Protein AF-0000000084404401 (afdb_homodimer)

Solvent-accessible surface area (backbone atoms only — not comparable to full-atom values): 28409 Å² total; per-residue (Å²): 113,58,63,57,89,57,73,67,36,52,27,37,34,64,33,38,36,43,37,80,96,49,76,61,42,76,46,75,39,58,27,35,30,45,26,40,38,32,37,25,50,70,70,32,36,67,49,74,40,75,32,30,65,38,64,59,67,22,29,55,51,13,43,37,37,56,69,62,34,42,91,49,74,80,39,52,71,46,73,50,78,42,84,42,91,48,31,35,38,36,44,33,34,55,33,70,72,35,46,50,42,48,52,53,48,50,36,50,57,52,55,30,44,59,73,62,76,84,45,62,50,54,49,69,71,74,49,87,54,73,60,54,75,93,63,88,72,65,48,40,66,65,61,51,52,50,51,48,49,51,39,63,74,67,34,62,64,25,73,64,37,66,52,44,28,38,15,27,36,39,38,88,89,44,76,42,70,25,65,13,61,32,61,66,52,3,43,18,22,30,49,14,46,38,48,75,71,65,51,52,77,52,45,33,59,34,37,34,33,62,40,64,37,38,45,67,56,51,48,42,34,46,61,42,41,29,48,31,39,38,12,41,28,38,52,27,43,41,22,45,52,50,22,58,76,28,57,24,22,36,32,24,43,44,48,94,66,29,31,30,36,56,22,60,44,81,37,30,63,77,59,61,69,75,66,72,70,78,125,113,59,62,57,90,58,74,69,36,52,26,38,35,66,33,37,36,43,38,80,98,49,77,64,43,76,47,75,39,59,26,34,30,46,26,41,38,34,37,24,50,71,70,34,38,67,50,74,41,76,32,31,64,39,63,59,67,22,28,54,51,12,44,36,36,56,69,61,35,43,90,51,74,78,39,52,71,46,72,51,78,42,84,32,84,44,28,36,38,35,43,35,34,54,34,71,72,37,48,50,43,48,53,53,50,52,37,49,56,51,56,31,45,62,63,60,86,85,44,62,61,54,49,73,66,72,52,85,54,70,61,55,75,92,63,89,72,65,49,38,66,66,59,52,52,52,53,48,49,52,38,62,72,65,35,62,64,26,73,64,37,66,52,45,28,39,15,27,35,39,39,86,90,43,77,42,72,26,66,16,60,32,60,67,52,2,42,18,21,31,51,13,47,36,46,74,71,65,52,50,78,54,45,32,58,33,38,36,34,61,41,65,37,38,45,67,56,49,48,42,34,45,60,43,40,27,47,31,40,39,11,41,27,38,53,27,43,41,20,47,53,49,20,59,75,28,57,24,22,37,33,23,42,45,48,94,66,29,31,31,36,58,21,59,43,80,36,31,62,76,59,60,69,76,68,73,70,79,122

Sequence (558 aa):
MRTDAGLSGISWSPATVLESQRMPLVHEEAILQEAAISLVINGDPYAVMMATPDHLEDFFCGFLWSEGVLRSLEEIIAWESVHVAEGWALYIQLSPAAAERVERKRRCVIGGSACGLCGTPCFTGLVPFPSLKRDLATTDAEAIHALLATMQQQQDLNQTTGTAHAAVLATSLGVLVREDIGRHNAVDKSIGAALQQGIAYGQAALLGVSSRLSFEIALKALGFGIPVVAAISGISSLAIQLAESHGLTLIGYARDGRMTVYAHGERIRGCSGSIPMDCMRTDAGLSGISWSPATVLESQRMPLVHEEAILQEAAISLVINGDPYAVMMATPDHLEDFFCGFLWSEGVLRSLEEIIAWESVHVAEGWALYIQLSPAAAERVERKRRCVIGGSACGLCGTPCFTGLVPFPSLKRDLATTDAEAIHALLATMQQQQDLNQTTGTAHAAVLATSLGVLVREDIGRHNAVDKSIGAALQQGIAYGQAALLGVSSRLSFEIALKALGFGIPVVAAISGISSLAIQLAESHGLTLIGYARDGRMTVYAHGERIRGCSGSIPMDC

Organism: Acidithiobacillus ferrooxidans (NCBI:txid920)

Secondary structure (DSSP, 8-state):
-EE-SSS-SEEEEEEEEEETTS--EEEEEEEE--EEEEEEETTEEEEEEEE-SSSHHHHHHHHHHHTT--S-GGGEEEEEEEEETTEEEEEEEE-HHHHHHHHHHHHHHH------SS----TTTT--SPPPP-----B-HHHHHHHHHHHHHT-HHHHHHS--EEEEEEETTEEEEEEESSHHHHHHHHHHHHHHTTPPTT-EEEEEESS-B-HHHHHHHHHTT--EEEESS-BBHHHHHHHHHHT-EEEEEEETTEEEEEE-GGGBTTTS-------/-EE-SSS-SEEEEEEEEEETTS--EEEEEEEE--EEEEEEETTEEEEEEEE-SSSHHHHHHHHHHHTT--S-GGGEEEEEEEEETTEEEEEEEE-HHHHHHHHHHHHHHH------SS----GGGT--SPPPP-----B-HHHHHHHHHHHHHT-HHHHHHS--EEEEEEETTEEEEEEESSHHHHHHHHHHHHHHTTPPTT-EEEEEESS-B-HHHHHHHHHTT--EEEESS-BBHHHHHHHHHHT-EEEEEEETTEEEEEE-GGGBTTTS-------

Structure (mmCIF, N/CA/C/O backbone):
data_AF-0000000084404401-model_v1
#
loop_
_entity.id
_entity.type
_entity.pdbx_description
1 polymer 'Sulfur carrier protein FdhD'
#
loop_
_atom_site.group_PDB
_atom_site.id
_atom_site.type_symbol
_atom_site.label_atom_id
_atom_site.label_alt_id
_atom_site.label_comp_id
_atom_site.label_asym_id
_atom_site.label_entity_id
_atom_site.label_seq_id
_atom_site.pdbx_PDB_ins_code
_atom_site.Cartn_x
_atom_site.Cartn_y
_atom_site.Cartn_z
_atom_site.occupancy
_atom_site.B_iso_or_equiv
_atom_site.auth_seq_id
_atom_site.auth_comp_id
_atom_site.auth_asym_id
_atom_site.auth_atom_id
_atom_site.pdbx_PDB_model_num
ATOM 1 N N . MET A 1 1 ? -20.844 -14.086 -0.398 1 38.62 1 MET A N 1
ATOM 2 C CA . MET A 1 1 ? -20.516 -12.961 0.474 1 38.62 1 MET A CA 1
ATOM 3 C C . MET A 1 1 ? -21.688 -11.984 0.562 1 38.62 1 MET A C 1
ATOM 5 O O . MET A 1 1 ? -22.297 -11.641 -0.455 1 38.62 1 MET A O 1
ATOM 9 N N . ARG A 1 2 ? -22.406 -11.82 1.646 1 40.75 2 ARG A N 1
ATOM 10 C CA . ARG A 1 2 ? -23.516 -10.883 1.814 1 40.75 2 ARG A CA 1
ATOM 11 C C . ARG A 1 2 ? -23.016 -9.477 2.117 1 40.75 2 ARG A C 1
ATOM 13 O O . ARG A 1 2 ? -22.094 -9.305 2.91 1 40.75 2 ARG A O 1
ATOM 20 N N . THR A 1 3 ? -23.219 -8.453 1.237 1 46.34 3 THR A N 1
ATOM 21 C CA . THR A 1 3 ? -22.844 -7.062 1.457 1 46.34 3 THR A CA 1
ATOM 22 C C . THR A 1 3 ? -23.984 -6.285 2.111 1 46.34 3 THR A C 1
ATOM 24 O O . THR A 1 3 ? -25.125 -6.371 1.673 1 46.34 3 THR A O 1
ATOM 27 N N . ASP A 1 4 ? -23.922 -6.023 3.27 1 43.66 4 ASP A N 1
ATOM 28 C CA . ASP A 1 4 ? -24.906 -5.078 3.787 1 43.66 4 ASP A CA 1
ATOM 29 C C . ASP A 1 4 ? -24.938 -3.799 2.957 1 43.66 4 ASP A C 1
ATOM 31 O O . ASP A 1 4 ? -23.875 -3.238 2.641 1 43.66 4 ASP A O 1
ATOM 35 N N . ALA A 1 5 ? -25.859 -3.713 2.059 1 46.12 5 ALA A N 1
ATOM 36 C CA . ALA A 1 5 ? -26.078 -2.631 1.103 1 46.12 5 ALA A CA 1
ATOM 37 C C . ALA A 1 5 ? -25.594 -1.296 1.663 1 46.12 5 ALA A C 1
ATOM 39 O O . ALA A 1 5 ? -25.516 -0.303 0.936 1 46.12 5 ALA A O 1
ATOM 40 N N . GLY A 1 6 ? -25.297 -1.175 2.881 1 48.91 6 GLY A N 1
ATOM 41 C CA . GLY A 1 6 ? -24.938 0.15 3.363 1 48.91 6 GLY A CA 1
ATOM 42 C C . GLY A 1 6 ? -23.453 0.395 3.373 1 48.91 6 GLY A C 1
ATOM 43 O O . GLY A 1 6 ? -22.656 -0.546 3.258 1 48.91 6 GLY A O 1
ATOM 44 N N . LEU A 1 7 ? -22.969 1.552 2.957 1 56.47 7 LEU A N 1
ATOM 45 C CA . LEU A 1 7 ? -21.641 2.137 3.057 1 56.47 7 LEU A CA 1
ATOM 46 C C . LEU A 1 7 ? -21.047 1.913 4.445 1 56.47 7 LEU A C 1
ATOM 48 O O . LEU A 1 7 ? -20.875 2.863 5.207 1 56.47 7 LEU A O 1
ATOM 52 N N . SER A 1 8 ? -20.938 0.56 4.824 1 72.12 8 SER A N 1
ATOM 53 C CA . SER A 1 8 ? -20.469 0.322 6.184 1 72.12 8 SER A CA 1
ATOM 54 C C . SER A 1 8 ? -19 -0.13 6.188 1 72.12 8 SER A C 1
ATOM 56 O O . SER A 1 8 ? -18.344 -0.093 7.223 1 72.12 8 SER A O 1
ATOM 58 N N . GLY A 1 9 ? -18.453 -0.494 5.129 1 90.62 9 GLY A N 1
ATOM 59 C CA . GLY A 1 9 ? -17.062 -0.933 5.066 1 90.62 9 GLY A CA 1
ATOM 60 C C . GLY A 1 9 ? -16.875 -2.371 5.508 1 90.62 9 GLY A C 1
ATOM 61 O O . GLY A 1 9 ? -15.742 -2.863 5.566 1 90.62 9 GLY A O 1
ATOM 62 N N . ILE A 1 10 ? -18.047 -3.131 5.812 1 94.12 10 ILE A N 1
ATOM 63 C CA . ILE A 1 10 ? -17.953 -4.492 6.324 1 94.12 10 ILE A CA 1
ATOM 64 C C . ILE A 1 10 ? -18.828 -5.422 5.477 1 94.12 10 ILE A C 1
ATOM 66 O O . ILE A 1 10 ? -19.953 -5.07 5.113 1 94.12 10 ILE A O 1
ATOM 70 N N . SER A 1 11 ? -18.328 -6.527 5.141 1 92.62 11 SER A N 1
ATOM 71 C CA . SER A 1 11 ? -19.047 -7.641 4.535 1 92.62 11 SER A CA 1
ATOM 72 C C . SER A 1 11 ? -18.875 -8.922 5.344 1 92.62 11 SER A C 1
ATOM 74 O O . SER A 1 11 ? -18.109 -8.945 6.312 1 92.62 11 SER A O 1
ATOM 76 N N . TRP A 1 12 ? -19.656 -9.883 5.031 1 94.25 12 TRP A N 1
ATOM 77 C CA . TRP A 1 12 ? -19.547 -11.164 5.719 1 94.25 12 TRP A CA 1
ATOM 78 C C . TRP A 1 12 ? -19.25 -12.289 4.738 1 94.25 12 TRP A C 1
ATOM 80 O O . TRP A 1 12 ? -19.766 -12.305 3.621 1 94.25 12 TRP A O 1
ATOM 90 N N . SER A 1 13 ? -18.453 -13.227 5.129 1 95.19 13 SER A N 1
ATOM 91 C CA . SER A 1 13 ? -18.062 -14.344 4.266 1 95.19 13 SER A CA 1
ATOM 92 C C . SER A 1 13 ? -17.984 -15.648 5.051 1 95.19 13 SER A C 1
ATOM 94 O O . SER A 1 13 ? -17.562 -15.656 6.211 1 95.19 13 SER A O 1
ATOM 96 N N . PRO A 1 14 ? -18.438 -16.75 4.359 1 95.38 14 PRO A N 1
ATOM 97 C CA . PRO A 1 14 ? -18.109 -18.047 4.961 1 95.38 14 PRO A CA 1
ATOM 98 C C . PRO A 1 14 ? -16.609 -18.266 5.129 1 95.38 14 PRO A C 1
ATOM 100 O O . PRO A 1 14 ? -15.828 -17.859 4.273 1 95.38 14 PRO A O 1
ATOM 103 N N . ALA A 1 15 ? -16.25 -18.906 6.234 1 96.25 15 ALA A N 1
ATOM 104 C CA . ALA A 1 15 ? -14.859 -19.172 6.57 1 96.25 15 ALA A CA 1
ATOM 105 C C . ALA A 1 15 ? -14.711 -20.531 7.25 1 96.25 15 ALA A C 1
ATOM 107 O O . ALA A 1 15 ? -15.555 -20.922 8.055 1 96.25 15 ALA A O 1
ATOM 108 N N . THR A 1 16 ? -13.719 -21.266 6.809 1 97 16 THR A N 1
ATOM 109 C CA . THR A 1 16 ? -13.375 -22.531 7.453 1 97 16 THR A CA 1
ATOM 110 C C . THR A 1 16 ? -12.055 -22.406 8.211 1 97 16 THR A C 1
ATOM 112 O O . THR A 1 16 ? -11 -22.266 7.598 1 97 16 THR A O 1
ATOM 115 N N . VAL A 1 17 ? -12.133 -22.547 9.516 1 96.94 17 VAL A N 1
ATOM 116 C CA . VAL A 1 17 ? -10.953 -22.438 10.359 1 96.94 17 VAL A CA 1
ATOM 117 C C . VAL A 1 17 ? -10.312 -23.812 10.555 1 96.94 17 VAL A C 1
ATOM 119 O O . VAL A 1 17 ? -10.992 -24.766 10.922 1 96.94 17 VAL A O 1
ATOM 122 N N . LEU A 1 18 ? -9.086 -23.906 10.219 1 96.56 18 LEU A N 1
ATOM 123 C CA . LEU A 1 18 ? -8.305 -25.109 10.422 1 96.56 18 LEU A CA 1
ATOM 124 C C . LEU A 1 18 ? -7.266 -24.906 11.523 1 96.56 18 LEU A C 1
ATOM 126 O O . LEU A 1 18 ? -6.492 -23.953 11.484 1 96.56 18 LEU A O 1
ATOM 130 N N . GLU A 1 19 ? -7.344 -25.719 12.523 1 93.5 19 GLU A N 1
ATOM 131 C CA . GLU A 1 19 ? -6.383 -25.75 13.617 1 93.5 19 GLU A CA 1
ATOM 132 C C . GLU A 1 19 ? -5.867 -27.172 13.852 1 93.5 19 GLU A C 1
ATOM 134 O O . GLU A 1 19 ? -6.613 -28.141 13.711 1 93.5 19 GLU A O 1
ATOM 139 N N . SER A 1 20 ? -4.57 -27.203 14.148 1 85.69 20 SER A N 1
ATOM 140 C CA . SER A 1 20 ? -3.953 -28.516 14.328 1 85.69 20 SER A CA 1
ATOM 141 C C . SER A 1 20 ? -4.738 -29.359 15.328 1 85.69 20 SER A C 1
ATOM 143 O O . SER A 1 20 ? -5.082 -28.891 16.422 1 85.69 20 SER A O 1
ATOM 145 N N . GLN A 1 21 ? -5.043 -30.578 14.891 1 83.06 21 GLN A N 1
ATOM 146 C CA . GLN A 1 21 ? -5.641 -31.609 15.719 1 83.06 21 GLN A CA 1
ATOM 147 C C . GLN A 1 21 ? -7.066 -31.25 16.109 1 83.06 21 GLN A C 1
ATOM 149 O O . GLN A 1 21 ? -7.559 -31.688 17.156 1 83.06 21 GLN A O 1
ATOM 154 N N . ARG A 1 22 ? -7.68 -30.312 15.5 1 88.31 22 ARG A N 1
ATOM 155 C CA . ARG A 1 22 ? -9.078 -29.969 15.719 1 88.31 22 ARG A CA 1
ATOM 156 C C . ARG A 1 22 ? -9.891 -30.141 14.438 1 88.31 22 ARG A C 1
ATOM 158 O O . ARG A 1 22 ? -9.336 -30.094 13.336 1 88.31 22 ARG A O 1
ATOM 165 N N . MET A 1 23 ? -11.117 -30.391 14.617 1 90.44 23 MET A N 1
ATOM 166 C CA . MET A 1 23 ? -12.016 -30.438 13.469 1 90.44 23 MET A CA 1
ATOM 167 C C . MET A 1 23 ? -12.195 -29.047 12.867 1 90.44 23 MET A C 1
ATOM 169 O O . MET A 1 23 ? -12.227 -28.047 13.594 1 90.44 23 MET A O 1
ATOM 173 N N . PRO A 1 24 ? -12.336 -29.047 11.594 1 93.44 24 PRO A N 1
ATOM 174 C CA . PRO A 1 24 ? -12.578 -27.75 10.961 1 93.44 24 PRO A CA 1
ATOM 175 C C . PRO A 1 24 ? -13.836 -27.078 11.477 1 93.44 24 PRO A C 1
ATOM 177 O O . PRO A 1 24 ? -14.844 -27.734 11.734 1 93.44 24 PRO A O 1
ATOM 180 N N . LEU A 1 25 ? -13.75 -25.781 11.68 1 94.38 25 LEU A N 1
ATOM 181 C CA . LEU A 1 25 ? -14.898 -24.984 12.109 1 94.38 25 LEU A CA 1
ATOM 182 C C . LEU A 1 25 ? -15.383 -24.078 10.984 1 94.38 25 LEU A C 1
ATOM 184 O O . LEU A 1 25 ? -14.625 -23.25 10.477 1 94.38 25 LEU A O 1
ATOM 188 N N . VAL A 1 26 ? -16.625 -24.281 10.633 1 93.88 26 VAL A N 1
ATOM 189 C CA . VAL A 1 26 ? -17.219 -23.438 9.594 1 93.88 26 VAL A CA 1
ATOM 190 C C . VAL A 1 26 ? -18.094 -22.359 10.234 1 93.88 26 VAL A C 1
ATOM 192 O O . VAL A 1 26 ? -18.938 -22.672 11.086 1 93.88 26 VAL A O 1
ATOM 195 N N . HIS A 1 27 ? -17.812 -21.109 9.852 1 94.69 27 HIS A N 1
ATOM 196 C CA . HIS A 1 27 ? -18.641 -20.016 10.336 1 94.69 27 HIS A CA 1
ATOM 197 C C . HIS A 1 27 ? -18.578 -18.812 9.398 1 94.69 27 HIS A C 1
ATOM 199 O O . HIS A 1 27 ? -17.906 -18.859 8.359 1 94.69 27 HIS A O 1
ATOM 205 N N . GLU A 1 28 ? -19.312 -17.766 9.805 1 96.12 28 GLU A N 1
ATOM 206 C CA . GLU A 1 28 ? -19.266 -16.5 9.078 1 96.12 28 GLU A CA 1
ATOM 207 C C . GLU A 1 28 ? -18.344 -15.5 9.773 1 96.12 28 GLU A C 1
ATOM 209 O O . GLU A 1 28 ? -18.344 -15.406 11.008 1 96.12 28 GLU A O 1
ATOM 214 N N . GLU A 1 29 ? -17.578 -14.82 8.961 1 95.44 29 GLU A N 1
ATOM 215 C CA . GLU A 1 29 ? -16.672 -13.828 9.508 1 95.44 29 GLU A CA 1
ATOM 216 C C . GLU A 1 29 ? -16.891 -12.461 8.875 1 95.44 29 GLU A C 1
ATOM 218 O O . GLU A 1 29 ? -17.25 -12.367 7.695 1 95.44 29 GLU A O 1
ATOM 223 N N . ALA A 1 30 ? -16.703 -11.438 9.734 1 96.19 30 ALA A N 1
ATOM 224 C CA . ALA A 1 30 ? -16.703 -10.07 9.219 1 96.19 30 ALA A CA 1
ATOM 225 C C . ALA A 1 30 ? -15.438 -9.781 8.43 1 96.19 30 ALA A C 1
ATOM 227 O O . ALA A 1 30 ? -14.328 -10.016 8.914 1 96.19 30 ALA A O 1
ATOM 228 N N . ILE A 1 31 ? -15.664 -9.305 7.223 1 96.75 31 ILE A N 1
ATOM 229 C CA . ILE A 1 31 ? -14.562 -9.023 6.305 1 96.75 31 ILE A CA 1
ATOM 230 C C . ILE A 1 31 ? -14.562 -7.543 5.938 1 96.75 31 ILE A C 1
ATOM 232 O O . ILE A 1 31 ? -15.617 -6.961 5.68 1 96.75 31 ILE A O 1
ATOM 236 N N . LEU A 1 32 ? -13.359 -6.973 5.945 1 96.62 32 LEU A N 1
ATOM 237 C CA . LEU A 1 32 ? -13.266 -5.594 5.48 1 96.62 32 LEU A CA 1
ATOM 238 C C . LEU A 1 32 ? -13.578 -5.496 3.99 1 96.62 32 LEU A C 1
ATOM 240 O O . LEU A 1 32 ? -13.008 -6.234 3.184 1 96.62 32 LEU A O 1
ATOM 244 N N . GLN A 1 33 ? -14.43 -4.551 3.664 1 95.5 33 GLN A N 1
ATOM 245 C CA . GLN A 1 33 ? -14.805 -4.363 2.264 1 95.5 33 GLN A CA 1
ATOM 246 C C . GLN A 1 33 ? -13.703 -3.639 1.494 1 95.5 33 GLN A C 1
ATOM 248 O O . GLN A 1 33 ? -13.156 -2.646 1.974 1 95.5 33 GLN A O 1
ATOM 253 N N . GLU A 1 34 ? -13.367 -4.164 0.422 1 94.06 34 GLU A N 1
ATOM 254 C CA . GLU A 1 34 ? -12.508 -3.553 -0.587 1 94.06 34 GLU A CA 1
ATOM 255 C C . GLU A 1 34 ? -13.25 -3.375 -1.909 1 94.06 34 GLU A C 1
ATOM 257 O O . GLU A 1 34 ? -13.969 -4.273 -2.348 1 94.06 34 GLU A O 1
ATOM 262 N N . ALA A 1 35 ? -13.102 -2.178 -2.49 1 91.94 35 ALA A N 1
ATOM 263 C CA . ALA A 1 35 ? -13.75 -1.892 -3.766 1 91.94 35 ALA A CA 1
ATOM 264 C C . ALA A 1 35 ? -12.867 -1.017 -4.652 1 91.94 35 ALA A C 1
ATOM 266 O O . ALA A 1 35 ? -12.023 -0.272 -4.152 1 91.94 35 ALA A O 1
ATOM 267 N N . ALA A 1 36 ? -13.078 -1.229 -5.922 1 90.06 36 ALA A N 1
ATOM 268 C CA . ALA A 1 36 ? -12.461 -0.311 -6.875 1 90.06 36 ALA A CA 1
ATOM 269 C C . ALA A 1 36 ? -13.211 1.018 -6.922 1 90.06 36 ALA A C 1
ATOM 271 O O . ALA A 1 36 ? -14.43 1.044 -7.129 1 90.06 36 ALA A O 1
ATOM 272 N N . ILE A 1 37 ? -12.508 2.092 -6.691 1 90.81 37 ILE A N 1
ATOM 273 C CA . ILE A 1 37 ? -13.078 3.434 -6.781 1 90.81 37 ILE A CA 1
ATOM 274 C C . ILE A 1 37 ? -12.508 4.152 -8 1 90.81 37 ILE A C 1
ATOM 276 O O . ILE A 1 37 ? -11.336 4.531 -8.016 1 90.81 37 ILE A O 1
ATOM 280 N N . SER A 1 38 ? -13.344 4.352 -8.984 1 89.19 38 SER A N 1
ATOM 281 C CA . SER A 1 38 ? -12.938 5.059 -10.195 1 89.19 38 SER A CA 1
ATOM 282 C C . SER A 1 38 ? -13.211 6.551 -10.086 1 89.19 38 SER A C 1
ATOM 284 O O . SER A 1 38 ? -14.336 6.961 -9.789 1 89.19 38 SER A O 1
ATOM 286 N N . LEU A 1 39 ? -12.172 7.336 -10.289 1 90.88 39 LEU A N 1
ATOM 287 C CA . LEU A 1 39 ? -12.328 8.781 -10.32 1 90.88 39 LEU A CA 1
ATOM 288 C C . LEU A 1 39 ? -12.359 9.297 -11.758 1 90.88 39 LEU A C 1
ATOM 290 O O . LEU A 1 39 ? -11.414 9.078 -12.516 1 90.88 39 LEU A O 1
ATOM 294 N N . VAL A 1 40 ? -13.484 9.914 -12.078 1 91.06 40 VAL A N 1
ATOM 295 C CA . VAL A 1 40 ? -13.664 10.555 -13.375 1 91.06 40 VAL A CA 1
ATOM 296 C C . VAL A 1 40 ? -13.742 12.07 -13.195 1 91.06 40 VAL A C 1
ATOM 298 O O . VAL A 1 40 ? -14.648 12.578 -12.531 1 91.06 40 VAL A O 1
ATOM 301 N N . ILE A 1 41 ? -12.789 12.758 -13.797 1 94.06 41 ILE A N 1
ATOM 302 C CA . ILE A 1 41 ? -12.703 14.203 -13.602 1 94.06 41 ILE A CA 1
ATOM 303 C C . ILE A 1 41 ? -13.055 14.914 -14.906 1 94.06 41 ILE A C 1
ATOM 305 O O . ILE A 1 41 ? -12.367 14.758 -15.914 1 94.06 41 ILE A O 1
ATOM 309 N N . ASN A 1 42 ? -14.109 15.672 -14.859 1 95.81 42 ASN A N 1
ATOM 310 C CA . ASN A 1 42 ? -14.594 16.406 -16.016 1 95.81 42 ASN A CA 1
ATOM 311 C C . ASN A 1 42 ? -14.773 15.484 -17.234 1 95.81 42 ASN A C 1
ATOM 313 O O . ASN A 1 42 ? -14.352 15.82 -18.328 1 95.81 42 ASN A O 1
ATOM 317 N N . GLY A 1 43 ? -15.195 14.289 -16.906 1 89.81 43 GLY A N 1
ATOM 318 C CA . GLY A 1 43 ? -15.555 13.352 -17.969 1 89.81 43 GLY A CA 1
ATOM 319 C C . GLY A 1 43 ? -14.414 12.43 -18.359 1 89.81 43 GLY A C 1
ATOM 320 O O . GLY A 1 43 ? -14.633 11.438 -19.047 1 89.81 43 GLY A O 1
ATOM 321 N N . ASP A 1 44 ? -13.227 12.664 -17.828 1 88.44 44 ASP A N 1
ATOM 322 C CA . ASP A 1 44 ? -12.078 11.852 -18.203 1 88.44 44 ASP A CA 1
ATOM 323 C C . ASP A 1 44 ? -11.633 10.969 -17.047 1 88.44 44 ASP A C 1
ATOM 325 O O . ASP A 1 44 ? -11.547 11.422 -15.898 1 88.44 44 ASP A O 1
ATOM 329 N N . PRO A 1 45 ? -11.328 9.719 -17.391 1 84.62 45 PRO A N 1
ATOM 330 C CA . PRO A 1 45 ? -10.773 8.875 -16.328 1 84.62 45 PRO A CA 1
ATOM 331 C C . PRO A 1 45 ? -9.477 9.438 -15.742 1 84.62 45 PRO A C 1
ATOM 333 O O . PRO A 1 45 ? -8.625 9.93 -16.484 1 84.62 45 PRO A O 1
ATOM 336 N N . TYR A 1 46 ? -9.406 9.406 -14.469 1 86.19 46 TYR A N 1
ATOM 337 C CA . TYR A 1 46 ? -8.242 9.977 -13.805 1 86.19 46 TYR A CA 1
ATOM 338 C C . TYR A 1 46 ? -7.445 8.898 -13.078 1 86.19 46 TYR A C 1
ATOM 340 O O . TYR A 1 46 ? -6.238 8.758 -13.289 1 86.19 46 TYR A O 1
ATOM 348 N N . ALA A 1 47 ? -8.156 8.078 -12.258 1 84.25 47 ALA A N 1
ATOM 349 C CA . ALA A 1 47 ? -7.484 7.047 -11.477 1 84.25 47 ALA A CA 1
ATOM 350 C C . ALA A 1 47 ? -8.484 6.008 -10.969 1 84.25 47 ALA A C 1
ATOM 352 O O . ALA A 1 47 ? -9.68 6.281 -10.875 1 84.25 47 ALA A O 1
ATOM 353 N N . VAL A 1 48 ? -7.992 4.84 -10.758 1 86.06 48 VAL A N 1
ATOM 354 C CA . VAL A 1 48 ? -8.727 3.805 -10.039 1 86.06 48 VAL A CA 1
ATOM 355 C C . VAL A 1 48 ? -7.965 3.414 -8.773 1 86.06 48 VAL A C 1
ATOM 357 O O . VAL A 1 48 ? -6.789 3.045 -8.844 1 86.06 48 VAL A O 1
ATOM 360 N N . MET A 1 49 ? -8.672 3.52 -7.699 1 89.12 49 MET A N 1
ATOM 361 C CA . MET A 1 49 ? -8.062 3.207 -6.414 1 89.12 49 MET A CA 1
ATOM 362 C C . MET A 1 49 ? -8.805 2.072 -5.719 1 89.12 49 MET A C 1
ATOM 364 O O . MET A 1 49 ? -10.039 2.01 -5.766 1 89.12 49 MET A O 1
ATOM 368 N N . MET A 1 50 ? -8.039 1.145 -5.168 1 90.94 50 MET A N 1
ATOM 369 C CA . MET A 1 50 ? -8.664 0.166 -4.277 1 90.94 50 MET A CA 1
ATOM 370 C C . MET A 1 50 ? -8.805 0.726 -2.867 1 90.94 50 MET A C 1
ATOM 372 O O . MET A 1 50 ? -7.82 1.164 -2.268 1 90.94 50 MET A O 1
ATOM 376 N N . ALA A 1 51 ? -10.055 0.754 -2.375 1 94.25 51 ALA A N 1
ATOM 377 C CA . ALA A 1 51 ? -10.305 1.378 -1.079 1 94.25 51 ALA A CA 1
ATOM 378 C C . ALA A 1 51 ? -11.508 0.738 -0.387 1 94.25 51 ALA A C 1
ATOM 380 O O . ALA A 1 51 ? -12.242 -0.042 -0.998 1 94.25 51 ALA A O 1
ATOM 381 N N . THR A 1 52 ? -11.57 0.974 0.923 1 96.25 52 THR A N 1
ATOM 382 C CA . THR A 1 52 ? -12.836 0.7 1.604 1 96.25 52 THR A CA 1
ATOM 383 C C . THR A 1 52 ? -13.898 1.707 1.189 1 96.25 52 THR A C 1
ATOM 385 O O . THR A 1 52 ? -13.672 2.918 1.249 1 96.25 52 THR A O 1
ATOM 388 N N . PRO A 1 53 ? -15.078 1.203 0.725 1 94.69 53 PRO A N 1
ATOM 389 C CA . PRO A 1 53 ? -16.047 2.111 0.121 1 94.69 53 PRO A CA 1
ATOM 390 C C . PRO A 1 53 ? -16.906 2.828 1.159 1 94.69 53 PRO A C 1
ATOM 392 O O . PRO A 1 53 ? -18.141 2.734 1.12 1 94.69 53 PRO A O 1
ATOM 395 N N . ASP A 1 54 ? -16.312 3.506 2 1 94.62 54 ASP A N 1
ATOM 396 C CA . ASP A 1 54 ? -16.953 4.398 2.957 1 94.62 54 ASP A CA 1
ATOM 397 C C . ASP A 1 54 ? -16.312 5.781 2.941 1 94.62 54 ASP A C 1
ATOM 399 O O . ASP A 1 54 ? -15.172 5.93 2.488 1 94.62 54 ASP A O 1
ATOM 403 N N . HIS A 1 55 ? -17.047 6.816 3.316 1 96.12 55 HIS A N 1
ATOM 404 C CA . HIS A 1 55 ? -16.578 8.195 3.355 1 96.12 55 HIS A CA 1
ATOM 405 C C . HIS A 1 55 ? -15.898 8.586 2.045 1 96.12 55 HIS A C 1
ATOM 407 O O . HIS A 1 55 ? -14.781 9.094 2.045 1 96.12 55 HIS A O 1
ATOM 413 N N . LEU A 1 56 ? -16.594 8.32 0.95 1 96.12 56 LEU A N 1
ATOM 414 C CA . LEU A 1 56 ? -16.016 8.484 -0.379 1 96.12 56 LEU A CA 1
ATOM 415 C C . LEU A 1 56 ? -15.734 9.961 -0.67 1 96.12 56 LEU A C 1
ATOM 417 O O . LEU A 1 56 ? -14.766 10.289 -1.355 1 96.12 56 LEU A O 1
ATOM 421 N N . GLU A 1 57 ? -16.578 10.812 -0.127 1 97.38 57 GLU A N 1
ATOM 422 C CA . GLU A 1 57 ? -16.328 12.242 -0.312 1 97.38 57 GLU A CA 1
ATOM 423 C C . GLU A 1 57 ? -15.055 12.672 0.4 1 97.38 57 GLU A C 1
ATOM 425 O O . GLU A 1 57 ? -14.234 13.398 -0.171 1 97.38 57 GLU A O 1
ATOM 430 N N . ASP A 1 58 ? -14.883 12.211 1.616 1 98 58 ASP A N 1
ATOM 431 C CA . ASP A 1 58 ? -13.625 12.461 2.322 1 98 58 ASP A CA 1
ATOM 432 C C . ASP A 1 58 ? -12.43 11.977 1.503 1 98 58 ASP A C 1
ATOM 434 O O . ASP A 1 58 ? -11.43 12.688 1.379 1 98 58 ASP A O 1
ATOM 438 N N . PHE A 1 59 ? -12.641 10.844 0.919 1 97.56 59 PHE A N 1
ATOM 439 C CA . PHE A 1 59 ? -11.547 10.195 0.206 1 97.56 59 PHE A CA 1
ATOM 440 C C . PHE A 1 59 ? -11.094 11.047 -0.977 1 97.56 59 PHE A C 1
ATOM 442 O O . PHE A 1 59 ? -9.93 11.445 -1.05 1 97.56 59 PHE A O 1
ATOM 449 N N . PHE A 1 60 ? -12.016 11.359 -1.877 1 97.06 60 PHE A N 1
ATOM 450 C CA . PHE A 1 60 ? -11.539 11.992 -3.102 1 97.06 60 PHE A CA 1
ATOM 451 C C . PHE A 1 60 ? -11.125 13.438 -2.84 1 97.06 60 PHE A C 1
ATOM 453 O O . PHE A 1 60 ? -10.227 13.961 -3.504 1 97.06 60 PHE A O 1
ATOM 460 N N . CYS A 1 61 ? -11.711 14.133 -1.821 1 98 61 CYS A N 1
ATOM 461 C CA . CYS A 1 61 ? -11.25 15.469 -1.453 1 98 61 CYS A CA 1
ATOM 462 C C . CYS A 1 61 ? -9.812 15.438 -0.959 1 98 61 CYS A C 1
ATOM 464 O O . CYS A 1 61 ? -8.977 16.219 -1.418 1 98 61 CYS A O 1
ATOM 466 N N . GLY A 1 62 ? -9.586 14.477 -0.082 1 97.88 62 GLY A N 1
ATOM 467 C CA . GLY A 1 62 ? -8.234 14.336 0.44 1 97.88 62 GLY A CA 1
ATOM 468 C C . GLY A 1 62 ? -7.23 13.891 -0.609 1 97.88 62 GLY A C 1
ATOM 469 O O . GLY A 1 62 ? -6.113 14.414 -0.667 1 97.88 62 GLY A O 1
ATOM 470 N N . PHE A 1 63 ? -7.629 12.953 -1.444 1 95.38 63 PHE A N 1
ATOM 471 C CA . PHE A 1 63 ? -6.77 12.422 -2.496 1 95.38 63 PHE A CA 1
ATOM 472 C C . PHE A 1 63 ? -6.359 13.523 -3.469 1 95.38 63 PHE A C 1
ATOM 474 O O . PHE A 1 63 ? -5.176 13.703 -3.748 1 95.38 63 PHE A O 1
ATOM 481 N N . LEU A 1 64 ? -7.309 14.281 -3.916 1 95.81 64 LEU A N 1
ATOM 482 C CA . LEU A 1 64 ? -7.035 15.328 -4.895 1 95.81 64 LEU A CA 1
ATOM 483 C C . LEU A 1 64 ? -6.227 16.453 -4.266 1 95.81 64 LEU A C 1
ATOM 485 O O . LEU A 1 64 ? -5.406 17.078 -4.941 1 95.81 64 LEU A O 1
ATOM 489 N N . TRP A 1 65 ? -6.434 16.703 -2.992 1 95.25 65 TRP A N 1
ATOM 490 C CA . TRP A 1 65 ? -5.594 17.656 -2.279 1 95.25 65 TRP A CA 1
ATOM 491 C C . TRP A 1 65 ? -4.152 17.172 -2.215 1 95.25 65 TRP A C 1
ATOM 493 O O . TRP A 1 65 ? -3.227 17.906 -2.574 1 95.25 65 TRP A O 1
ATOM 503 N N . SER A 1 66 ? -3.98 15.938 -1.832 1 92.38 66 SER A N 1
ATOM 504 C CA . SER A 1 66 ? -2.658 15.352 -1.647 1 92.38 66 SER A CA 1
ATOM 505 C C . SER A 1 66 ? -1.901 15.266 -2.969 1 92.38 66 SER A C 1
ATOM 507 O O . SER A 1 66 ? -0.671 15.352 -2.992 1 92.38 66 SER A O 1
ATOM 509 N N . GLU A 1 67 ? -2.645 15.172 -3.996 1 88.94 67 GLU A N 1
ATOM 510 C CA . GLU A 1 67 ? -2.049 15.117 -5.328 1 88.94 67 GLU A CA 1
ATOM 511 C C . GLU A 1 67 ? -1.695 16.516 -5.828 1 88.94 67 GLU A C 1
ATOM 513 O O . GLU A 1 67 ? -1.113 16.672 -6.902 1 88.94 67 GLU A O 1
ATOM 518 N N . GLY A 1 68 ? -2.061 17.5 -5.09 1 90.19 68 GLY A N 1
ATOM 519 C CA . GLY A 1 68 ? -1.791 18.875 -5.484 1 90.19 68 GLY A CA 1
ATOM 520 C C . GLY A 1 68 ? -2.768 19.391 -6.523 1 90.19 68 GLY A C 1
ATOM 521 O O . GLY A 1 68 ? -2.514 20.422 -7.156 1 90.19 68 GLY A O 1
ATOM 522 N N . VAL A 1 69 ? -3.859 18.688 -6.727 1 93.19 69 VAL A N 1
ATOM 523 C CA . VAL A 1 69 ? -4.867 19.078 -7.703 1 93.19 69 VAL A CA 1
ATOM 524 C C . VAL A 1 69 ? -5.773 20.156 -7.113 1 93.19 69 VAL A C 1
ATOM 526 O O . VAL A 1 69 ? -6.035 21.188 -7.754 1 93.19 69 VAL A O 1
ATOM 529 N N . LEU A 1 70 ? -6.188 19.938 -5.875 1 95.94 70 LEU A N 1
ATOM 530 C CA . LEU A 1 70 ? -7.062 20.891 -5.207 1 95.94 70 LEU A CA 1
ATOM 531 C C . LEU A 1 70 ? -6.258 21.859 -4.348 1 95.94 70 LEU A C 1
ATOM 533 O O . LEU A 1 70 ? -5.289 21.469 -3.695 1 95.94 70 LEU A O 1
ATOM 537 N N . ARG A 1 71 ? -6.734 23.062 -4.352 1 93.5 71 ARG A N 1
ATOM 538 C CA . ARG A 1 71 ? -6.215 24.047 -3.418 1 93.5 71 ARG A CA 1
ATOM 539 C C . ARG A 1 71 ? -7.301 24.531 -2.457 1 93.5 71 ARG A C 1
ATOM 541 O O . ARG A 1 71 ? -7.004 25.094 -1.409 1 93.5 71 ARG A O 1
ATOM 548 N N . SER A 1 72 ? -8.477 24.297 -2.92 1 95.62 72 SER A N 1
ATOM 549 C CA . SER A 1 72 ? -9.664 24.594 -2.129 1 95.62 72 SER A CA 1
ATOM 550 C C . SER A 1 72 ? -10.828 23.688 -2.525 1 95.62 72 SER A C 1
ATOM 552 O O . SER A 1 72 ? -10.898 23.219 -3.662 1 95.62 72 SER A O 1
ATOM 554 N N . LEU A 1 73 ? -11.766 23.5 -1.595 1 96.75 73 LEU A N 1
ATOM 555 C CA . LEU A 1 73 ? -12.93 22.672 -1.904 1 96.75 73 LEU A CA 1
ATOM 556 C C . LEU A 1 73 ? -13.852 23.375 -2.895 1 96.75 73 LEU A C 1
ATOM 558 O O . LEU A 1 73 ? -14.656 22.719 -3.568 1 96.75 73 LEU A O 1
ATOM 562 N N . GLU A 1 74 ? -13.703 24.656 -2.979 1 96.94 74 GLU A N 1
ATOM 563 C CA . GLU A 1 74 ? -14.531 25.438 -3.898 1 96.94 74 GLU A CA 1
ATOM 564 C C . GLU A 1 74 ? -14.227 25.078 -5.352 1 96.94 74 GLU A C 1
ATOM 566 O O . GLU A 1 74 ? -15.008 25.391 -6.25 1 96.94 74 GLU A O 1
ATOM 571 N N . GLU A 1 75 ? -13.172 24.422 -5.504 1 98 75 GLU A N 1
ATOM 572 C CA . GLU A 1 75 ? -12.773 24.047 -6.859 1 98 75 GLU A CA 1
ATOM 573 C C . GLU A 1 75 ? -13.547 22.828 -7.336 1 98 75 GLU A C 1
ATOM 575 O O . GLU A 1 75 ? -13.492 22.469 -8.516 1 98 75 GLU A O 1
ATOM 580 N N . ILE A 1 76 ? -14.242 22.219 -6.445 1 98.25 76 ILE A N 1
ATOM 581 C CA . ILE A 1 76 ? -15.164 21.156 -6.816 1 98.25 76 ILE A CA 1
ATOM 582 C C . ILE A 1 76 ? -16.547 21.75 -7.113 1 98.25 76 ILE A C 1
ATOM 584 O O . ILE A 1 76 ? -17.25 22.172 -6.199 1 98.25 76 ILE A O 1
ATOM 588 N N . ILE A 1 77 ? -16.891 21.719 -8.305 1 98.44 77 ILE A N 1
ATOM 589 C CA . ILE A 1 77 ? -18.156 22.328 -8.742 1 98.44 77 ILE A CA 1
ATOM 590 C C . ILE A 1 77 ? -19.312 21.391 -8.414 1 98.44 77 ILE A C 1
ATOM 592 O O . ILE A 1 77 ? -20.359 21.828 -7.93 1 98.44 77 ILE A O 1
ATOM 596 N N . ALA A 1 78 ? -19.156 20.156 -8.773 1 98.12 78 ALA A N 1
ATOM 597 C CA . ALA A 1 78 ? -20.156 19.125 -8.508 1 98.12 78 ALA A CA 1
ATOM 598 C C . ALA A 1 78 ? -19.531 17.734 -8.523 1 98.12 78 ALA A C 1
ATOM 600 O O . ALA A 1 78 ? -18.453 17.531 -9.07 1 98.12 78 ALA A O 1
ATOM 601 N N . TRP A 1 79 ? -20.234 16.828 -7.797 1 97.31 79 TRP A N 1
ATOM 602 C CA . TRP A 1 79 ? -19.812 15.43 -7.887 1 97.31 79 TRP A CA 1
ATOM 603 C C . TRP A 1 79 ? -20.984 14.484 -7.613 1 97.31 79 TRP A C 1
ATOM 605 O O . TRP A 1 79 ? -22 14.891 -7.047 1 97.31 79 TRP A O 1
ATOM 615 N N . GLU A 1 80 ? -20.859 13.242 -8.117 1 96.31 80 GLU A N 1
ATOM 616 C CA . GLU A 1 80 ? -21.812 12.18 -7.836 1 96.31 80 GLU A CA 1
ATOM 617 C C . GLU A 1 80 ? -21.109 10.82 -7.754 1 96.31 80 GLU A C 1
ATOM 619 O O . GLU A 1 80 ? -20.031 10.641 -8.328 1 96.31 80 GLU A O 1
ATOM 624 N N . SER A 1 81 ? -21.672 9.961 -6.906 1 93.56 81 SER A N 1
ATOM 625 C CA . SER A 1 81 ? -21.172 8.594 -6.797 1 93.56 81 SER A CA 1
ATOM 626 C C . SER A 1 81 ? -22.188 7.594 -7.348 1 93.56 81 SER A C 1
ATOM 628 O O . SER A 1 81 ? -23.391 7.719 -7.105 1 93.56 81 SER A O 1
ATOM 630 N N . VAL A 1 82 ? -21.656 6.668 -8.148 1 90.38 82 VAL A N 1
ATOM 631 C CA . VAL A 1 82 ? -22.5 5.633 -8.734 1 90.38 82 VAL A CA 1
ATOM 632 C C . VAL A 1 82 ? -21.922 4.258 -8.422 1 90.38 82 VAL A C 1
ATOM 634 O O . VAL A 1 82 ? -20.719 4.023 -8.609 1 90.38 82 VAL A O 1
ATOM 637 N N . HIS A 1 83 ? -22.781 3.432 -7.891 1 88.56 83 HIS A N 1
ATOM 638 C CA . HIS A 1 83 ? -22.359 2.051 -7.688 1 88.56 83 HIS A CA 1
ATOM 639 C C . HIS A 1 83 ? -22.281 1.297 -9.008 1 88.56 83 HIS A C 1
ATOM 641 O O . HIS A 1 83 ? -23.188 1.405 -9.844 1 88.56 83 HIS A O 1
ATOM 647 N N . VAL A 1 84 ? -21.188 0.555 -9.188 1 79.62 84 VAL A N 1
ATOM 648 C CA . VAL A 1 84 ? -21 -0.287 -10.367 1 79.62 84 VAL A CA 1
ATOM 649 C C . VAL A 1 84 ? -20.578 -1.689 -9.945 1 79.62 84 VAL A C 1
ATOM 651 O O . VAL A 1 84 ? -20.344 -1.939 -8.758 1 79.62 84 VAL A O 1
ATOM 654 N N . ALA A 1 85 ? -20.516 -2.703 -10.742 1 72.81 85 ALA A N 1
ATOM 655 C CA . ALA A 1 85 ? -20.25 -4.109 -10.438 1 72.81 85 ALA A CA 1
ATOM 656 C C . ALA A 1 85 ? -18.953 -4.277 -9.672 1 72.81 85 ALA A C 1
ATOM 658 O O . ALA A 1 85 ? -18.875 -5.07 -8.727 1 72.81 85 ALA A O 1
ATOM 659 N N . GLU A 1 86 ? -18.016 -3.498 -10.016 1 71.5 86 GLU A N 1
ATOM 660 C CA . GLU A 1 86 ? -16.703 -3.707 -9.438 1 71.5 86 GLU A CA 1
ATOM 661 C C . GLU A 1 86 ? -16.438 -2.752 -8.273 1 71.5 86 GLU A C 1
ATOM 663 O O . GLU A 1 86 ? -15.422 -2.852 -7.594 1 71.5 86 GLU A O 1
ATOM 668 N N . GLY A 1 87 ? -17.375 -1.815 -8.109 1 86.5 87 GLY A N 1
ATOM 669 C CA . GLY A 1 87 ? -17.172 -0.852 -7.035 1 86.5 87 GLY A CA 1
ATOM 670 C C . GLY A 1 87 ? -17.969 0.425 -7.223 1 86.5 87 GLY A C 1
ATOM 671 O O . GLY A 1 87 ? -19.203 0.382 -7.375 1 86.5 87 GLY A O 1
ATOM 672 N N . TRP A 1 88 ? -17.203 1.541 -7.25 1 90.19 88 TRP A N 1
ATOM 673 C CA . TRP A 1 88 ? -17.859 2.844 -7.328 1 90.19 88 TRP A CA 1
ATOM 674 C C . TRP A 1 88 ? -17.156 3.742 -8.344 1 90.19 88 TRP A C 1
ATOM 676 O O . TRP A 1 88 ? -15.938 3.699 -8.484 1 90.19 88 TRP A O 1
ATOM 686 N N . ALA A 1 89 ? -17.969 4.477 -9.023 1 90.62 89 ALA A N 1
ATOM 687 C CA . ALA A 1 89 ? -17.453 5.559 -9.859 1 90.62 89 ALA A CA 1
ATOM 688 C C . ALA A 1 89 ? -17.797 6.922 -9.266 1 90.62 89 ALA A C 1
ATOM 690 O O . ALA A 1 89 ? -18.953 7.172 -8.891 1 90.62 89 ALA A O 1
ATOM 691 N N . LEU A 1 90 ? -16.797 7.703 -9.125 1 94.25 90 LEU A N 1
ATOM 692 C CA . LEU A 1 90 ? -16.969 9.086 -8.688 1 94.25 90 LEU A CA 1
ATOM 693 C C . LEU A 1 90 ? -16.797 10.047 -9.859 1 94.25 90 LEU A C 1
ATOM 695 O O . LEU A 1 90 ? -15.719 10.148 -10.438 1 94.25 90 LEU A O 1
ATOM 699 N N . TYR A 1 91 ? -17.891 10.672 -10.188 1 94.69 91 TYR A N 1
ATOM 700 C CA . TYR A 1 91 ? -17.859 11.711 -11.211 1 94.69 91 TYR A CA 1
ATOM 701 C C . TYR A 1 91 ? -17.688 13.086 -10.578 1 94.69 91 TYR A C 1
ATOM 703 O O . TYR A 1 91 ? -18.562 13.539 -9.836 1 94.69 91 TYR A O 1
ATOM 711 N N . ILE A 1 92 ? -16.578 13.742 -10.938 1 97.38 92 ILE A N 1
ATOM 712 C CA . ILE A 1 92 ? -16.234 15 -10.273 1 97.38 92 ILE A CA 1
ATOM 713 C C . ILE A 1 92 ? -16.062 16.094 -11.32 1 97.38 92 ILE A C 1
ATOM 715 O O . ILE A 1 92 ? -15.32 15.922 -12.297 1 97.38 92 ILE A O 1
ATOM 719 N N . GLN A 1 93 ? -16.734 17.156 -11.117 1 98.5 93 GLN A N 1
ATOM 720 C CA . GLN A 1 93 ? -16.547 18.359 -11.922 1 98.5 93 GLN A CA 1
ATOM 721 C C . GLN A 1 93 ? -15.703 19.391 -11.188 1 98.5 93 GLN A C 1
ATOM 723 O O . GLN A 1 93 ? -16.062 19.828 -10.094 1 98.5 93 GLN A O 1
ATOM 728 N N . LEU A 1 94 ? -14.594 19.703 -11.82 1 98.5 94 LEU A N 1
ATOM 729 C CA . LEU A 1 94 ? -13.664 20.641 -11.203 1 98.5 94 LEU A CA 1
ATOM 730 C C . LEU A 1 94 ? -13.672 21.984 -11.938 1 98.5 94 LEU A C 1
ATOM 732 O O . LEU A 1 94 ? -14.062 22.047 -13.102 1 98.5 94 LEU A O 1
ATOM 736 N N . SER A 1 95 ? -13.281 23.016 -11.242 1 98.44 95 SER A N 1
ATOM 737 C CA . SER A 1 95 ? -13.055 24.312 -11.859 1 98.44 95 SER A CA 1
ATOM 738 C C . SER A 1 95 ? -11.961 24.25 -12.922 1 98.44 95 SER A C 1
ATOM 740 O O . SER A 1 95 ? -11.164 23.312 -12.938 1 98.44 95 SER A O 1
ATOM 742 N N . PRO A 1 96 ? -11.859 25.219 -13.781 1 97.56 96 PRO A N 1
ATOM 743 C CA . PRO A 1 96 ? -10.844 25.234 -14.828 1 97.56 96 PRO A CA 1
ATOM 744 C C . PRO A 1 96 ? -9.422 25.203 -14.273 1 97.56 96 PRO A C 1
ATOM 746 O O . PRO A 1 96 ? -8.562 24.5 -14.805 1 97.56 96 PRO A O 1
ATOM 749 N N . ALA A 1 97 ? -9.234 25.891 -13.25 1 97.38 97 ALA A N 1
ATOM 750 C CA . ALA A 1 97 ? -7.895 25.938 -12.664 1 97.38 97 ALA A CA 1
ATOM 751 C C . ALA A 1 97 ? -7.457 24.578 -12.148 1 97.38 97 ALA A C 1
ATOM 753 O O . ALA A 1 97 ? -6.328 24.141 -12.391 1 97.38 97 ALA A O 1
ATOM 754 N N . ALA A 1 98 ? -8.336 23.906 -11.438 1 97.38 98 ALA A N 1
ATOM 755 C CA . ALA A 1 98 ? -8.047 22.562 -10.938 1 97.38 98 ALA A CA 1
ATOM 756 C C . ALA A 1 98 ? -7.891 21.562 -12.086 1 97.38 98 ALA A C 1
ATOM 758 O O . ALA A 1 98 ? -7.027 20.688 -12.039 1 97.38 98 ALA A O 1
ATOM 759 N N . ALA A 1 99 ? -8.656 21.766 -13.07 1 96.25 99 ALA A N 1
ATOM 760 C CA . ALA A 1 99 ? -8.594 20.875 -14.242 1 96.25 99 ALA A CA 1
ATOM 761 C C . ALA A 1 99 ? -7.254 21.016 -14.953 1 96.25 99 ALA A C 1
ATOM 763 O O . ALA A 1 99 ? -6.719 20.031 -15.469 1 96.25 99 ALA A O 1
ATOM 764 N N . GLU A 1 100 ? -6.785 22.125 -14.977 1 95.31 100 GLU A N 1
ATOM 765 C CA . GLU A 1 100 ? -5.48 22.359 -15.594 1 95.31 100 GLU A CA 1
ATOM 766 C C . GLU A 1 100 ? -4.375 21.625 -14.844 1 95.31 100 GLU A C 1
ATOM 768 O O . GLU A 1 100 ? -3.453 21.094 -15.453 1 95.31 100 GLU A O 1
ATOM 773 N N . ARG A 1 101 ? -4.457 21.609 -13.555 1 92.62 101 ARG A N 1
ATOM 774 C CA . ARG A 1 101 ? -3.463 20.906 -12.75 1 92.62 101 ARG A CA 1
ATOM 775 C C . ARG A 1 101 ? -3.545 19.391 -12.969 1 92.62 101 ARG A C 1
ATOM 777 O O . ARG A 1 101 ? -2.523 18.703 -12.945 1 92.62 101 ARG A O 1
ATOM 784 N N . VAL A 1 102 ? -4.742 18.906 -13.188 1 91 102 VAL A N 1
ATOM 785 C CA . VAL A 1 102 ? -4.938 17.5 -13.531 1 91 102 VAL A CA 1
ATOM 786 C C . VAL A 1 102 ? -4.195 17.172 -14.828 1 91 102 VAL A C 1
ATOM 788 O O . VAL A 1 102 ? -3.469 16.188 -14.906 1 91 102 VAL A O 1
ATOM 791 N N . GLU A 1 103 ? -4.348 18.016 -15.797 1 87.12 103 GLU A N 1
ATOM 792 C CA . GLU A 1 103 ? -3.729 17.812 -17.109 1 87.12 103 GLU A CA 1
ATOM 793 C C . GLU A 1 103 ? -2.207 17.875 -17.016 1 87.12 103 GLU A C 1
ATOM 795 O O . GLU A 1 103 ? -1.506 17.109 -17.672 1 87.12 103 GLU A O 1
ATOM 800 N N . ARG A 1 104 ? -1.771 18.75 -16.266 1 83.62 104 ARG A N 1
ATOM 801 C CA . ARG A 1 104 ? -0.33 18.891 -16.078 1 83.62 104 ARG A CA 1
ATOM 802 C C . ARG A 1 104 ? 0.26 17.641 -15.438 1 83.62 104 ARG A C 1
ATOM 804 O O . ARG A 1 104 ? 1.333 17.172 -15.836 1 83.62 104 ARG A O 1
ATOM 811 N N . LYS A 1 105 ? -0.415 17.141 -14.508 1 79.69 105 LYS A N 1
ATOM 812 C CA . LYS A 1 105 ? 0.043 15.93 -13.828 1 79.69 105 LYS A CA 1
ATOM 813 C C . LYS A 1 105 ? 0.028 14.727 -14.766 1 79.69 105 LYS A C 1
ATOM 815 O O . LYS A 1 105 ? 0.931 13.891 -14.727 1 79.69 105 LYS A O 1
ATOM 820 N N . ARG A 1 106 ? -1.022 14.609 -15.508 1 71.94 106 ARG A N 1
ATOM 821 C CA . ARG A 1 106 ? -1.136 13.523 -16.484 1 71.94 106 ARG A CA 1
ATOM 822 C C . ARG A 1 106 ? 0.047 13.523 -17.438 1 71.94 106 ARG A C 1
ATOM 824 O O . ARG A 1 106 ? 0.572 12.469 -17.797 1 71.94 106 ARG A O 1
ATOM 831 N N . ARG A 1 107 ? 0.401 14.703 -17.797 1 61.41 107 ARG A N 1
ATOM 832 C CA . ARG A 1 107 ? 1.496 14.852 -18.75 1 61.41 107 ARG A CA 1
ATOM 833 C C . ARG A 1 107 ? 2.828 14.461 -18.125 1 61.41 107 ARG A C 1
ATOM 835 O O . ARG A 1 107 ? 3.701 13.906 -18.797 1 61.41 107 ARG A O 1
ATOM 842 N N . CYS A 1 108 ? 2.873 14.789 -16.906 1 56.75 108 CYS A N 1
ATOM 843 C CA . CYS A 1 108 ? 4.113 14.477 -16.203 1 56.75 108 CYS A CA 1
ATOM 844 C C . CYS A 1 108 ? 4.258 12.977 -15.992 1 56.75 108 CYS A C 1
ATOM 846 O O . CYS A 1 108 ? 5.371 12.445 -16.016 1 56.75 108 CYS A O 1
ATOM 848 N N . VAL A 1 109 ? 3.047 12.375 -15.719 1 51.09 109 VAL A N 1
ATOM 849 C CA . VAL A 1 109 ? 3.123 10.922 -15.586 1 51.09 109 VAL A CA 1
ATOM 850 C C . VAL A 1 109 ? 3.531 10.305 -16.922 1 51.09 109 VAL A C 1
ATOM 852 O O . VAL A 1 109 ? 4.332 9.367 -16.953 1 51.09 109 VAL A O 1
ATOM 855 N N . ILE A 1 110 ? 2.719 10.922 -18.141 1 40.81 110 ILE A N 1
ATOM 856 C CA . ILE A 1 110 ? 3.023 10.43 -19.469 1 40.81 110 ILE A CA 1
ATOM 857 C C . ILE A 1 110 ? 4.316 11.07 -19.969 1 40.81 110 ILE A C 1
ATOM 859 O O . ILE A 1 110 ? 5.145 10.398 -20.594 1 40.81 110 ILE A O 1
ATOM 863 N N . GLY A 1 111 ? 4.09 12.367 -20.125 1 35.88 111 GLY A N 1
ATOM 864 C CA . GLY A 1 111 ? 5.164 13.172 -20.688 1 35.88 111 GLY A CA 1
ATOM 865 C C . GLY A 1 111 ? 6.449 13.094 -19.891 1 35.88 111 GLY A C 1
ATOM 866 O O . GLY A 1 111 ? 7.344 13.93 -20.047 1 35.88 111 GLY A O 1
ATOM 867 N N . GLY A 1 112 ? 6.211 12.359 -18.859 1 33.5 112 GLY A N 1
ATOM 868 C CA . GLY A 1 112 ? 7.582 12.289 -18.375 1 33.5 112 GLY A CA 1
ATOM 869 C C . GLY A 1 112 ? 8.578 11.922 -19.469 1 33.5 112 GLY A C 1
ATOM 870 O O . GLY A 1 112 ? 8.898 10.742 -19.641 1 33.5 112 GLY A O 1
ATOM 871 N N . SER A 1 113 ? 8.188 12.391 -20.812 1 30.77 113 SER A N 1
ATOM 872 C CA . SER A 1 113 ? 9.289 12.219 -21.75 1 30.77 113 SER A CA 1
ATOM 873 C C . SER A 1 113 ? 10.625 12.094 -21.031 1 30.77 113 SER A C 1
ATOM 875 O O . SER A 1 113 ? 10.727 12.422 -19.859 1 30.77 113 SER A O 1
ATOM 877 N N . ALA A 1 114 ? 11.609 12.195 -22.25 1 27.28 114 ALA A N 1
ATOM 878 C CA . ALA A 1 114 ? 13.07 12.141 -22.156 1 27.28 114 ALA A CA 1
ATOM 879 C C . ALA A 1 114 ? 13.594 13.172 -21.172 1 27.28 114 ALA A C 1
ATOM 881 O O . ALA A 1 114 ? 13.984 14.281 -21.562 1 27.28 114 ALA A O 1
ATOM 882 N N . CYS A 1 115 ? 12.938 13.953 -20.469 1 27.97 115 CYS A N 1
ATOM 883 C CA . CYS A 1 115 ? 14.148 14.414 -19.797 1 27.97 115 CYS A CA 1
ATOM 884 C C . CYS A 1 115 ? 15.148 13.273 -19.641 1 27.97 115 CYS A C 1
ATOM 886 O O . CYS A 1 115 ? 14.93 12.367 -18.828 1 27.97 115 CYS A O 1
ATOM 888 N N . GLY A 1 116 ? 15.484 12.656 -20.844 1 25.61 116 GLY A N 1
ATOM 889 C CA . GLY A 1 116 ? 16.609 11.766 -21.031 1 25.61 116 GLY A CA 1
ATOM 890 C C . GLY A 1 116 ? 17.547 11.734 -19.828 1 25.61 116 GLY A C 1
ATOM 891 O O . GLY A 1 116 ? 17.234 11.102 -18.812 1 25.61 116 GLY A O 1
ATOM 892 N N . LEU A 1 117 ? 19.047 12.055 -20.219 1 25.94 117 LEU A N 1
ATOM 893 C CA . LEU A 1 117 ? 20.422 12.25 -19.828 1 25.94 117 LEU A CA 1
ATOM 894 C C . LEU A 1 117 ? 20.531 13.266 -18.688 1 25.94 117 LEU A C 1
ATOM 896 O O . LEU A 1 117 ? 21.594 13.422 -18.078 1 25.94 117 LEU A O 1
ATOM 900 N N . CYS A 1 118 ? 20.156 14.516 -19.094 1 27.55 118 CYS A N 1
ATOM 901 C CA . CYS A 1 118 ? 20.453 15.328 -17.922 1 27.55 118 CYS A CA 1
ATOM 902 C C . CYS A 1 118 ? 19.656 14.875 -16.719 1 27.55 118 CYS A C 1
ATOM 904 O O . CYS A 1 118 ? 18.422 14.844 -16.766 1 27.55 118 CYS A O 1
ATOM 906 N N . GLY A 1 119 ? 19.719 13.727 -16.297 1 27.64 119 GLY A N 1
ATOM 907 C CA . GLY A 1 119 ? 19.656 12.578 -15.398 1 27.64 119 GLY A CA 1
ATOM 908 C C . GLY A 1 119 ? 19.047 12.906 -14.055 1 27.64 119 GLY A C 1
ATOM 909 O O . GLY A 1 119 ? 19.188 12.141 -13.102 1 27.64 119 GLY A O 1
ATOM 910 N N . THR A 1 120 ? 18.938 14.141 -13.742 1 29.47 120 THR A N 1
ATOM 911 C CA . THR A 1 120 ? 18.75 14.273 -12.297 1 29.47 120 THR A CA 1
ATOM 912 C C . THR A 1 120 ? 17.328 13.898 -11.898 1 29.47 120 THR A C 1
ATOM 914 O O . THR A 1 120 ? 16.359 14.531 -12.328 1 29.47 120 THR A O 1
ATOM 917 N N . PRO A 1 121 ? 16.953 12.609 -11.867 1 33.56 121 PRO A N 1
ATOM 918 C CA . PRO A 1 121 ? 15.695 12.344 -11.172 1 33.56 121 PRO A CA 1
ATOM 919 C C . PRO A 1 121 ? 15.312 13.453 -10.195 1 33.56 121 PRO A C 1
ATOM 921 O O . PRO A 1 121 ? 16.062 13.727 -9.25 1 33.56 121 PRO A O 1
ATOM 924 N N . CYS A 1 122 ? 15.039 14.664 -10.586 1 35.66 122 CYS A N 1
ATOM 925 C CA . CYS A 1 122 ? 14.812 15.75 -9.633 1 35.66 122 CYS A CA 1
ATOM 926 C C . CYS A 1 122 ? 13.617 15.445 -8.734 1 35.66 122 CYS A C 1
ATOM 928 O O . CYS A 1 122 ? 12.508 15.227 -9.227 1 35.66 122 CYS A O 1
ATOM 930 N N . PHE A 1 123 ? 13.781 14.781 -7.645 1 44.88 123 PHE A N 1
ATOM 931 C CA . PHE A 1 123 ? 12.859 14.82 -6.516 1 44.88 123 PHE A CA 1
ATOM 932 C C . PHE A 1 123 ? 12.133 16.156 -6.457 1 44.88 123 PHE A C 1
ATOM 934 O O . PHE A 1 123 ? 11.18 16.328 -5.699 1 44.88 123 PHE A O 1
ATOM 941 N N . THR A 1 124 ? 12.602 17.203 -7.223 1 48.12 124 THR A N 1
ATOM 942 C CA . THR A 1 124 ? 11.891 18.469 -7.242 1 48.12 124 THR A CA 1
ATOM 943 C C . THR A 1 124 ? 10.477 18.281 -7.797 1 48.12 124 THR A C 1
ATOM 945 O O . THR A 1 124 ? 9.555 19 -7.402 1 48.12 124 THR A O 1
ATOM 948 N N . GLY A 1 125 ? 10.398 17.125 -8.461 1 59.94 125 GLY A N 1
ATOM 949 C CA . GLY A 1 125 ? 9.062 16.906 -8.992 1 59.94 125 GLY A CA 1
ATOM 950 C C . GLY A 1 125 ? 8.219 15.977 -8.141 1 59.94 125 GLY A C 1
ATOM 951 O O . GLY A 1 125 ? 6.996 15.945 -8.266 1 59.94 125 GLY A O 1
ATOM 952 N N . LEU A 1 126 ? 9.008 15.344 -7.203 1 64 126 LEU A N 1
ATOM 953 C CA . LEU A 1 126 ? 8.281 14.391 -6.371 1 64 126 LEU A CA 1
ATOM 954 C C . LEU A 1 126 ? 7.578 15.102 -5.223 1 64 126 LEU A C 1
ATOM 956 O O . LEU A 1 126 ? 6.555 14.625 -4.723 1 64 126 LEU A O 1
ATOM 960 N N . VAL A 1 127 ? 8.172 16.281 -4.867 1 68.94 127 VAL A N 1
ATOM 961 C CA . VAL A 1 127 ? 7.605 17 -3.725 1 68.94 127 VAL A CA 1
ATOM 962 C C . VAL A 1 127 ? 7.074 18.359 -4.176 1 68.94 127 VAL A C 1
ATOM 964 O O . VAL A 1 127 ? 7.809 19.344 -4.168 1 68.94 127 VAL A O 1
ATOM 967 N N . PRO A 1 128 ? 5.859 18.375 -4.465 1 72.19 128 PRO A N 1
ATOM 968 C CA . PRO A 1 128 ? 5.32 19.641 -4.984 1 72.19 128 PRO A CA 1
ATOM 969 C C . PRO A 1 128 ? 4.965 20.625 -3.879 1 72.19 128 PRO A C 1
ATOM 971 O O . PRO A 1 128 ? 4.336 21.656 -4.145 1 72.19 128 PRO A O 1
ATOM 974 N N . PHE A 1 129 ? 5.414 20.375 -2.654 1 79.62 129 PHE A N 1
ATOM 975 C CA . PHE A 1 129 ? 5.012 21.219 -1.532 1 79.62 129 PHE A CA 1
ATOM 976 C C . PHE A 1 129 ? 6.215 21.922 -0.92 1 79.62 129 PHE A C 1
ATOM 978 O O . PHE A 1 129 ? 7.324 21.375 -0.919 1 79.62 129 PHE A O 1
ATOM 985 N N . PRO A 1 130 ? 5.977 23.094 -0.43 1 82 130 PRO A N 1
ATOM 986 C CA . PRO A 1 130 ? 7.066 23.812 0.231 1 82 130 PRO A CA 1
ATOM 987 C C . PRO A 1 130 ? 7.398 23.25 1.61 1 82 130 PRO A C 1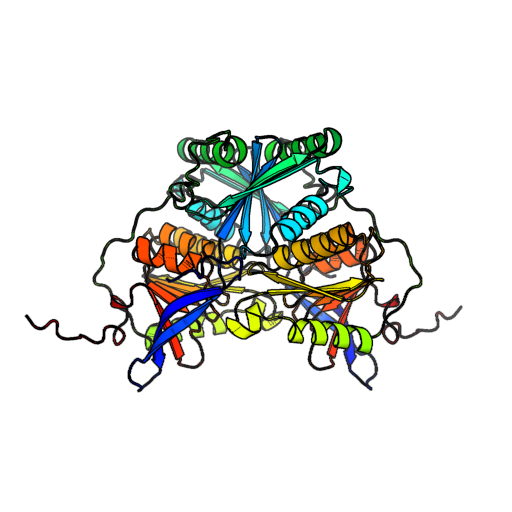
ATOM 989 O O . PRO A 1 130 ? 6.613 22.469 2.17 1 82 130 PRO A O 1
ATOM 992 N N . SER A 1 131 ? 8.562 23.688 2.076 1 88.38 131 SER A N 1
ATOM 993 C CA . SER A 1 131 ? 8.938 23.344 3.443 1 88.38 131 SER A CA 1
ATOM 994 C C . SER A 1 131 ? 8 24 4.453 1 88.38 131 SER A C 1
ATOM 996 O O . SER A 1 131 ? 7.418 25.047 4.172 1 88.38 131 SER A O 1
ATOM 998 N N . LEU A 1 132 ? 7.871 23.297 5.609 1 91.19 132 LEU A N 1
ATOM 999 C CA . LEU A 1 132 ? 7.043 23.844 6.676 1 91.19 132 LEU A CA 1
ATOM 1000 C C . LEU A 1 132 ? 7.711 25.062 7.309 1 91.19 132 LEU A C 1
ATOM 1002 O O . LEU A 1 132 ? 8.938 25.109 7.438 1 91.19 132 LEU A O 1
ATOM 1006 N N . LYS A 1 133 ? 6.832 25.984 7.57 1 80.12 133 LYS A N 1
ATOM 1007 C CA . LYS A 1 133 ? 7.355 27.156 8.281 1 80.12 133 LYS A CA 1
ATOM 1008 C C . LYS A 1 133 ? 7.746 26.797 9.711 1 80.12 133 LYS A C 1
ATOM 1010 O O . LYS A 1 133 ? 7.121 25.938 10.336 1 80.12 133 LYS A O 1
ATOM 1015 N N . ARG A 1 134 ? 8.797 27.453 10.133 1 73.56 134 ARG A N 1
ATOM 1016 C CA . ARG A 1 134 ? 9.234 27.25 11.508 1 73.56 134 ARG A CA 1
ATOM 1017 C C . ARG A 1 134 ? 8.234 27.844 12.5 1 73.56 134 ARG A C 1
ATOM 1019 O O . ARG A 1 134 ? 7.812 28.984 12.352 1 73.56 134 ARG A O 1
ATOM 1026 N N . ASP A 1 135 ? 7.402 26.922 12.945 1 68.56 135 ASP A N 1
ATOM 1027 C CA . ASP A 1 135 ? 6.516 27.438 13.984 1 68.56 135 ASP A CA 1
ATOM 1028 C C . ASP A 1 135 ? 6.949 26.953 15.359 1 68.56 135 ASP A C 1
ATOM 1030 O O . ASP A 1 135 ? 7.68 25.953 15.477 1 68.56 135 ASP A O 1
ATOM 1034 N N . LEU A 1 136 ? 6.602 27.828 16.312 1 66.44 136 LEU A N 1
ATOM 1035 C CA . LEU A 1 136 ? 7.062 27.641 17.688 1 66.44 136 LEU A CA 1
ATOM 1036 C C . LEU A 1 136 ? 6.141 26.688 18.438 1 66.44 136 LEU A C 1
ATOM 1038 O O . LEU A 1 136 ? 6.414 26.328 19.578 1 66.44 136 LEU A O 1
ATOM 1042 N N . ALA A 1 137 ? 5.086 26.078 17.734 1 81.06 137 ALA A N 1
ATOM 1043 C CA . ALA A 1 137 ? 4.195 25.203 18.5 1 81.06 137 ALA A CA 1
ATOM 1044 C C . ALA A 1 137 ? 4.879 23.875 18.812 1 81.06 137 ALA A C 1
ATOM 1046 O O . ALA A 1 137 ? 5.582 23.312 17.984 1 81.06 137 ALA A O 1
ATOM 1047 N N . THR A 1 138 ? 4.711 23.531 20.141 1 89.5 138 THR A N 1
ATOM 1048 C CA . THR A 1 138 ? 5.34 22.312 20.609 1 89.5 138 THR A CA 1
ATOM 1049 C C . THR A 1 138 ? 4.289 21.312 21.109 1 89.5 138 THR A C 1
ATOM 1051 O O . THR A 1 138 ? 3.158 21.703 21.406 1 89.5 138 THR A O 1
ATOM 1054 N N . THR A 1 139 ? 4.648 20.109 21.031 1 94.06 139 THR A N 1
ATOM 1055 C CA . THR A 1 139 ? 3.885 19.016 21.609 1 94.06 139 THR A CA 1
ATOM 1056 C C . THR A 1 139 ? 4.789 18.109 22.438 1 94.06 139 THR A C 1
ATOM 1058 O O . THR A 1 139 ? 5.957 18.438 22.688 1 94.06 139 THR A O 1
ATOM 1061 N N . ASP A 1 140 ? 4.191 17.094 23.109 1 93.5 140 ASP A N 1
ATOM 1062 C CA . ASP A 1 140 ? 5.008 16.172 23.891 1 93.5 140 ASP A CA 1
ATOM 1063 C C . ASP A 1 140 ? 4.562 14.727 23.672 1 93.5 140 ASP A C 1
ATOM 1065 O O . ASP A 1 140 ? 3.59 14.477 22.953 1 93.5 140 ASP A O 1
ATOM 1069 N N . ALA A 1 141 ? 5.309 13.883 24.281 1 96 141 ALA A N 1
ATOM 1070 C CA . ALA A 1 141 ? 5.09 12.445 24.094 1 96 141 ALA A CA 1
ATOM 1071 C C . ALA A 1 141 ? 3.713 12.031 24.609 1 96 141 ALA A C 1
ATOM 1073 O O . ALA A 1 141 ? 3.039 11.203 24 1 96 141 ALA A O 1
ATOM 1074 N N . GLU A 1 142 ? 3.332 12.641 25.656 1 95.06 142 GLU A N 1
ATOM 1075 C CA . GLU A 1 142 ? 2.043 12.297 26.25 1 95.06 142 GLU A CA 1
ATOM 1076 C C . GLU A 1 142 ? 0.892 12.625 25.297 1 95.06 142 GLU A C 1
ATOM 1078 O O . GLU A 1 142 ? -0.024 11.82 25.125 1 95.06 142 GLU A O 1
ATOM 1083 N N . ALA A 1 143 ? 0.962 13.805 24.766 1 95.31 143 ALA A N 1
ATOM 1084 C CA . ALA A 1 143 ? -0.071 14.242 23.844 1 95.31 143 ALA A CA 1
ATOM 1085 C C . ALA A 1 143 ? -0.118 13.336 22.609 1 95.31 143 ALA A C 1
ATOM 1087 O O . ALA A 1 143 ? -1.199 13.008 22.109 1 95.31 143 ALA A O 1
ATOM 1088 N N . ILE A 1 144 ? 0.985 12.891 22.156 1 97.69 144 ILE A N 1
ATOM 1089 C CA . ILE A 1 144 ? 1.088 12.031 20.984 1 97.69 144 ILE A CA 1
ATOM 1090 C C . ILE A 1 144 ? 0.496 10.656 21.297 1 97.69 144 ILE A C 1
ATOM 1092 O O . ILE A 1 144 ? -0.326 10.141 20.531 1 97.69 144 ILE A O 1
ATOM 1096 N N . HIS A 1 145 ? 0.833 10.141 22.422 1 97.75 145 HIS A N 1
ATOM 1097 C CA . HIS A 1 145 ? 0.299 8.844 22.812 1 97.75 145 HIS A CA 1
ATOM 1098 C C . HIS A 1 145 ? -1.209 8.906 23.031 1 97.75 145 HIS A C 1
ATOM 1100 O O . HIS A 1 145 ? -1.929 7.957 22.719 1 97.75 145 HIS A O 1
ATOM 1106 N N . ALA A 1 146 ? -1.622 10.031 23.562 1 97.19 146 ALA A N 1
ATOM 1107 C CA . ALA A 1 146 ? -3.057 10.211 23.766 1 97.19 146 ALA A CA 1
ATOM 1108 C C . ALA A 1 146 ? -3.809 10.219 22.438 1 97.19 146 ALA A C 1
ATOM 1110 O O . ALA A 1 146 ? -4.891 9.633 22.328 1 97.19 146 ALA A O 1
ATOM 1111 N N . LEU A 1 147 ? -3.275 10.867 21.484 1 98.12 147 LEU A N 1
ATOM 1112 C CA . LEU A 1 147 ? -3.895 10.922 20.156 1 98.12 147 LEU A CA 1
ATOM 1113 C C . LEU A 1 147 ? -3.965 9.531 19.547 1 98.12 147 LEU A C 1
ATOM 1115 O O . LEU A 1 147 ? -4.996 9.141 18.984 1 98.12 147 LEU A O 1
ATOM 1119 N N . LEU A 1 148 ? -2.91 8.789 19.641 1 98.31 148 LEU A N 1
ATOM 1120 C CA . LEU A 1 148 ? -2.861 7.445 19.078 1 98.31 148 LEU A CA 1
ATOM 1121 C C . LEU A 1 148 ? -3.816 6.508 19.797 1 98.31 148 LEU A C 1
ATOM 1123 O O . LEU A 1 148 ? -4.41 5.621 19.188 1 98.31 148 LEU A O 1
ATOM 1127 N N . ALA A 1 149 ? -3.938 6.734 21.047 1 97.88 149 ALA A N 1
ATOM 1128 C CA . ALA A 1 149 ? -4.906 5.957 21.812 1 97.88 149 ALA A CA 1
ATOM 1129 C C . ALA A 1 149 ? -6.332 6.254 21.344 1 97.88 149 ALA A C 1
ATOM 1131 O O . ALA A 1 149 ? -7.156 5.344 21.234 1 97.88 149 ALA A O 1
ATOM 1132 N N . THR A 1 150 ? -6.602 7.5 21.156 1 97.75 150 THR A N 1
ATOM 1133 C CA . THR A 1 150 ? -7.902 7.898 20.625 1 97.75 150 THR A CA 1
ATOM 1134 C C . THR A 1 150 ? -8.164 7.238 19.281 1 97.75 150 THR A C 1
ATOM 1136 O O . THR A 1 150 ? -9.273 6.77 19.016 1 97.75 150 THR A O 1
ATOM 1139 N N . MET A 1 151 ? -7.188 7.188 18.453 1 98.19 151 MET A N 1
ATOM 1140 C CA . MET A 1 151 ? -7.297 6.52 17.156 1 98.19 151 MET A CA 1
ATOM 1141 C C . MET A 1 151 ? -7.699 5.062 17.328 1 98.19 151 MET A C 1
ATOM 1143 O O . MET A 1 151 ? -8.656 4.598 16.688 1 98.19 151 MET A O 1
ATOM 1147 N N . GLN A 1 152 ? -7.016 4.398 18.188 1 97.12 152 GLN A N 1
ATOM 1148 C CA . GLN A 1 152 ? -7.273 2.98 18.406 1 97.12 152 GLN A CA 1
ATOM 1149 C C . GLN A 1 152 ? -8.703 2.754 18.906 1 97.12 152 GLN A C 1
ATOM 1151 O O . GLN A 1 152 ? -9.367 1.805 18.484 1 97.12 152 GLN A O 1
ATOM 1156 N N . GLN A 1 153 ? -9.133 3.633 19.672 1 97.25 153 GLN A N 1
ATOM 1157 C CA . GLN A 1 153 ? -10.469 3.518 20.266 1 97.25 153 GLN A CA 1
ATOM 1158 C C . GLN A 1 153 ? -11.555 3.727 19.219 1 97.25 153 GLN A C 1
ATOM 1160 O O . GLN A 1 153 ? -12.641 3.164 19.328 1 97.25 153 GLN A O 1
ATOM 1165 N N . GLN A 1 154 ? -11.234 4.457 18.219 1 97.25 154 GLN A N 1
ATOM 1166 C CA . GLN A 1 154 ? -12.258 4.855 17.266 1 97.25 154 GLN A CA 1
ATOM 1167 C C . GLN A 1 154 ? -12.148 4.047 15.969 1 97.25 154 GLN A C 1
ATOM 1169 O O . GLN A 1 154 ? -12.773 4.387 14.961 1 97.25 154 GLN A O 1
ATOM 1174 N N . GLN A 1 155 ? -11.359 3.012 15.977 1 96.62 155 GLN A N 1
ATOM 1175 C CA . GLN A 1 155 ? -11.172 2.178 14.797 1 96.62 155 GLN A CA 1
ATOM 1176 C C . GLN A 1 155 ? -12.234 1.085 14.719 1 96.62 155 GLN A C 1
ATOM 1178 O O . GLN A 1 155 ? -11.914 -0.104 14.789 1 96.62 155 GLN A O 1
ATOM 1183 N N . ASP A 1 156 ? -13.438 1.45 14.406 1 95.75 156 ASP A N 1
ATOM 1184 C CA . ASP A 1 156 ? -14.57 0.529 14.398 1 95.75 156 ASP A CA 1
ATOM 1185 C C . ASP A 1 156 ? -14.367 -0.585 13.375 1 95.75 156 ASP A C 1
ATOM 1187 O O . ASP A 1 156 ? -14.641 -1.753 13.656 1 95.75 156 ASP A O 1
ATOM 1191 N N . LEU A 1 157 ? -13.945 -0.257 12.219 1 96.5 157 LEU A N 1
ATOM 1192 C CA . LEU A 1 157 ? -13.734 -1.258 11.18 1 96.5 157 LEU A CA 1
ATOM 1193 C C . LEU A 1 157 ? -12.656 -2.252 11.586 1 96.5 157 LEU A C 1
ATOM 1195 O O . LEU A 1 157 ? -12.836 -3.463 11.438 1 96.5 157 LEU A 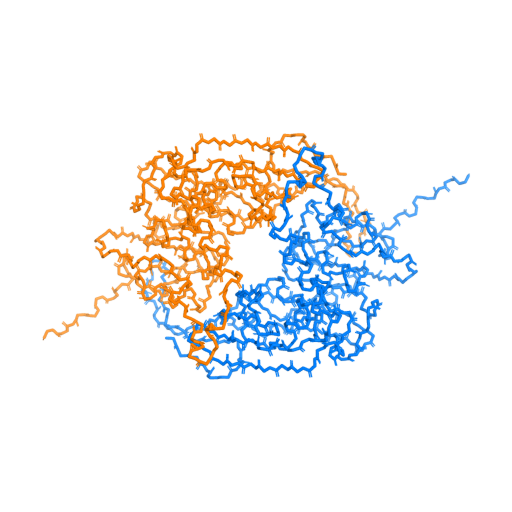O 1
ATOM 1199 N N . ASN A 1 158 ? -11.578 -1.728 12.086 1 96 158 ASN A N 1
ATOM 1200 C CA . ASN A 1 158 ? -10.484 -2.609 12.492 1 96 158 ASN A CA 1
ATOM 1201 C C . ASN A 1 158 ? -10.891 -3.484 13.68 1 96 158 ASN A C 1
ATOM 1203 O O . ASN A 1 158 ? -10.5 -4.648 13.758 1 96 158 ASN A O 1
ATOM 1207 N N . GLN A 1 159 ? -11.586 -2.904 14.578 1 95.5 159 GLN A N 1
ATOM 1208 C CA . GLN A 1 159 ? -12.062 -3.676 15.727 1 95.5 159 GLN A CA 1
ATOM 1209 C C . GLN A 1 159 ? -12.961 -4.824 15.281 1 95.5 159 GLN A C 1
ATOM 1211 O O . GLN A 1 159 ? -12.961 -5.895 15.891 1 95.5 159 GLN A O 1
ATOM 1216 N N . THR A 1 160 ? -13.625 -4.629 14.227 1 94.56 160 THR A N 1
ATOM 1217 C CA . THR A 1 160 ? -14.594 -5.609 13.742 1 94.56 160 THR A CA 1
ATOM 1218 C C . THR A 1 160 ? -13.922 -6.625 12.82 1 94.56 160 THR A C 1
ATOM 1220 O O . THR A 1 160 ? -14.234 -7.812 12.867 1 94.56 160 THR A O 1
ATOM 1223 N N . THR A 1 161 ? -12.977 -6.211 12.023 1 94.5 161 THR A N 1
ATOM 1224 C CA . THR A 1 161 ? -12.484 -7.066 10.953 1 94.5 161 THR A CA 1
ATOM 1225 C C . THR A 1 161 ? -11.016 -7.418 11.18 1 94.5 161 THR A C 1
ATOM 1227 O O . THR A 1 161 ? -10.508 -8.391 10.609 1 94.5 161 THR A O 1
ATOM 1230 N N . GLY A 1 162 ? -10.328 -6.52 11.891 1 93.62 162 GLY A N 1
ATOM 1231 C CA . GLY A 1 162 ? -8.914 -6.711 12.133 1 93.62 162 GLY A CA 1
ATOM 1232 C C . GLY A 1 162 ? -8.047 -6.367 10.938 1 93.62 162 GLY A C 1
ATOM 1233 O O . GLY A 1 162 ? -6.855 -6.676 10.914 1 93.62 162 GLY A O 1
ATOM 1234 N N . THR A 1 163 ? -8.609 -5.645 9.938 1 95.19 163 THR A N 1
ATOM 1235 C CA . THR A 1 163 ? -7.891 -5.559 8.672 1 95.19 163 THR A CA 1
ATOM 1236 C C . THR A 1 163 ? -7.758 -4.105 8.227 1 95.19 163 THR A C 1
ATOM 1238 O O . THR A 1 163 ? -7.102 -3.814 7.227 1 95.19 163 THR A O 1
ATOM 1241 N N . ALA A 1 164 ? -8.234 -3.154 8.945 1 97.12 164 ALA A N 1
ATOM 1242 C CA . ALA A 1 164 ? -8.258 -1.769 8.484 1 97.12 164 ALA A CA 1
ATOM 1243 C C . ALA A 1 164 ? -7.074 -0.986 9.055 1 97.12 164 ALA A C 1
ATOM 1245 O O . ALA A 1 164 ? -6.703 -1.171 10.211 1 97.12 164 ALA A O 1
ATOM 1246 N N . HIS A 1 165 ? -6.531 -0.129 8.242 1 97.56 165 HIS A N 1
ATOM 1247 C CA . HIS A 1 165 ? -5.637 0.918 8.719 1 97.56 165 HIS A CA 1
ATOM 1248 C C . HIS A 1 165 ? -6.422 2.143 9.188 1 97.56 165 HIS A C 1
ATOM 1250 O O . HIS A 1 165 ? -7.598 2.291 8.859 1 97.56 165 HIS A O 1
ATOM 1256 N N . ALA A 1 166 ? -5.703 2.941 9.961 1 98.56 166 ALA A N 1
ATOM 1257 C CA . ALA A 1 166 ? -6.336 4.168 10.43 1 98.56 166 ALA A CA 1
ATOM 1258 C C . ALA A 1 166 ? -5.363 5.344 10.375 1 98.56 166 ALA A C 1
ATOM 1260 O O . ALA A 1 166 ? -4.145 5.152 10.406 1 98.56 166 ALA A O 1
ATOM 1261 N N . ALA A 1 167 ? -5.941 6.473 10.242 1 98.75 167 ALA A N 1
ATOM 1262 C CA . ALA A 1 167 ? -5.262 7.754 10.43 1 98.75 167 ALA A CA 1
ATOM 1263 C C . ALA A 1 167 ? -6.07 8.672 11.336 1 98.75 167 ALA A C 1
ATOM 1265 O O . ALA A 1 167 ? -7.305 8.656 11.312 1 98.75 167 ALA A O 1
ATOM 1266 N N . VAL A 1 168 ? -5.34 9.469 12.125 1 98.81 168 VAL A N 1
ATOM 1267 C CA . VAL A 1 168 ? -5.977 10.398 13.047 1 98.81 168 VAL A CA 1
ATOM 1268 C C . VAL A 1 168 ? -5.34 11.781 12.906 1 98.81 168 VAL A C 1
ATOM 1270 O O . VAL A 1 168 ? -4.125 11.898 12.734 1 98.81 168 VAL A O 1
ATOM 1273 N N . LEU A 1 169 ? -6.16 12.797 12.906 1 98.12 169 LEU A N 1
ATOM 1274 C CA . LEU A 1 169 ? -5.715 14.188 12.828 1 98.12 169 LEU A CA 1
ATOM 1275 C C . LEU A 1 169 ? -6.141 14.961 14.07 1 98.12 169 LEU A C 1
ATOM 1277 O O . LEU A 1 169 ? -7.312 14.93 14.461 1 98.12 169 LEU A O 1
ATOM 1281 N N . ALA A 1 170 ? -5.176 15.578 14.672 1 97.75 170 ALA A N 1
ATOM 1282 C CA . ALA A 1 170 ? -5.492 16.578 15.688 1 97.75 170 ALA A CA 1
ATOM 1283 C C . ALA A 1 170 ? -5.613 17.969 15.062 1 97.75 170 ALA A C 1
ATOM 1285 O O . ALA A 1 170 ? -4.648 18.484 14.492 1 97.75 170 ALA A O 1
ATOM 1286 N N . THR A 1 171 ? -6.824 18.531 15.211 1 94.69 171 THR A N 1
ATOM 1287 C CA . THR A 1 171 ? -7.078 19.844 14.625 1 94.69 171 THR A CA 1
ATOM 1288 C C . THR A 1 171 ? -7.57 20.812 15.688 1 94.69 171 THR A C 1
ATOM 1290 O O . THR A 1 171 ? -7.789 20.438 16.844 1 94.69 171 THR A O 1
ATOM 1293 N N . SER A 1 172 ? -7.719 22.078 15.219 1 90.12 172 SER A N 1
ATOM 1294 C CA . SER A 1 172 ? -8.242 23.109 16.109 1 90.12 172 SER A CA 1
ATOM 1295 C C . SER A 1 172 ? -9.695 22.844 16.484 1 90.12 172 SER A C 1
ATOM 1297 O O . SER A 1 172 ? -10.188 23.359 17.484 1 90.12 172 SER A O 1
ATOM 1299 N N . LEU A 1 173 ? -10.352 22 15.711 1 93.69 173 LEU A N 1
ATOM 1300 C CA . LEU A 1 173 ? -11.766 21.734 15.938 1 93.69 173 LEU A CA 1
ATOM 1301 C C . LEU A 1 173 ? -11.961 20.375 16.594 1 93.69 173 LEU A C 1
ATOM 1303 O O . LEU A 1 173 ? -13.094 19.969 16.891 1 93.69 173 LEU A O 1
ATOM 1307 N N . GLY A 1 174 ? -10.891 19.688 16.859 1 95.31 174 GLY A N 1
ATOM 1308 C CA . GLY A 1 174 ? -10.984 18.375 17.484 1 95.31 174 GLY A CA 1
ATOM 1309 C C . GLY A 1 174 ? -10.203 17.297 16.75 1 95.31 174 GLY A C 1
ATOM 1310 O O . GLY A 1 174 ? -9.25 17.609 16.031 1 95.31 174 GLY A O 1
ATOM 1311 N N . VAL A 1 175 ? -10.578 16.078 17.078 1 97.44 175 VAL A N 1
ATOM 1312 C CA . VAL A 1 175 ? -9.852 14.93 16.531 1 97.44 175 VAL A CA 1
ATOM 1313 C C . VAL A 1 175 ? -10.695 14.242 15.469 1 97.44 175 VAL A C 1
ATOM 1315 O O . VAL A 1 175 ? -11.906 14.094 15.633 1 97.44 175 VAL A O 1
ATOM 1318 N N . LEU A 1 176 ? -10.047 13.867 14.344 1 97.94 176 LEU A N 1
ATOM 1319 C CA . LEU A 1 176 ? -10.703 13.164 13.242 1 97.94 176 LEU A CA 1
ATOM 1320 C C . LEU A 1 176 ? -10.016 11.828 12.977 1 97.94 176 LEU A C 1
ATOM 1322 O O . LEU A 1 176 ? -8.789 11.766 12.875 1 97.94 176 LEU A O 1
ATOM 1326 N N . VAL A 1 177 ? -10.828 10.742 12.914 1 98.38 177 VAL A N 1
ATOM 1327 C CA . VAL A 1 177 ? -10.289 9.414 12.633 1 98.38 177 VAL A CA 1
ATOM 1328 C C . VAL A 1 177 ? -10.969 8.836 11.398 1 98.38 177 VAL A C 1
ATOM 1330 O O . VAL A 1 177 ? -12.188 8.922 11.25 1 98.38 177 VAL A O 1
ATOM 1333 N N . ARG A 1 178 ? -10.195 8.32 10.516 1 98.5 178 ARG A N 1
ATOM 1334 C CA . ARG A 1 178 ? -10.711 7.582 9.367 1 98.5 178 ARG A CA 1
ATOM 1335 C C . ARG A 1 178 ? -9.953 6.27 9.172 1 98.5 178 ARG A C 1
ATOM 1337 O O . ARG A 1 178 ? -8.766 6.176 9.492 1 98.5 178 ARG A O 1
ATOM 1344 N N . GLU A 1 179 ? -10.656 5.32 8.703 1 98.25 179 GLU A N 1
ATOM 1345 C CA . GLU A 1 179 ? -10.109 3.994 8.43 1 98.25 179 GLU A CA 1
ATOM 1346 C C . GLU A 1 179 ? -10.195 3.65 6.949 1 98.25 179 GLU A C 1
ATOM 1348 O O . GLU A 1 179 ? -11.039 4.199 6.23 1 98.25 179 GLU A O 1
ATOM 1353 N N . ASP A 1 180 ? -9.344 2.822 6.531 1 97.69 180 ASP A N 1
ATOM 1354 C CA . ASP A 1 180 ? -9.359 2.271 5.18 1 97.69 180 ASP A CA 1
ATOM 1355 C C . ASP A 1 180 ? -8.492 1.021 5.086 1 97.69 180 ASP A C 1
ATOM 1357 O O . ASP A 1 180 ? -7.617 0.801 5.93 1 97.69 180 ASP A O 1
ATOM 1361 N N . ILE A 1 181 ? -8.773 0.273 4.094 1 96.44 181 ILE A N 1
ATOM 1362 C CA . ILE A 1 181 ? -7.922 -0.887 3.844 1 96.44 181 ILE A CA 1
ATOM 1363 C C . ILE A 1 181 ? -6.516 -0.425 3.469 1 96.44 181 ILE A C 1
ATOM 1365 O O . ILE A 1 181 ? -5.531 -1.098 3.781 1 96.44 181 ILE A O 1
ATOM 1369 N N . GLY A 1 182 ? -6.441 0.662 2.764 1 96.12 182 GLY A N 1
ATOM 1370 C CA . GLY A 1 182 ? -5.16 1.253 2.414 1 96.12 182 GLY A CA 1
ATOM 1371 C C . GLY A 1 182 ? -4.734 2.357 3.363 1 96.12 182 GLY A C 1
ATOM 1372 O O . GLY A 1 182 ? -5.504 3.279 3.639 1 96.12 182 GLY A O 1
ATOM 1373 N N . ARG A 1 183 ? -3.473 2.303 3.744 1 96.44 183 ARG A N 1
ATOM 1374 C CA . ARG A 1 183 ? -2.961 3.283 4.695 1 96.44 183 ARG A CA 1
ATOM 1375 C C . ARG A 1 183 ? -2.977 4.688 4.094 1 96.44 183 ARG A C 1
ATOM 1377 O O . ARG A 1 183 ? -3.289 5.66 4.785 1 96.44 183 ARG A O 1
ATOM 1384 N N . HIS A 1 184 ? -2.621 4.852 2.789 1 96.56 184 HIS A N 1
ATOM 1385 C CA . HIS A 1 184 ? -2.654 6.152 2.133 1 96.56 184 HIS A CA 1
ATOM 1386 C C . HIS A 1 184 ? -4.078 6.699 2.062 1 96.56 184 HIS A C 1
ATOM 1388 O O . HIS A 1 184 ? -4.301 7.895 2.262 1 96.56 184 HIS A O 1
ATOM 1394 N N . ASN A 1 185 ? -4.977 5.777 1.806 1 97.38 185 ASN A N 1
ATOM 1395 C CA . ASN A 1 185 ? -6.387 6.156 1.725 1 97.38 185 ASN A CA 1
ATOM 1396 C C . ASN A 1 185 ? -6.906 6.664 3.066 1 97.38 185 ASN A C 1
ATOM 1398 O O . ASN A 1 185 ? -7.707 7.602 3.109 1 97.38 185 ASN A O 1
ATOM 1402 N N . ALA A 1 186 ? -6.488 6.004 4.117 1 98.44 186 ALA A N 1
ATOM 1403 C CA . ALA A 1 186 ? -6.902 6.449 5.445 1 98.44 186 ALA A CA 1
ATOM 1404 C C . ALA A 1 186 ? -6.461 7.891 5.699 1 98.44 186 ALA A C 1
ATOM 1406 O O . ALA A 1 186 ? -7.23 8.695 6.238 1 98.44 186 ALA A O 1
ATOM 1407 N N . VAL A 1 187 ? -5.266 8.203 5.289 1 98.44 187 VAL A N 1
ATOM 1408 C CA . VAL A 1 187 ? -4.738 9.547 5.465 1 98.44 187 VAL A CA 1
ATOM 1409 C C . VAL A 1 187 ? -5.516 10.523 4.586 1 98.44 187 VAL A C 1
ATOM 1411 O O . VAL A 1 187 ? -5.941 11.586 5.047 1 98.44 187 VAL A O 1
ATOM 1414 N N . ASP A 1 188 ? -5.766 10.141 3.352 1 98 188 ASP A N 1
ATOM 1415 C CA . ASP A 1 188 ? -6.527 10.992 2.441 1 98 188 ASP A CA 1
ATOM 1416 C C . ASP A 1 188 ? -7.926 11.266 2.99 1 98 188 ASP A C 1
ATOM 1418 O O . ASP A 1 188 ? -8.391 12.406 2.977 1 98 188 ASP A O 1
ATOM 1422 N N . LYS A 1 189 ? -8.602 10.234 3.498 1 98.44 189 LYS A N 1
ATOM 1423 C CA . LYS A 1 189 ? -9.93 10.414 4.07 1 98.44 189 LYS A CA 1
ATOM 1424 C C . LYS A 1 189 ? -9.891 11.367 5.258 1 98.44 189 LYS A C 1
ATOM 1426 O O . LYS A 1 189 ? -10.797 12.188 5.43 1 98.44 189 LYS A O 1
ATOM 1431 N N . SER A 1 190 ? -8.867 11.258 6.07 1 98.5 190 SER A N 1
ATOM 1432 C CA . SER A 1 190 ? -8.758 12.125 7.238 1 98.5 190 SER A CA 1
ATOM 1433 C C . SER A 1 190 ? -8.539 13.578 6.828 1 98.5 190 SER A C 1
ATOM 1435 O O . SER A 1 190 ? -9.148 14.484 7.398 1 98.5 190 SER A O 1
ATOM 1437 N N . ILE A 1 191 ? -7.676 13.789 5.875 1 98 191 ILE A N 1
ATOM 1438 C CA . ILE A 1 191 ? -7.434 15.133 5.363 1 98 191 ILE A CA 1
ATOM 1439 C C . ILE A 1 191 ? -8.703 15.68 4.719 1 98 191 ILE A C 1
ATOM 1441 O O . ILE A 1 191 ? -9.078 16.828 4.941 1 98 191 ILE A O 1
ATOM 1445 N N . GLY A 1 192 ? -9.398 14.82 3.906 1 98.31 192 GLY A N 1
ATOM 1446 C CA . GLY A 1 192 ? -10.656 15.227 3.309 1 98.31 192 GLY A CA 1
ATOM 1447 C C . GLY A 1 192 ? -11.703 15.617 4.332 1 98.31 192 GLY A C 1
ATOM 1448 O O . GLY A 1 192 ? -12.406 16.625 4.156 1 98.31 192 GLY A O 1
ATOM 1449 N N . ALA A 1 193 ? -11.82 14.852 5.391 1 98 193 ALA A N 1
ATOM 1450 C CA . ALA A 1 193 ? -12.734 15.164 6.48 1 98 193 ALA A CA 1
ATOM 1451 C C . ALA A 1 193 ? -12.414 16.516 7.098 1 98 193 ALA A C 1
ATOM 1453 O O . ALA A 1 193 ? -13.312 17.312 7.395 1 98 193 ALA A O 1
ATOM 1454 N N . ALA A 1 194 ? -11.148 16.781 7.293 1 97.94 194 ALA A N 1
ATOM 1455 C CA . ALA A 1 194 ? -10.719 18.062 7.844 1 97.94 194 ALA A CA 1
ATOM 1456 C C . ALA A 1 194 ? -11.117 19.203 6.926 1 97.94 194 ALA A C 1
ATOM 1458 O O . ALA A 1 194 ? -11.641 20.219 7.387 1 97.94 194 ALA A O 1
ATOM 1459 N N . LEU A 1 195 ? -10.891 19.016 5.676 1 97.25 195 LEU A N 1
ATOM 1460 C CA . LEU A 1 195 ? -11.25 20.031 4.691 1 97.25 195 LEU A CA 1
ATOM 1461 C C . LEU A 1 195 ? -12.742 20.328 4.734 1 97.25 195 LEU A C 1
ATOM 1463 O O . LEU A 1 195 ? -13.156 21.484 4.711 1 97.25 195 LEU A O 1
ATOM 1467 N N . GLN A 1 196 ? -13.5 19.312 4.84 1 96.19 196 GLN A N 1
ATOM 1468 C CA . GLN A 1 196 ? -14.953 19.438 4.863 1 96.19 196 GLN A CA 1
ATOM 1469 C C . GLN A 1 196 ? -15.422 20.172 6.113 1 96.19 196 GLN A C 1
ATOM 1471 O O . GLN A 1 196 ? -16.469 20.844 6.094 1 96.19 196 GLN A O 1
ATOM 1476 N N . GLN A 1 197 ? -14.641 20.109 7.086 1 96.06 197 GLN A N 1
ATOM 1477 C CA . GLN A 1 197 ? -14.984 20.781 8.336 1 96.06 197 GLN A CA 1
ATOM 1478 C C . GLN A 1 197 ? -14.445 22.203 8.352 1 96.06 197 GLN A C 1
ATOM 1480 O O . GLN A 1 197 ? -14.594 22.922 9.352 1 96.06 197 GLN A O 1
ATOM 1485 N N . GLY A 1 198 ? -13.75 22.547 7.379 1 95.25 198 GLY A N 1
ATOM 1486 C CA . GLY A 1 198 ? -13.273 23.922 7.258 1 95.25 198 GLY A CA 1
ATOM 1487 C C . GLY A 1 198 ? -11.875 24.109 7.82 1 95.25 198 GLY A C 1
ATOM 1488 O O . GLY A 1 198 ? -11.43 25.234 8.016 1 95.25 198 GLY A O 1
ATOM 1489 N N . ILE A 1 199 ? -11.25 23.031 8.102 1 95.06 199 ILE A N 1
ATOM 1490 C CA . ILE A 1 199 ? -9.875 23.125 8.578 1 95.06 199 ILE A CA 1
ATOM 1491 C C . ILE A 1 199 ? -8.953 23.484 7.422 1 95.06 199 ILE A C 1
ATOM 1493 O O . ILE A 1 199 ? -8.953 22.828 6.379 1 95.06 199 ILE A O 1
ATOM 1497 N N . ALA A 1 200 ? -8.172 24.531 7.605 1 91.19 200 ALA A N 1
ATOM 1498 C CA . ALA A 1 200 ? -7.301 25.031 6.551 1 91.19 200 ALA A CA 1
ATOM 1499 C C . ALA A 1 200 ? -5.898 24.438 6.668 1 91.19 200 ALA A C 1
ATOM 1501 O O . ALA A 1 200 ? -5.562 23.812 7.684 1 91.19 200 ALA A O 1
ATOM 1502 N N . TYR A 1 201 ? -5.168 24.578 5.586 1 91 201 TYR A N 1
ATOM 1503 C CA . TYR A 1 201 ? -3.75 24.234 5.59 1 91 201 TYR A CA 1
ATOM 1504 C C . TYR A 1 201 ? -3.053 24.812 6.812 1 91 201 TYR A C 1
ATOM 1506 O O . TYR A 1 201 ? -3.223 26 7.129 1 91 201 TYR A O 1
ATOM 1514 N N . GLY A 1 202 ? -2.367 23.984 7.5 1 90 202 GLY A N 1
ATOM 1515 C CA . GLY A 1 202 ? -1.587 24.453 8.633 1 90 202 GLY A CA 1
ATOM 1516 C C . GLY A 1 202 ? -2.361 24.453 9.938 1 90 202 GLY A C 1
ATOM 1517 O O . GLY A 1 202 ? -1.802 24.734 11 1 90 202 GLY A O 1
ATOM 1518 N N . GLN A 1 203 ? -3.6 24.016 9.867 1 92.44 203 GLN A N 1
ATOM 1519 C CA . GLN A 1 203 ? -4.422 24.094 11.078 1 92.44 203 GLN A CA 1
ATOM 1520 C C . GLN A 1 203 ? -4.531 22.719 11.742 1 92.44 203 GLN A C 1
ATOM 1522 O O . GLN A 1 203 ? -5.184 22.578 12.781 1 92.44 203 GLN A O 1
ATOM 1527 N N . ALA A 1 204 ? -3.965 21.75 11.172 1 93.81 204 ALA A N 1
ATOM 1528 C CA . ALA A 1 204 ? -3.807 20.453 11.82 1 93.81 204 ALA A CA 1
ATOM 1529 C C . ALA A 1 204 ? -2.424 20.328 12.453 1 93.81 204 ALA A C 1
ATOM 1531 O O . ALA A 1 204 ? -1.411 20.609 11.812 1 93.81 204 ALA A O 1
ATOM 1532 N N . ALA A 1 205 ? -2.393 19.859 13.68 1 94.69 205 ALA A N 1
ATOM 1533 C CA . ALA A 1 205 ? -1.152 19.922 14.445 1 94.69 205 ALA A CA 1
ATOM 1534 C C . ALA A 1 205 ? -0.394 18.594 14.375 1 94.69 205 ALA A C 1
ATOM 1536 O O . ALA A 1 205 ? 0.833 18.578 14.5 1 94.69 205 AL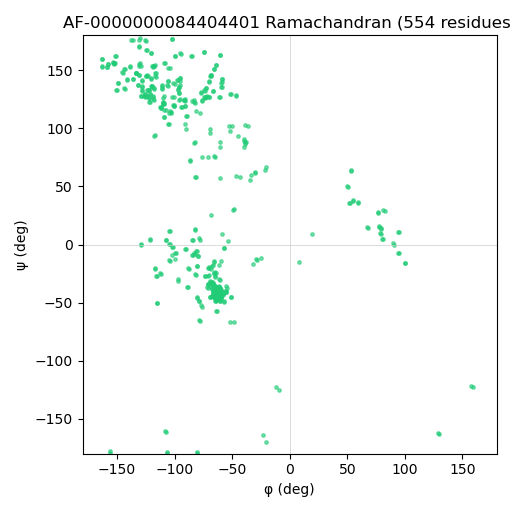A A O 1
ATOM 1537 N N . LEU A 1 206 ? -1.147 17.562 14.266 1 97.44 206 LEU A N 1
ATOM 1538 C CA . LEU A 1 206 ? -0.539 16.25 14.398 1 97.44 206 LEU A CA 1
ATOM 1539 C C . LEU A 1 206 ? -1.295 15.211 13.57 1 97.44 206 LEU A C 1
ATOM 1541 O O . LEU A 1 206 ? -2.527 15.188 13.57 1 97.44 206 LEU A O 1
ATOM 1545 N N . LEU A 1 207 ? -0.548 14.406 12.812 1 98.44 207 LEU A N 1
ATOM 1546 C CA . LEU A 1 207 ? -1.08 13.242 12.117 1 98.44 207 LEU A CA 1
ATOM 1547 C C . LEU A 1 207 ? -0.567 11.945 12.742 1 98.44 207 LEU A C 1
ATOM 1549 O O . LEU A 1 207 ? 0.641 11.773 12.914 1 98.44 207 LEU A O 1
ATOM 1553 N N . GLY A 1 208 ? -1.479 11.125 13.195 1 98.81 208 GLY A N 1
ATOM 1554 C CA . GLY A 1 208 ? -1.155 9.766 13.609 1 98.81 208 GLY A CA 1
ATOM 1555 C C . GLY A 1 208 ? -1.606 8.711 12.617 1 98.81 208 GLY A C 1
ATOM 1556 O O . GLY A 1 208 ? -2.682 8.828 12.023 1 98.81 208 GLY A O 1
ATOM 1557 N N . VAL A 1 209 ? -0.729 7.668 12.445 1 98.69 209 VAL A N 1
ATOM 1558 C CA . VAL A 1 209 ? -1.115 6.59 11.539 1 98.69 209 VAL A CA 1
ATOM 1559 C C . VAL A 1 209 ? -0.85 5.238 12.203 1 98.69 209 VAL A C 1
ATOM 1561 O O . VAL A 1 209 ? 0.096 5.102 12.984 1 98.69 209 VAL A O 1
ATOM 1564 N N . SER A 1 210 ? -1.695 4.262 11.883 1 97.94 210 SER A N 1
ATOM 1565 C CA . SER A 1 210 ? -1.55 2.924 12.445 1 97.94 210 SER A CA 1
ATOM 1566 C C . SER A 1 210 ? -0.517 2.107 11.68 1 97.94 210 SER A C 1
ATOM 1568 O O . SER A 1 210 ? -0.117 1.028 12.117 1 97.94 210 SER A O 1
ATOM 1570 N N . SER A 1 211 ? -0.059 2.604 10.609 1 96.12 211 SER A N 1
ATOM 1571 C CA . SER A 1 211 ? 0.806 1.873 9.688 1 96.12 211 SER A CA 1
ATOM 1572 C C . SER A 1 211 ? 2.246 2.369 9.773 1 96.12 211 SER A C 1
ATOM 1574 O O . SER A 1 211 ? 2.57 3.211 10.609 1 96.12 211 SER A O 1
ATOM 1576 N N . ARG A 1 212 ? 3.043 1.742 8.93 1 94.38 212 ARG A N 1
ATOM 1577 C CA . ARG A 1 212 ? 4.383 2.273 8.703 1 94.38 212 ARG A CA 1
ATOM 1578 C C . ARG A 1 212 ? 4.32 3.652 8.055 1 94.38 212 ARG A C 1
ATOM 1580 O O . ARG A 1 212 ? 3.354 3.975 7.359 1 94.38 212 ARG A O 1
ATOM 1587 N N . LEU A 1 213 ? 5.332 4.367 8.281 1 96.69 213 LEU A N 1
ATOM 1588 C CA . LEU A 1 213 ? 5.422 5.727 7.762 1 96.69 213 LEU A CA 1
ATOM 1589 C C . LEU A 1 213 ? 6.387 5.797 6.582 1 96.69 213 LEU A C 1
ATOM 1591 O O . LEU A 1 213 ? 7.602 5.883 6.773 1 96.69 213 LEU A O 1
ATOM 1595 N N . SER A 1 214 ? 5.766 5.875 5.387 1 94.56 214 SER A N 1
ATOM 1596 C CA . SER A 1 214 ? 6.535 5.918 4.148 1 94.56 214 SER A CA 1
ATOM 1597 C C . SER A 1 214 ? 6.605 7.336 3.592 1 94.56 214 SER A C 1
ATOM 1599 O O . SER A 1 214 ? 6.012 8.258 4.152 1 94.56 214 SER A O 1
ATOM 1601 N N . PHE A 1 215 ? 7.336 7.5 2.504 1 92.31 215 PHE A N 1
ATOM 1602 C CA . PHE A 1 215 ? 7.516 8.766 1.804 1 92.31 215 PHE A CA 1
ATOM 1603 C C . PHE A 1 215 ? 6.168 9.414 1.509 1 92.31 215 PHE A C 1
ATOM 1605 O O . PHE A 1 215 ? 5.977 10.602 1.78 1 92.31 215 PHE A O 1
ATOM 1612 N N . GLU A 1 216 ? 5.254 8.602 1.036 1 92.62 216 GLU A N 1
ATOM 1613 C CA . GLU A 1 216 ? 3.973 9.148 0.593 1 92.62 216 GLU A CA 1
ATOM 1614 C C . GLU A 1 216 ? 3.166 9.688 1.77 1 92.62 216 GLU A C 1
ATOM 1616 O O . GLU A 1 216 ? 2.48 10.703 1.642 1 92.62 216 GLU A O 1
ATOM 1621 N N . ILE A 1 217 ? 3.227 9 2.889 1 96.31 217 ILE A N 1
ATOM 1622 C CA . ILE A 1 217 ? 2.51 9.469 4.07 1 96.31 217 ILE A CA 1
ATOM 1623 C C . ILE A 1 217 ? 3.1 10.797 4.535 1 96.31 217 ILE A C 1
ATOM 1625 O O . ILE A 1 217 ? 2.361 11.742 4.832 1 96.31 217 ILE A O 1
ATOM 1629 N N . ALA A 1 218 ? 4.43 10.875 4.574 1 95.94 218 ALA A N 1
ATOM 1630 C CA . ALA A 1 218 ? 5.094 12.117 4.941 1 95.94 218 ALA A CA 1
ATOM 1631 C C . ALA A 1 218 ? 4.727 13.242 3.973 1 95.94 218 ALA A C 1
ATOM 1633 O O . ALA A 1 218 ? 4.492 14.375 4.391 1 95.94 218 ALA A O 1
ATOM 1634 N N . LEU A 1 219 ? 4.652 12.859 2.734 1 93.81 219 LEU A N 1
ATOM 1635 C CA . LEU A 1 219 ? 4.328 13.828 1.698 1 93.81 219 LEU A CA 1
ATOM 1636 C C . LEU A 1 219 ? 2.92 14.383 1.894 1 93.81 219 LEU A C 1
ATOM 1638 O O . LEU A 1 219 ? 2.695 15.586 1.75 1 93.81 219 LEU A O 1
ATOM 1642 N N . LYS A 1 220 ? 1.985 13.547 2.197 1 95.06 220 LYS A N 1
ATOM 1643 C CA . LYS A 1 220 ? 0.607 13.977 2.418 1 95.06 220 LYS A CA 1
ATOM 1644 C C . LYS A 1 220 ? 0.505 14.898 3.627 1 95.06 220 LYS A C 1
ATOM 1646 O O . LYS A 1 220 ? -0.256 15.867 3.609 1 95.06 220 LYS A O 1
ATOM 1651 N N . ALA A 1 221 ? 1.252 14.594 4.645 1 96.62 221 ALA A N 1
ATOM 1652 C CA . ALA A 1 221 ? 1.282 15.469 5.816 1 96.62 221 ALA A CA 1
ATOM 1653 C C . ALA A 1 221 ? 1.809 16.859 5.453 1 96.62 221 ALA A C 1
ATOM 1655 O O . ALA A 1 221 ? 1.205 17.875 5.812 1 96.62 221 ALA A O 1
ATOM 1656 N N . LEU A 1 222 ? 2.895 16.875 4.723 1 93.75 222 LEU A N 1
ATOM 1657 C CA . LEU A 1 222 ? 3.492 18.125 4.277 1 93.75 222 LEU A CA 1
ATOM 1658 C C . LEU A 1 222 ? 2.51 18.938 3.426 1 93.75 222 LEU A C 1
ATOM 1660 O O . LEU A 1 222 ? 2.391 20.141 3.586 1 93.75 222 LEU A O 1
ATOM 1664 N N . GLY A 1 223 ? 1.825 18.219 2.611 1 93 223 GLY A N 1
ATOM 1665 C CA . GLY A 1 223 ? 0.893 18.859 1.694 1 93 223 GLY A CA 1
ATOM 1666 C C . GLY A 1 223 ? -0.257 19.547 2.398 1 93 223 GLY A C 1
ATOM 1667 O O . GLY A 1 223 ? -0.869 20.469 1.845 1 93 223 GLY A O 1
ATOM 1668 N N . PHE A 1 224 ? -0.553 19.125 3.58 1 95.44 224 PHE A N 1
ATOM 1669 C CA . PHE A 1 224 ? -1.65 19.719 4.332 1 95.44 224 PHE A CA 1
ATOM 1670 C C . PHE A 1 224 ? -1.12 20.578 5.473 1 95.44 224 PHE A C 1
ATOM 1672 O O . PHE A 1 224 ? -1.883 21 6.34 1 95.44 224 PHE A O 1
ATOM 1679 N N . GLY A 1 225 ? 0.222 20.688 5.512 1 94.38 225 GLY A N 1
ATOM 1680 C CA . GLY A 1 225 ? 0.869 21.578 6.461 1 94.38 225 GLY A CA 1
ATOM 1681 C C . GLY A 1 225 ? 0.896 21.016 7.875 1 94.38 225 GLY A C 1
ATOM 1682 O O . GLY A 1 225 ? 0.829 21.781 8.844 1 94.38 225 GLY A O 1
ATOM 1683 N N . ILE A 1 226 ? 0.884 19.797 8.039 1 96.12 226 ILE A N 1
ATOM 1684 C CA . ILE A 1 226 ? 0.944 19.156 9.352 1 96.12 226 ILE A CA 1
ATOM 1685 C C . ILE A 1 226 ? 2.396 19.062 9.805 1 96.12 226 ILE A C 1
ATOM 1687 O O . ILE A 1 226 ? 3.213 18.406 9.156 1 96.12 226 ILE A O 1
ATOM 1691 N N . PRO A 1 227 ? 2.783 19.562 10.922 1 96.69 227 PRO A N 1
ATOM 1692 C CA . PRO A 1 227 ? 4.203 19.672 11.273 1 96.69 227 PRO A CA 1
ATOM 1693 C C . PRO A 1 227 ? 4.734 18.422 11.969 1 96.69 227 PRO A C 1
ATOM 1695 O O . PRO A 1 227 ? 5.949 18.219 12.039 1 96.69 227 PRO A O 1
ATOM 1698 N N . VAL A 1 228 ? 3.832 17.594 12.547 1 97.56 228 VAL A N 1
ATOM 1699 C CA . VAL A 1 228 ? 4.25 16.422 13.289 1 97.56 228 VAL A CA 1
ATOM 1700 C C . VAL A 1 228 ? 3.482 15.188 12.797 1 97.56 228 VAL A C 1
ATOM 1702 O O . VAL A 1 228 ? 2.254 15.227 12.688 1 97.56 228 VAL A O 1
ATOM 1705 N N . VAL A 1 229 ? 4.191 14.148 12.453 1 98.31 229 VAL A N 1
ATOM 1706 C CA . VAL A 1 229 ? 3.594 12.875 12.078 1 98.31 229 VAL A CA 1
ATOM 1707 C C . VAL A 1 229 ? 4.137 11.766 12.977 1 98.31 229 VAL A C 1
ATOM 1709 O O . VAL A 1 229 ? 5.348 11.664 13.188 1 98.31 229 VAL A O 1
ATOM 1712 N N . ALA A 1 230 ? 3.234 10.93 13.5 1 98.75 230 ALA A N 1
ATOM 1713 C CA . ALA A 1 230 ? 3.609 9.805 14.352 1 98.75 230 ALA A CA 1
ATOM 1714 C C . ALA A 1 230 ? 2.99 8.5 13.852 1 98.75 230 ALA A C 1
ATOM 1716 O O . ALA A 1 230 ? 1.801 8.453 13.531 1 98.75 230 ALA A O 1
ATOM 1717 N N . ALA A 1 231 ? 3.814 7.512 13.781 1 98.62 231 ALA A N 1
ATOM 1718 C CA . ALA A 1 231 ? 3.346 6.195 13.359 1 98.62 231 ALA A CA 1
ATOM 1719 C C . ALA A 1 231 ? 3.506 5.168 14.477 1 98.62 231 ALA A C 1
ATOM 1721 O O . ALA A 1 231 ? 4.48 5.211 15.234 1 98.62 231 ALA A O 1
ATOM 1722 N N . ILE A 1 232 ? 2.543 4.277 14.508 1 97.44 232 ILE A N 1
ATOM 1723 C CA . ILE A 1 232 ? 2.625 3.168 15.453 1 97.44 232 ILE A CA 1
ATOM 1724 C C . ILE A 1 232 ? 3.775 2.242 15.062 1 97.44 232 ILE A C 1
ATOM 1726 O O . ILE A 1 232 ? 4.438 1.667 15.93 1 97.44 232 ILE A O 1
ATOM 1730 N N . SER A 1 233 ? 4.062 2.125 13.789 1 95.94 233 SER A N 1
ATOM 1731 C CA . SER A 1 233 ? 5.066 1.208 13.266 1 95.94 233 SER A CA 1
ATOM 1732 C C . SER A 1 233 ? 6.301 1.962 12.781 1 95.94 233 SER A C 1
ATOM 1734 O O . SER A 1 233 ? 6.598 3.057 13.266 1 95.94 233 SER A O 1
ATOM 1736 N N . GLY A 1 234 ? 7.074 1.313 11.961 1 95.75 234 GLY A N 1
ATOM 1737 C CA . GLY A 1 234 ? 8.375 1.83 11.57 1 95.75 234 GLY A CA 1
ATOM 1738 C C . GLY A 1 234 ? 8.305 2.881 10.484 1 95.75 234 GLY A C 1
ATOM 1739 O O . GLY A 1 234 ? 7.215 3.309 10.094 1 95.75 234 GLY A O 1
ATOM 1740 N N . ILE A 1 235 ? 9.5 3.391 10.047 1 96.19 235 ILE A N 1
ATOM 1741 C CA . ILE A 1 235 ? 9.633 4.488 9.094 1 96.19 235 ILE A CA 1
ATOM 1742 C C . ILE A 1 235 ? 10.625 4.102 8 1 96.19 235 ILE A C 1
ATOM 1744 O O . ILE A 1 235 ? 11.477 3.238 8.203 1 96.19 235 ILE A O 1
ATOM 1748 N N . SER A 1 236 ? 10.438 4.742 6.91 1 95.88 236 SER A N 1
ATOM 1749 C CA . SER A 1 236 ? 11.344 4.469 5.801 1 95.88 236 SER A CA 1
ATOM 1750 C C . SER A 1 236 ? 12.422 5.543 5.688 1 95.88 236 SER A C 1
ATOM 1752 O O . SER A 1 236 ? 12.258 6.648 6.211 1 95.88 236 SER A O 1
ATOM 1754 N N . SER A 1 237 ? 13.484 5.219 4.977 1 94.88 237 SER A N 1
ATOM 1755 C CA . SER A 1 237 ? 14.602 6.145 4.805 1 94.88 237 SER A CA 1
ATOM 1756 C C . SER A 1 237 ? 14.172 7.391 4.039 1 94.88 237 SER A C 1
ATOM 1758 O O . SER A 1 237 ? 14.57 8.508 4.387 1 94.88 237 SER A O 1
ATOM 1760 N N . LEU A 1 238 ? 13.359 7.195 3.055 1 93.06 238 LEU A N 1
ATOM 1761 C CA . LEU A 1 238 ? 12.969 8.328 2.221 1 93.06 238 LEU A CA 1
ATOM 1762 C C . LEU A 1 238 ? 12.039 9.266 2.979 1 93.06 238 LEU A C 1
ATOM 1764 O O . LEU A 1 238 ? 12.062 10.477 2.768 1 93.06 238 LEU A O 1
ATOM 1768 N N . ALA A 1 239 ? 11.219 8.703 3.832 1 94.69 239 ALA A N 1
ATOM 1769 C CA . ALA A 1 239 ? 10.391 9.539 4.695 1 94.69 239 ALA A CA 1
ATOM 1770 C C . ALA A 1 239 ? 11.258 10.414 5.602 1 94.69 239 ALA A C 1
ATOM 1772 O O . ALA A 1 239 ? 10.977 11.602 5.785 1 94.69 239 ALA A O 1
ATOM 1773 N N . ILE A 1 240 ? 12.289 9.844 6.133 1 96.31 240 ILE A N 1
ATOM 1774 C CA . ILE A 1 240 ? 13.203 10.578 7.008 1 96.31 240 ILE A CA 1
ATOM 1775 C C . ILE A 1 240 ? 13.883 11.695 6.219 1 96.31 240 ILE A C 1
ATOM 1777 O O . ILE A 1 240 ? 13.953 12.836 6.684 1 96.31 240 ILE A O 1
ATOM 1781 N N . GLN A 1 241 ? 14.32 11.391 5.078 1 93.19 241 GLN A N 1
ATOM 1782 C CA . GLN A 1 241 ? 14.992 12.375 4.242 1 93.19 241 GLN A CA 1
ATOM 1783 C C . GLN A 1 241 ? 14.07 13.547 3.914 1 93.19 241 GLN A C 1
ATOM 1785 O O . GLN A 1 241 ? 14.477 14.703 3.994 1 93.19 241 GLN A O 1
ATOM 1790 N N . LEU A 1 242 ? 12.867 13.203 3.568 1 92.31 242 LEU A N 1
ATOM 1791 C CA . LEU A 1 242 ? 11.883 14.242 3.273 1 92.31 242 LEU A CA 1
ATOM 1792 C C . LEU A 1 242 ? 11.633 15.117 4.496 1 92.31 242 LEU A C 1
ATOM 1794 O O . LEU A 1 242 ? 11.594 16.344 4.387 1 92.31 242 LEU A O 1
ATOM 1798 N N . ALA A 1 243 ? 11.469 14.5 5.578 1 95 243 ALA A N 1
ATOM 1799 C CA . ALA A 1 243 ? 11.211 15.219 6.82 1 95 243 ALA A CA 1
ATOM 1800 C C . ALA A 1 243 ? 12.359 16.172 7.156 1 95 243 ALA A C 1
ATOM 1802 O O . ALA A 1 243 ? 12.133 17.328 7.504 1 95 243 ALA A O 1
ATOM 1803 N N . GLU A 1 244 ? 13.531 15.688 7.039 1 93.94 244 GLU A N 1
ATOM 1804 C CA . GLU A 1 244 ? 14.711 16.484 7.348 1 93.94 244 GLU A CA 1
ATOM 1805 C C . GLU A 1 244 ? 14.789 17.719 6.453 1 93.94 244 GLU A C 1
ATOM 1807 O O . GLU A 1 244 ? 15.039 18.828 6.934 1 93.94 244 GLU A O 1
ATOM 1812 N N . SER A 1 245 ? 14.5 17.531 5.219 1 92.19 245 SER A N 1
ATOM 1813 C CA . SER A 1 245 ? 14.688 18.609 4.254 1 92.19 245 SER A CA 1
ATOM 1814 C C . SER A 1 245 ? 13.523 19.594 4.293 1 92.19 245 SER A C 1
ATOM 1816 O O . SER A 1 245 ? 13.648 20.734 3.84 1 92.19 245 SER A O 1
ATOM 1818 N N . HIS A 1 246 ? 12.352 19.156 4.879 1 93.56 246 HIS A N 1
ATOM 1819 C CA . HIS A 1 246 ? 11.18 20 4.738 1 93.56 246 HIS A CA 1
ATOM 1820 C C . HIS A 1 246 ? 10.633 20.422 6.102 1 93.56 246 HIS A C 1
ATOM 1822 O O . HIS A 1 246 ? 9.547 21 6.191 1 93.56 246 HIS A O 1
ATOM 1828 N N . GLY A 1 247 ? 11.312 20.062 7.121 1 94.06 247 GLY A N 1
ATOM 1829 C CA . GLY A 1 247 ? 10.977 20.562 8.445 1 94.06 247 GLY A CA 1
ATOM 1830 C C . GLY A 1 247 ? 9.836 19.812 9.094 1 94.06 247 GLY A C 1
ATOM 1831 O O . GLY A 1 247 ? 9.055 20.391 9.859 1 94.06 247 GLY A O 1
ATOM 1832 N N . LEU A 1 248 ? 9.68 18.609 8.789 1 95.62 248 LEU A N 1
ATOM 1833 C CA . LEU A 1 248 ? 8.633 17.75 9.344 1 95.62 248 LEU A CA 1
ATOM 1834 C C . LEU A 1 248 ? 9.164 16.938 10.523 1 95.62 248 LEU A C 1
ATOM 1836 O O . LEU A 1 248 ? 10.227 16.312 10.422 1 95.62 248 LEU A O 1
ATOM 1840 N N . THR A 1 249 ? 8.531 17.031 11.656 1 97.31 249 THR A N 1
ATOM 1841 C CA . THR A 1 249 ? 8.875 16.141 12.75 1 97.31 249 THR A CA 1
ATOM 1842 C C . THR A 1 249 ? 8.344 14.734 12.477 1 97.31 249 THR A C 1
ATOM 1844 O O . THR A 1 249 ? 7.152 14.547 12.227 1 97.31 249 THR A O 1
ATOM 1847 N N . LEU A 1 250 ? 9.25 13.797 12.547 1 97.88 250 LEU A N 1
ATOM 1848 C CA . LEU A 1 250 ? 8.914 12.43 12.164 1 97.88 250 LEU A CA 1
ATOM 1849 C C . LEU A 1 250 ? 9.148 11.469 13.328 1 97.88 250 LEU A C 1
ATOM 1851 O O . LEU A 1 250 ? 10.266 11.352 13.828 1 97.88 250 LEU A O 1
ATOM 1855 N N . ILE A 1 251 ? 8.039 10.75 13.711 1 98.5 251 ILE A N 1
ATOM 1856 C CA . ILE A 1 251 ? 8.086 9.859 14.867 1 98.5 251 ILE A CA 1
ATOM 1857 C C . ILE A 1 251 ? 7.641 8.461 14.461 1 98.5 251 ILE A C 1
ATOM 1859 O O . ILE A 1 251 ? 6.617 8.289 13.797 1 98.5 251 ILE A O 1
ATOM 1863 N N . GLY A 1 252 ? 8.461 7.445 14.828 1 98.12 252 GLY A N 1
ATOM 1864 C CA . GLY A 1 252 ? 8.125 6.047 14.602 1 98.12 252 GLY A CA 1
ATOM 1865 C C . GLY A 1 252 ? 8.055 5.234 15.883 1 98.12 252 GLY A C 1
ATOM 1866 O O . GLY A 1 252 ? 8.445 5.711 16.953 1 98.12 252 GLY A O 1
ATOM 1867 N N . TYR A 1 253 ? 7.449 4.055 15.734 1 97.44 253 TYR A N 1
ATOM 1868 C CA . TYR A 1 253 ? 7.363 3.094 16.828 1 97.44 253 TYR A CA 1
ATOM 1869 C C . TYR A 1 253 ? 6.73 3.729 18.062 1 97.44 253 TYR A C 1
ATOM 1871 O O . TYR A 1 253 ? 7.211 3.541 19.188 1 97.44 253 TYR A O 1
ATOM 1879 N N . ALA A 1 254 ? 5.762 4.555 17.797 1 97.81 254 ALA A N 1
ATOM 1880 C CA . ALA A 1 254 ? 5.066 5.211 18.891 1 97.81 254 ALA A CA 1
ATOM 1881 C C . ALA A 1 254 ? 3.99 4.301 19.484 1 97.81 254 ALA A C 1
ATOM 1883 O O . ALA A 1 254 ? 2.83 4.352 19.078 1 97.81 254 ALA A O 1
ATOM 1884 N N . ARG A 1 255 ? 4.332 3.529 20.391 1 95.31 255 ARG A N 1
ATOM 1885 C CA . ARG A 1 255 ? 3.445 2.588 21.062 1 95.31 255 ARG A CA 1
ATOM 1886 C C . ARG A 1 255 ? 4.012 2.18 22.422 1 95.31 255 ARG A C 1
ATOM 1888 O O . ARG A 1 255 ? 5.219 2.283 22.656 1 95.31 255 ARG A O 1
ATOM 1895 N N . ASP A 1 256 ? 3.135 1.818 23.344 1 93.25 256 ASP A N 1
ATOM 1896 C CA . ASP A 1 256 ? 3.492 1.259 24.641 1 93.25 256 ASP A CA 1
ATOM 1897 C C . ASP A 1 256 ? 4.363 2.23 25.438 1 93.25 256 ASP A C 1
ATOM 1899 O O . ASP A 1 256 ? 5.344 1.822 26.062 1 93.25 256 ASP A O 1
ATOM 1903 N N . GLY A 1 257 ? 4.082 3.473 25.297 1 93.62 257 GLY A N 1
ATOM 1904 C CA . GLY A 1 257 ? 4.754 4.5 26.078 1 93.62 257 GLY A CA 1
ATOM 1905 C C . GLY A 1 257 ? 6.129 4.848 25.547 1 93.62 257 GLY A C 1
ATOM 1906 O O . GLY A 1 257 ? 6.91 5.523 26.219 1 93.62 257 GLY A O 1
ATOM 1907 N N . ARG A 1 258 ? 6.418 4.34 24.422 1 96.44 258 ARG A N 1
ATOM 1908 C CA . ARG A 1 258 ? 7.707 4.586 23.781 1 96.44 258 ARG A CA 1
ATOM 1909 C C . ARG A 1 258 ? 7.527 5.18 22.391 1 96.44 258 ARG A C 1
ATOM 1911 O O . ARG A 1 258 ? 6.535 4.898 21.719 1 96.44 258 ARG A O 1
ATOM 1918 N N . MET A 1 259 ? 8.43 6.031 22.062 1 97.75 259 MET A N 1
ATOM 1919 C CA . MET A 1 259 ? 8.445 6.527 20.688 1 97.75 259 MET A CA 1
ATOM 1920 C C . MET A 1 259 ? 9.859 6.934 20.266 1 97.75 259 MET A C 1
ATOM 1922 O O . MET A 1 259 ? 10.703 7.211 21.125 1 97.75 259 MET A O 1
ATOM 1926 N N . THR A 1 260 ? 10.102 6.93 19 1 97.94 260 THR A N 1
ATOM 1927 C CA . THR A 1 260 ? 11.406 7.289 18.469 1 97.94 260 THR A CA 1
ATOM 1928 C C . THR A 1 260 ? 11.289 8.461 17.5 1 97.94 260 THR A C 1
ATOM 1930 O O . THR A 1 260 ? 10.516 8.406 16.547 1 97.94 260 THR A O 1
ATOM 1933 N N . VAL A 1 261 ? 12.055 9.492 17.766 1 98.06 261 VAL A N 1
ATOM 1934 C CA . VAL A 1 261 ? 12.07 10.68 16.906 1 98.06 261 VAL A CA 1
ATOM 1935 C C . VAL A 1 261 ? 13.227 10.578 15.914 1 98.06 261 VAL A C 1
ATOM 1937 O O . VAL A 1 261 ? 14.383 10.391 16.312 1 98.06 261 VAL A O 1
ATOM 1940 N N . TYR A 1 262 ? 12.898 10.797 14.656 1 97.75 262 TYR A N 1
ATOM 1941 C CA . TYR A 1 262 ? 13.906 10.594 13.625 1 97.75 262 TYR A CA 1
ATOM 1942 C C . TYR A 1 262 ? 14.305 11.922 12.984 1 97.75 262 TYR A C 1
ATOM 1944 O O . TYR A 1 262 ? 15.367 12.031 12.367 1 97.75 262 TYR A O 1
ATOM 1952 N N . ALA A 1 263 ? 13.414 12.859 13.039 1 96.5 263 ALA A N 1
ATOM 1953 C CA . ALA A 1 263 ? 13.688 14.156 12.414 1 96.5 263 ALA A CA 1
ATOM 1954 C C . ALA A 1 263 ? 12.984 15.289 13.156 1 96.5 263 ALA A C 1
ATOM 1956 O O . ALA A 1 263 ? 11.867 15.109 13.641 1 96.5 263 ALA A O 1
ATOM 1957 N N . HIS A 1 264 ? 13.68 16.375 13.312 1 95 264 HIS A N 1
ATOM 1958 C CA . HIS A 1 264 ? 13.164 17.656 13.805 1 95 264 HIS A CA 1
ATOM 1959 C C . HIS A 1 264 ? 12.445 17.469 15.141 1 95 264 HIS A C 1
ATOM 1961 O O . HIS A 1 264 ? 11.289 17.859 15.289 1 95 264 HIS A O 1
ATOM 1967 N N . GLY A 1 265 ? 13.211 17.062 16.078 1 94.81 265 GLY A N 1
ATOM 1968 C CA . GLY A 1 265 ? 12.688 16.797 17.406 1 94.81 265 GLY A CA 1
ATOM 1969 C C . GLY A 1 265 ? 12.453 18.062 18.219 1 94.81 265 GLY A C 1
ATOM 1970 O O . GLY A 1 265 ? 11.953 18 19.344 1 94.81 265 GLY A O 1
ATOM 1971 N N . GLU A 1 266 ? 12.656 19.266 17.641 1 92.62 266 GLU A N 1
ATOM 1972 C CA . GLU A 1 266 ? 12.578 20.516 18.359 1 92.62 266 GLU A CA 1
ATOM 1973 C C . GLU A 1 266 ? 11.148 20.828 18.797 1 92.62 266 GLU A C 1
ATOM 1975 O O . GLU A 1 266 ? 10.93 21.609 19.734 1 92.62 266 GLU A O 1
ATOM 1980 N N . ARG A 1 267 ? 10.211 20.188 18.109 1 94 267 ARG A N 1
ATOM 1981 C CA . ARG A 1 267 ? 8.805 20.438 18.422 1 94 267 ARG A CA 1
ATOM 1982 C C . ARG A 1 267 ? 8.336 19.562 19.578 1 94 267 ARG A C 1
ATOM 1984 O O . ARG A 1 267 ? 7.223 19.734 20.078 1 94 267 ARG A O 1
ATOM 1991 N N . ILE A 1 268 ? 9.148 18.641 19.969 1 95.12 268 ILE A N 1
ATOM 1992 C CA . ILE A 1 268 ? 8.773 17.688 21.031 1 95.12 268 ILE A CA 1
ATOM 1993 C C . ILE A 1 268 ? 9.461 18.078 22.328 1 95.12 268 ILE A C 1
ATOM 1995 O O . ILE A 1 268 ? 10.68 17.953 22.469 1 95.12 268 ILE A O 1
ATOM 1999 N N . ARG A 1 269 ? 8.664 18.438 23.219 1 91.81 269 ARG A N 1
ATOM 2000 C CA . ARG A 1 269 ? 9.219 18.766 24.531 1 91.81 269 ARG A CA 1
ATOM 2001 C C . ARG A 1 269 ? 9.922 17.562 25.141 1 91.81 269 ARG A C 1
ATOM 2003 O O . ARG A 1 269 ? 9.383 16.453 25.156 1 91.81 269 ARG A O 1
ATOM 2010 N N . GLY A 1 270 ? 11.141 17.766 25.531 1 85.81 270 GLY A N 1
ATOM 2011 C CA . GLY A 1 270 ? 11.906 16.703 26.156 1 85.81 270 GLY A CA 1
ATOM 2012 C C . GLY A 1 270 ? 12.867 16.031 25.188 1 85.81 270 GLY A C 1
ATOM 2013 O O . GLY A 1 270 ? 13.711 15.227 25.609 1 85.81 270 GLY A O 1
ATOM 2014 N N . CYS A 1 271 ? 12.711 16.203 23.938 1 85.38 271 CYS A N 1
ATOM 2015 C CA . CYS A 1 271 ? 13.586 15.586 22.953 1 85.38 271 CYS A CA 1
ATOM 2016 C C . CYS A 1 271 ? 14.914 16.328 22.859 1 85.38 271 CYS A C 1
ATOM 2018 O O . CYS A 1 271 ? 15.961 15.703 22.656 1 85.38 271 CYS A O 1
ATOM 2020 N N . SER A 1 272 ? 15.062 17.75 22.656 1 66.25 272 SER A N 1
ATOM 2021 C CA . SER A 1 272 ? 16.297 18.531 22.5 1 66.25 272 SER A CA 1
ATOM 2022 C C . SER A 1 272 ? 17.141 18.5 23.766 1 66.25 272 SER A C 1
ATOM 2024 O O . SER A 1 272 ? 16.641 18.797 24.859 1 66.25 272 SER A O 1
ATOM 2026 N N . GLY A 1 273 ? 17.812 17.484 24.078 1 51.66 273 GLY A N 1
ATOM 2027 C CA . GLY A 1 273 ? 18.844 17.781 25.062 1 51.66 273 GLY A CA 1
ATOM 2028 C C . GLY A 1 273 ? 19.547 19.109 24.828 1 51.66 273 GLY A C 1
ATOM 2029 O O . GLY A 1 273 ? 20.031 19.375 23.734 1 51.66 273 GLY A O 1
ATOM 2030 N N . SER A 1 274 ? 19.078 20.156 25.234 1 40.72 274 SER A N 1
ATOM 2031 C CA . SER A 1 274 ? 19.844 21.391 25.266 1 40.72 274 SER A CA 1
ATOM 2032 C C . SER A 1 274 ? 21.328 21.109 25.469 1 40.72 274 SER A C 1
ATOM 2034 O O . SER A 1 274 ? 21.766 20.719 26.547 1 40.72 274 SER A O 1
ATOM 2036 N N . ILE A 1 275 ? 22.031 20.438 24.609 1 38.41 275 ILE A N 1
ATOM 2037 C CA . ILE A 1 275 ? 23.438 20.75 24.812 1 38.41 275 ILE A CA 1
ATOM 2038 C C . ILE A 1 275 ? 23.641 22.266 24.859 1 38.41 275 ILE A C 1
ATOM 2040 O O . ILE A 1 275 ? 23.234 22.969 23.938 1 38.41 275 ILE A O 1
ATOM 2044 N N . PRO A 1 276 ? 23.797 22.781 26 1 34.84 276 PRO A N 1
ATOM 2045 C CA . PRO A 1 276 ? 24.219 24.172 26.094 1 34.84 276 PRO A CA 1
ATOM 2046 C C . PRO A 1 276 ? 25.25 24.547 25.031 1 34.84 276 PRO A C 1
ATOM 2048 O O . PRO A 1 276 ? 26.219 23.812 24.812 1 34.84 276 PRO A O 1
ATOM 2051 N N . MET A 1 277 ? 24.844 24.922 23.891 1 30.38 277 MET A N 1
ATOM 2052 C CA . MET A 1 277 ? 25.906 25.594 23.125 1 30.38 277 MET A CA 1
ATOM 2053 C C . MET A 1 277 ? 26.734 26.5 24.031 1 30.38 277 MET A C 1
ATOM 2055 O O . MET A 1 277 ? 26.188 27.359 24.719 1 30.38 277 MET A O 1
ATOM 2059 N N . ASP A 1 278 ? 27.703 25.969 24.578 1 28.75 278 ASP A N 1
ATOM 2060 C CA . ASP A 1 278 ? 28.672 26.953 25.031 1 28.75 278 ASP A CA 1
ATOM 2061 C C . ASP A 1 278 ? 28.781 28.125 24.062 1 28.75 278 ASP A C 1
ATOM 2063 O O . ASP A 1 278 ? 29.047 27.922 22.875 1 28.75 278 ASP A O 1
ATOM 2067 N N . CYS A 1 279 ? 28.156 29.188 24.453 1 23.66 279 CYS A N 1
ATOM 2068 C CA . CYS A 1 279 ? 28.641 30.469 23.938 1 23.66 279 CYS A CA 1
ATOM 2069 C C . CYS A 1 279 ? 30.125 30.641 24.219 1 23.66 279 CYS A C 1
ATOM 2071 O O . CYS A 1 279 ? 30.594 30.328 25.312 1 23.66 279 CYS A O 1
ATOM 2073 N N . MET B 1 1 ? 21.859 10.656 7.223 1 37.78 1 MET B N 1
ATOM 2074 C CA . MET B 1 1 ? 21.578 9.242 6.988 1 37.78 1 MET B CA 1
ATOM 2075 C C . MET B 1 1 ? 22.688 8.609 6.152 1 37.78 1 MET B C 1
ATOM 2077 O O . MET B 1 1 ? 23.125 9.188 5.156 1 37.78 1 MET B O 1
ATOM 2081 N N . ARG B 1 2 ? 23.594 7.75 6.641 1 40.78 2 ARG B N 1
ATOM 2082 C CA . ARG B 1 2 ? 24.656 7.066 5.902 1 40.78 2 ARG B CA 1
ATOM 2083 C C . ARG B 1 2 ? 24.094 5.887 5.113 1 40.78 2 ARG B C 1
ATOM 2085 O O . ARG B 1 2 ? 23.281 5.117 5.629 1 40.78 2 ARG B O 1
ATOM 2092 N N . THR B 1 3 ? 24.094 5.93 3.73 1 47.19 3 THR B N 1
ATOM 2093 C CA . THR B 1 3 ? 23.625 4.824 2.896 1 47.19 3 THR B CA 1
ATOM 2094 C C . THR B 1 3 ? 24.781 3.877 2.574 1 47.19 3 THR B C 1
ATOM 2096 O O . THR B 1 3 ? 25.875 4.32 2.225 1 47.19 3 THR B O 1
ATOM 2099 N N . ASP B 1 4 ? 24.891 2.865 3.221 1 44.22 4 ASP B N 1
ATOM 2100 C CA . ASP B 1 4 ? 25.859 1.917 2.676 1 44.22 4 ASP B CA 1
ATOM 2101 C C . ASP B 1 4 ? 25.688 1.762 1.167 1 44.22 4 ASP B C 1
ATOM 2103 O O . ASP B 1 4 ? 24.562 1.54 0.684 1 44.22 4 ASP B O 1
ATOM 2107 N N . ALA B 1 5 ? 26.453 2.549 0.395 1 44.94 5 ALA B N 1
ATOM 2108 C CA . ALA B 1 5 ? 26.469 2.613 -1.064 1 44.94 5 ALA B CA 1
ATOM 2109 C C . ALA B 1 5 ? 25.984 1.299 -1.678 1 44.94 5 ALA B C 1
ATOM 2111 O O . ALA B 1 5 ? 25.75 1.221 -2.885 1 44.94 5 ALA B O 1
ATOM 2112 N N . GLY B 1 6 ? 25.812 0.163 -0.939 1 48.97 6 GLY B N 1
ATOM 2113 C CA . GLY B 1 6 ? 25.453 -1.091 -1.584 1 48.97 6 GLY B CA 1
ATOM 2114 C C . GLY B 1 6 ? 23.969 -1.364 -1.575 1 48.97 6 GLY B C 1
ATOM 2115 O O . GLY B 1 6 ? 23.203 -0.716 -0.844 1 48.97 6 GLY B O 1
ATOM 2116 N N . LEU B 1 7 ? 23.375 -1.93 -2.678 1 56.31 7 LEU B N 1
ATOM 2117 C CA . LEU B 1 7 ? 22.047 -2.506 -2.861 1 56.31 7 LEU B CA 1
ATOM 2118 C C . LEU B 1 7 ? 21.703 -3.451 -1.717 1 56.31 7 LEU B C 1
ATOM 2120 O O . LEU B 1 7 ? 21.656 -4.668 -1.904 1 56.31 7 LEU B O 1
ATOM 2124 N N . SER B 1 8 ? 21.719 -2.865 -0.456 1 72.19 8 SER B N 1
ATOM 2125 C CA . SER B 1 8 ? 21.469 -3.777 0.656 1 72.19 8 SER B CA 1
ATOM 2126 C C . SER B 1 8 ? 20.062 -3.59 1.218 1 72.19 8 SER B C 1
ATOM 2128 O O . SER B 1 8 ? 19.547 -4.449 1.947 1 72.19 8 SER B O 1
ATOM 2130 N N . GLY B 1 9 ? 19.375 -2.596 0.904 1 90.62 9 GLY B N 1
ATOM 2131 C CA . GLY B 1 9 ? 18.031 -2.361 1.397 1 90.62 9 GLY B CA 1
ATOM 2132 C C . GLY B 1 9 ? 18 -1.763 2.791 1 90.62 9 GLY B C 1
ATOM 2133 O O . GLY B 1 9 ? 16.922 -1.558 3.361 1 90.62 9 GLY B O 1
ATOM 2134 N N . ILE B 1 10 ? 19.266 -1.409 3.375 1 94.19 10 ILE B N 1
ATOM 2135 C CA . ILE B 1 10 ? 19.328 -0.908 4.742 1 94.19 10 ILE B CA 1
ATOM 2136 C C . ILE B 1 10 ? 20.125 0.396 4.773 1 94.19 10 ILE B C 1
ATOM 2138 O O . ILE B 1 10 ? 21.156 0.521 4.105 1 94.19 10 ILE B O 1
ATOM 2142 N N . SER B 1 11 ? 19.656 1.339 5.465 1 92.62 11 SER B N 1
ATOM 2143 C CA . SER B 1 11 ? 20.344 2.572 5.812 1 92.62 11 SER B CA 1
ATOM 2144 C C . SER B 1 11 ? 20.375 2.791 7.32 1 92.62 11 SER B C 1
ATOM 2146 O O . SER B 1 11 ? 19.75 2.033 8.07 1 92.62 11 SER B O 1
ATOM 2148 N N . TRP B 1 12 ? 21.156 3.703 7.73 1 94.38 12 TRP B N 1
ATOM 2149 C CA . TRP B 1 12 ? 21.25 4.016 9.148 1 94.38 12 TRP B CA 1
ATOM 2150 C C . TRP B 1 12 ? 20.875 5.473 9.406 1 94.38 12 TRP B C 1
ATOM 2152 O O . TRP B 1 12 ? 21.234 6.359 8.633 1 94.38 12 TRP B O 1
ATOM 2162 N N . SER B 1 13 ? 20.188 5.742 10.5 1 95.25 13 SER B N 1
ATOM 2163 C CA . SER B 1 13 ? 19.766 7.094 10.836 1 95.25 13 SER B CA 1
ATOM 2164 C C . SER B 1 13 ? 19.875 7.352 12.336 1 95.25 13 SER B C 1
ATOM 2166 O O . SER B 1 13 ? 19.641 6.453 13.148 1 95.25 13 SER B O 1
ATOM 2168 N N . PRO B 1 14 ? 20.297 8.617 12.664 1 95.44 14 PRO B N 1
ATOM 2169 C CA . PRO B 1 14 ? 20.156 8.992 14.07 1 95.44 14 PRO B CA 1
ATOM 2170 C C . PRO B 1 14 ? 18.703 8.906 14.555 1 95.44 14 PRO B C 1
ATOM 2172 O O . PRO B 1 14 ? 17.781 9.234 13.812 1 95.44 14 PRO B O 1
ATOM 2175 N N . ALA B 1 15 ? 18.547 8.461 15.805 1 96.31 15 ALA B N 1
ATOM 2176 C CA . ALA B 1 15 ? 17.234 8.289 16.422 1 96.31 15 ALA B CA 1
ATOM 2177 C C . ALA B 1 15 ? 17.266 8.664 17.906 1 96.31 15 ALA B C 1
ATOM 2179 O O . ALA B 1 15 ? 18.25 8.383 18.594 1 96.31 15 ALA B O 1
ATOM 2180 N N . THR B 1 16 ? 16.297 9.422 18.297 1 97.06 16 THR B N 1
ATOM 2181 C CA . THR B 1 16 ? 16.125 9.75 19.719 1 97.06 16 THR B CA 1
ATOM 2182 C C . THR B 1 16 ? 14.922 9.023 20.297 1 97.06 16 THR B C 1
ATOM 2184 O O . THR B 1 16 ? 13.773 9.312 19.953 1 97.06 16 THR B O 1
ATOM 2187 N N . VAL B 1 17 ? 15.18 8.133 21.25 1 96.94 17 VAL B N 1
ATOM 2188 C CA . VAL B 1 17 ? 14.125 7.344 21.875 1 96.94 17 VAL B CA 1
ATOM 2189 C C . VAL B 1 17 ? 13.609 8.055 23.109 1 96.94 17 VAL B C 1
ATOM 2191 O O . VAL B 1 17 ? 14.391 8.461 23.984 1 96.94 17 VAL B O 1
ATOM 2194 N N . LEU B 1 18 ? 12.359 8.289 23.141 1 96.56 18 LEU B N 1
ATOM 2195 C CA . LEU B 1 18 ? 11.695 8.883 24.297 1 96.56 18 LEU B CA 1
ATOM 2196 C C . LEU B 1 18 ? 10.812 7.852 24.984 1 96.56 18 LEU B C 1
ATOM 2198 O O . LEU B 1 18 ? 9.984 7.199 24.344 1 96.56 18 LEU B O 1
ATOM 2202 N N . GLU B 1 19 ? 11.078 7.637 26.234 1 93.44 19 GLU B N 1
ATOM 2203 C CA . GLU B 1 19 ? 10.289 6.766 27.094 1 93.44 19 GLU B CA 1
ATOM 2204 C C . GLU B 1 19 ? 9.891 7.484 28.391 1 93.44 19 GLU B C 1
ATOM 2206 O O . GLU B 1 19 ? 10.672 8.273 28.922 1 93.44 19 GLU B O 1
ATOM 2211 N N . SER B 1 20 ? 8.656 7.199 28.781 1 85.44 20 SER B N 1
ATOM 2212 C CA . SER B 1 20 ? 8.156 7.871 29.969 1 85.44 20 SER B CA 1
ATOM 2213 C C . SER B 1 20 ? 9.133 7.727 31.141 1 85.44 20 SER B C 1
ATOM 2215 O O . SER B 1 20 ? 9.594 6.621 31.438 1 85.44 20 SER B O 1
ATOM 2217 N N . GLN B 1 21 ? 9.438 8.875 31.734 1 82.94 21 GLN B N 1
ATOM 2218 C CA . GLN B 1 21 ? 10.211 8.969 32.969 1 82.94 21 GLN B CA 1
ATOM 2219 C C . GLN B 1 21 ? 11.656 8.523 32.75 1 82.94 21 GLN B C 1
ATOM 2221 O O . GLN B 1 21 ? 12.312 8.062 33.688 1 82.94 21 GLN B O 1
ATOM 2226 N N . ARG B 1 22 ? 12.109 8.414 31.547 1 88.31 22 ARG B N 1
ATOM 2227 C CA . ARG B 1 22 ? 13.508 8.117 31.25 1 88.31 22 ARG B CA 1
ATOM 2228 C C . ARG B 1 22 ? 14.141 9.242 30.438 1 88.31 22 ARG B C 1
ATOM 2230 O O . ARG B 1 22 ? 13.438 10.016 29.781 1 88.31 22 ARG B O 1
ATOM 2237 N N . MET B 1 23 ? 15.398 9.359 30.578 1 90.5 23 MET B N 1
ATOM 2238 C CA . MET B 1 23 ? 16.125 10.305 29.75 1 90.5 23 MET B CA 1
ATOM 2239 C C . MET B 1 23 ? 16.141 9.859 28.297 1 90.5 23 MET B C 1
ATOM 2241 O O . MET B 1 23 ? 16.203 8.664 28 1 90.5 23 MET B O 1
ATOM 2245 N N . PRO B 1 24 ? 16.094 10.836 27.438 1 93.38 24 PRO B N 1
ATOM 2246 C CA . PRO B 1 24 ? 16.156 10.484 26.031 1 93.38 24 PRO B CA 1
ATOM 2247 C C . PRO B 1 24 ? 17.438 9.727 25.672 1 93.38 24 PRO B C 1
ATOM 2249 O O . PRO B 1 24 ? 18.516 10.039 26.188 1 93.38 24 PRO B O 1
ATOM 2252 N N . LEU B 1 25 ? 17.297 8.727 24.828 1 94.44 25 LEU B N 1
ATOM 2253 C CA . LEU B 1 25 ? 18.438 7.953 24.359 1 94.44 25 LEU B CA 1
ATOM 2254 C C . LEU B 1 25 ? 18.703 8.234 22.875 1 94.44 25 LEU B C 1
ATOM 2256 O O . LEU B 1 25 ? 17.828 8.023 22.031 1 94.44 25 LEU B O 1
ATOM 2260 N N . VAL B 1 26 ? 19.906 8.695 22.609 1 93.88 26 VAL B N 1
ATOM 2261 C CA . VAL B 1 26 ? 20.281 8.969 21.234 1 93.88 26 VAL B CA 1
ATOM 2262 C C . VAL B 1 26 ? 21.172 7.848 20.703 1 93.88 26 VAL B C 1
ATOM 2264 O O . VAL B 1 26 ? 22.141 7.461 21.359 1 93.88 26 VAL B O 1
ATOM 2267 N N . HIS B 1 27 ? 20.75 7.301 19.547 1 94.75 27 HIS B N 1
ATOM 2268 C CA . HIS B 1 27 ? 21.578 6.277 18.922 1 94.75 27 HIS B CA 1
ATOM 2269 C C . HIS B 1 27 ? 21.312 6.195 17.422 1 94.75 27 HIS B C 1
ATOM 2271 O O . HIS B 1 27 ? 20.5 6.969 16.891 1 94.75 27 HIS B O 1
ATOM 2277 N N . GLU B 1 28 ? 22 5.23 16.781 1 96.12 28 GLU B N 1
ATOM 2278 C CA . GLU B 1 28 ? 21.766 4.949 15.375 1 96.12 28 GLU B CA 1
ATOM 2279 C C . GLU B 1 28 ? 20.891 3.711 15.203 1 96.12 28 GLU B C 1
ATOM 2281 O O . GLU B 1 28 ? 21.062 2.721 15.914 1 96.12 28 GLU B O 1
ATOM 2286 N N . GLU B 1 29 ? 20 3.844 14.266 1 95.56 29 GLU B N 1
ATOM 2287 C CA . GLU B 1 29 ? 19.109 2.715 13.992 1 95.56 29 GLU B CA 1
ATOM 2288 C C . GLU B 1 29 ? 19.156 2.312 12.523 1 95.56 29 GLU B C 1
ATOM 2290 O O . GLU B 1 29 ? 19.328 3.162 11.648 1 95.56 29 GLU B O 1
ATOM 2295 N N . ALA B 1 30 ? 19.031 0.98 12.344 1 96.31 30 ALA B N 1
ATOM 2296 C CA . ALA B 1 30 ? 18.875 0.47 10.984 1 96.31 30 ALA B CA 1
ATOM 2297 C C . ALA B 1 30 ? 17.484 0.79 10.438 1 96.31 30 ALA B C 1
ATOM 2299 O O . ALA B 1 30 ? 16.469 0.501 11.078 1 96.31 30 ALA B O 1
ATOM 2300 N N . ILE B 1 31 ? 17.5 1.411 9.273 1 96.75 31 ILE B N 1
ATOM 2301 C CA . ILE B 1 31 ? 16.266 1.847 8.633 1 96.75 31 ILE B CA 1
ATOM 2302 C C . ILE B 1 31 ? 16.125 1.152 7.277 1 96.75 31 ILE B C 1
ATOM 2304 O O . ILE B 1 31 ? 17.078 1.035 6.523 1 96.75 31 ILE B O 1
ATOM 2308 N N . LEU B 1 32 ? 14.891 0.694 7.023 1 96.62 32 LEU B N 1
ATOM 2309 C CA . LEU B 1 32 ? 14.641 0.134 5.699 1 96.62 32 LEU B CA 1
ATOM 2310 C C . LEU B 1 32 ? 14.734 1.214 4.629 1 96.62 32 LEU B C 1
ATOM 2312 O O . LEU B 1 32 ? 14.109 2.268 4.746 1 96.62 32 LEU B O 1
ATOM 2316 N N . GLN B 1 33 ? 15.469 0.897 3.584 1 95.5 33 GLN B N 1
ATOM 2317 C CA . GLN B 1 33 ? 15.625 1.855 2.494 1 95.5 33 GLN B CA 1
ATOM 2318 C C . GLN B 1 33 ? 14.383 1.889 1.607 1 95.5 33 GLN B C 1
ATOM 2320 O O . GLN B 1 33 ? 13.852 0.841 1.238 1 95.5 33 GLN B O 1
ATOM 2325 N N . GLU B 1 34 ? 13.93 3.016 1.36 1 94.19 34 GLU B N 1
ATOM 2326 C CA . GLU B 1 34 ? 12.898 3.318 0.373 1 94.19 34 GLU B CA 1
ATOM 2327 C C . GLU B 1 34 ? 13.43 4.246 -0.716 1 94.19 34 GLU B C 1
ATOM 2329 O O . GLU B 1 34 ? 14.148 5.203 -0.426 1 94.19 34 GLU B O 1
ATOM 2334 N N . ALA B 1 35 ? 13.117 3.893 -1.964 1 91.88 35 ALA B N 1
ATOM 2335 C CA . ALA B 1 35 ? 13.562 4.707 -3.09 1 91.88 35 ALA B CA 1
ATOM 2336 C C . ALA B 1 35 ? 12.508 4.746 -4.191 1 91.88 35 ALA B C 1
ATOM 2338 O O . ALA B 1 35 ? 11.695 3.824 -4.312 1 91.88 35 ALA B O 1
ATOM 2339 N N . ALA B 1 36 ? 12.547 5.852 -4.879 1 90.06 36 ALA B N 1
ATOM 2340 C CA . ALA B 1 36 ? 11.742 5.93 -6.094 1 90.06 36 ALA B CA 1
ATOM 2341 C C . ALA B 1 36 ? 12.391 5.145 -7.23 1 90.06 36 ALA B C 1
ATOM 2343 O O . ALA B 1 36 ? 13.555 5.363 -7.559 1 90.06 36 ALA B O 1
ATOM 2344 N N . ILE B 1 37 ? 11.672 4.219 -7.789 1 90.81 37 ILE B N 1
ATOM 2345 C CA . ILE B 1 37 ? 12.133 3.441 -8.938 1 90.81 37 ILE B CA 1
ATOM 2346 C C . ILE B 1 37 ? 11.352 3.85 -10.18 1 90.81 37 ILE B C 1
ATOM 2348 O O . ILE B 1 37 ? 10.164 3.533 -10.312 1 90.81 37 ILE B O 1
ATOM 2352 N N . SER B 1 38 ? 12.023 4.523 -11.086 1 89.19 38 SER B N 1
ATOM 2353 C CA . SER B 1 38 ? 11.406 4.941 -12.336 1 89.19 38 SER B CA 1
ATOM 2354 C C . SER B 1 38 ? 11.594 3.891 -13.422 1 89.19 38 SER B C 1
ATOM 2356 O O . SER B 1 38 ? 12.727 3.465 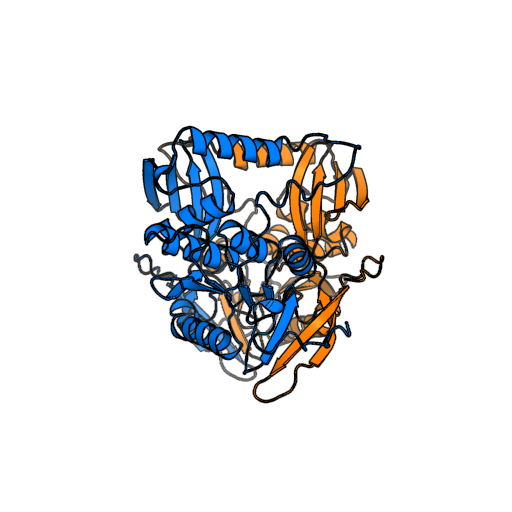-13.688 1 89.19 38 SER B O 1
ATOM 2358 N N . LEU B 1 39 ? 10.492 3.473 -14.008 1 90.81 39 LEU B N 1
ATOM 2359 C CA . LEU B 1 39 ? 10.547 2.559 -15.141 1 90.81 39 LEU B CA 1
ATOM 2360 C C . LEU B 1 39 ? 10.352 3.307 -16.453 1 90.81 39 LEU B C 1
ATOM 2362 O O . LEU B 1 39 ? 9.32 3.961 -16.656 1 90.81 39 LEU B O 1
ATOM 2366 N N . VAL B 1 40 ? 11.375 3.213 -17.281 1 91.06 40 VAL B N 1
ATOM 2367 C CA . VAL B 1 40 ? 11.328 3.787 -18.625 1 91.06 40 VAL B CA 1
ATOM 2368 C C . VAL B 1 40 ? 11.344 2.668 -19.656 1 91.06 40 VAL B C 1
ATOM 2370 O O . VAL B 1 40 ? 12.297 1.896 -19.75 1 91.06 40 VAL B O 1
ATOM 2373 N N . ILE B 1 41 ? 10.273 2.607 -20.438 1 93.94 41 ILE B N 1
ATOM 2374 C CA . ILE B 1 41 ? 10.125 1.515 -21.391 1 93.94 41 ILE B CA 1
ATOM 2375 C C . ILE B 1 41 ? 10.242 2.053 -22.812 1 93.94 41 ILE B C 1
ATOM 2377 O O . ILE B 1 41 ? 9.43 2.875 -23.25 1 93.94 41 ILE B O 1
ATOM 2381 N N . ASN B 1 42 ? 11.242 1.581 -23.5 1 95.81 42 ASN B N 1
ATOM 2382 C CA . ASN B 1 42 ? 11.508 2.01 -24.859 1 95.81 42 ASN B CA 1
ATOM 2383 C C . ASN B 1 42 ? 11.57 3.529 -24.969 1 95.81 42 ASN B C 1
ATOM 2385 O O . ASN B 1 42 ? 10.977 4.117 -25.875 1 95.81 42 ASN B O 1
ATOM 2389 N N . GLY B 1 43 ? 12.102 4.094 -23.922 1 89.94 43 GLY B N 1
ATOM 2390 C CA . GLY B 1 43 ? 12.375 5.523 -23.953 1 89.94 43 GLY B CA 1
ATOM 2391 C C . GLY B 1 43 ? 11.258 6.352 -23.344 1 89.94 43 GLY B C 1
ATOM 2392 O O . GLY B 1 43 ? 11.438 7.543 -23.078 1 89.94 43 GLY B O 1
ATOM 2393 N N . ASP B 1 44 ? 10.141 5.727 -23 1 88.31 44 ASP B N 1
ATOM 2394 C CA . ASP B 1 44 ? 9 6.469 -22.469 1 88.31 44 ASP B CA 1
ATOM 2395 C C . ASP B 1 44 ? 8.781 6.145 -2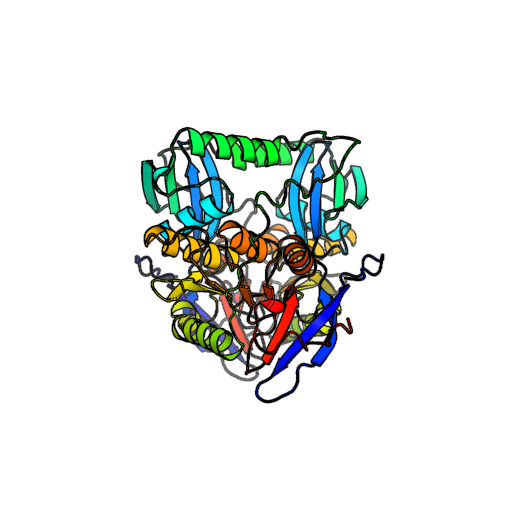1 1 88.31 44 ASP B C 1
ATOM 2397 O O . ASP B 1 44 ? 8.836 4.98 -20.594 1 88.31 44 ASP B O 1
ATOM 2401 N N . PRO B 1 45 ? 8.523 7.199 -20.25 1 84.5 45 PRO B N 1
ATOM 2402 C CA . PRO B 1 45 ? 8.172 6.922 -18.844 1 84.5 45 PRO B CA 1
ATOM 2403 C C . PRO B 1 45 ? 6.938 6.027 -18.719 1 84.5 45 PRO B C 1
ATOM 2405 O O . PRO B 1 45 ? 5.957 6.211 -19.453 1 84.5 45 PRO B O 1
ATOM 2408 N N . TYR B 1 46 ? 7.051 5.082 -17.859 1 86.06 46 TYR B N 1
ATOM 2409 C CA . TYR B 1 46 ? 5.953 4.137 -17.688 1 86.06 46 TYR B CA 1
ATOM 2410 C C . TYR B 1 46 ? 5.34 4.242 -16.297 1 86.06 46 TYR B C 1
ATOM 2412 O O . TYR B 1 46 ? 4.125 4.41 -16.172 1 86.06 46 TYR B O 1
ATOM 2420 N N . ALA B 1 47 ? 6.215 4.199 -15.266 1 84.19 47 ALA B N 1
ATOM 2421 C CA . ALA B 1 47 ? 5.727 4.242 -13.891 1 84.19 47 ALA B CA 1
ATOM 2422 C C . ALA B 1 47 ? 6.852 4.609 -12.922 1 84.19 47 ALA B C 1
ATOM 2424 O O . ALA B 1 47 ? 8.031 4.438 -13.242 1 84.19 47 ALA B O 1
ATOM 2425 N N . VAL B 1 48 ? 6.465 5.184 -11.844 1 86.12 48 VAL B N 1
ATOM 2426 C CA . VAL B 1 48 ? 7.359 5.363 -10.703 1 86.12 48 VAL B CA 1
ATOM 2427 C C . VAL B 1 48 ? 6.809 4.617 -9.484 1 86.12 48 VAL B C 1
ATOM 2429 O O . VAL B 1 48 ? 5.66 4.828 -9.094 1 86.12 48 VAL B O 1
ATOM 2432 N N . MET B 1 49 ? 7.645 3.785 -8.977 1 89.06 49 MET B N 1
ATOM 2433 C CA . MET B 1 49 ? 7.242 2.98 -7.824 1 89.06 49 MET B CA 1
ATOM 2434 C C . MET B 1 49 ? 8.148 3.248 -6.629 1 89.06 49 MET B C 1
ATOM 2436 O O . MET B 1 49 ? 9.359 3.398 -6.785 1 89.06 49 MET B O 1
ATOM 2440 N N . MET B 1 50 ? 7.527 3.41 -5.473 1 90.94 50 MET B N 1
ATOM 2441 C CA . MET B 1 50 ? 8.328 3.42 -4.25 1 90.94 50 MET B CA 1
ATOM 2442 C C . MET B 1 50 ? 8.633 2 -3.787 1 90.94 50 MET B C 1
ATOM 2444 O O . MET B 1 50 ? 7.715 1.196 -3.596 1 90.94 50 MET B O 1
ATOM 2448 N N . ALA B 1 51 ? 9.945 1.685 -3.666 1 94.25 51 ALA B N 1
ATOM 2449 C CA . ALA B 1 51 ? 10.336 0.316 -3.34 1 94.25 51 ALA B CA 1
ATOM 2450 C C . ALA B 1 51 ? 11.664 0.289 -2.586 1 94.25 51 ALA B C 1
ATOM 2452 O O . ALA B 1 51 ? 12.352 1.308 -2.49 1 94.25 51 ALA B O 1
ATOM 2453 N N . THR B 1 52 ? 11.891 -0.836 -1.94 1 96.31 52 THR B N 1
ATOM 2454 C CA . THR B 1 52 ? 13.25 -1.089 -1.475 1 96.31 52 THR B CA 1
ATOM 2455 C C . THR B 1 52 ? 14.188 -1.368 -2.65 1 96.31 52 THR B C 1
ATOM 2457 O O . THR B 1 52 ? 13.891 -2.219 -3.494 1 96.31 52 THR B O 1
ATOM 2460 N N . PRO B 1 53 ? 15.312 -0.614 -2.727 1 94.75 53 PRO B N 1
ATOM 2461 C CA . PRO B 1 53 ? 16.141 -0.692 -3.934 1 94.75 53 PRO B CA 1
ATOM 2462 C C . PRO B 1 53 ? 17.078 -1.89 -3.926 1 94.75 53 PRO B C 1
ATOM 2464 O O . PRO B 1 53 ? 18.297 -1.721 -4.043 1 94.75 53 PRO B O 1
ATOM 2467 N N . ASP B 1 54 ? 16.562 -3.008 -3.822 1 94.62 54 ASP B N 1
ATOM 2468 C CA . ASP B 1 54 ? 17.281 -4.273 -3.971 1 94.62 54 ASP B CA 1
ATOM 2469 C C . ASP B 1 54 ? 16.531 -5.211 -4.926 1 94.62 54 ASP B C 1
ATOM 2471 O O . ASP B 1 54 ? 15.336 -5.039 -5.168 1 94.62 54 ASP B O 1
ATOM 2475 N N . HIS B 1 55 ? 17.266 -6.117 -5.57 1 96.12 55 HIS B N 1
ATOM 2476 C CA . HIS B 1 55 ? 16.703 -7.082 -6.516 1 96.12 55 HIS B CA 1
ATOM 2477 C C . HIS B 1 55 ? 15.836 -6.387 -7.555 1 96.12 55 HIS B C 1
ATOM 2479 O O . HIS B 1 55 ? 14.688 -6.789 -7.781 1 96.12 55 HIS B O 1
ATOM 2485 N N . LEU B 1 56 ? 16.375 -5.348 -8.156 1 96.19 56 LEU B N 1
ATOM 2486 C CA . LEU B 1 56 ? 15.609 -4.496 -9.055 1 96.19 56 LEU B CA 1
ATOM 2487 C C . LEU B 1 56 ? 15.195 -5.258 -10.312 1 96.19 56 LEU B C 1
ATOM 2489 O O . LEU B 1 56 ? 14.125 -5.02 -10.867 1 96.19 56 LEU B O 1
ATOM 2493 N N . GLU B 1 57 ? 16.062 -6.168 -10.719 1 97.38 57 GLU B N 1
ATOM 2494 C CA . GLU B 1 57 ? 15.695 -6.98 -11.883 1 97.38 57 GLU B CA 1
ATOM 2495 C C . GLU B 1 57 ? 14.508 -7.879 -11.57 1 97.38 57 GLU B C 1
ATOM 2497 O O . GLU B 1 57 ? 13.57 -7.977 -12.367 1 97.38 57 GLU B O 1
ATOM 2502 N N . ASP B 1 58 ? 14.531 -8.508 -10.414 1 98 58 ASP B N 1
ATOM 2503 C CA . ASP B 1 58 ? 13.375 -9.281 -9.977 1 98 58 ASP B CA 1
ATOM 2504 C C . ASP B 1 58 ? 12.109 -8.422 -9.969 1 98 58 ASP B C 1
ATOM 2506 O O . ASP B 1 58 ? 11.062 -8.859 -10.445 1 98 58 ASP B O 1
ATOM 2510 N N . PHE B 1 59 ? 12.305 -7.227 -9.516 1 97.56 59 PHE B N 1
ATOM 2511 C CA . PHE B 1 59 ? 11.172 -6.336 -9.336 1 97.56 59 PHE B CA 1
ATOM 2512 C C . PHE B 1 59 ? 10.5 -6.031 -10.672 1 97.56 59 PHE B C 1
ATOM 2514 O O . PHE B 1 59 ? 9.312 -6.316 -10.859 1 97.56 59 PHE B O 1
ATOM 2521 N N . PHE B 1 60 ? 11.266 -5.5 -11.617 1 97.06 60 PHE B N 1
ATOM 2522 C CA . PHE B 1 60 ? 10.578 -5.023 -12.812 1 97.06 60 PHE B CA 1
ATOM 2523 C C . PHE B 1 60 ? 10.117 -6.191 -13.672 1 97.06 60 PHE B C 1
ATOM 2525 O O . PHE B 1 60 ? 9.102 -6.094 -14.375 1 97.06 60 PHE B O 1
ATOM 2532 N N . CYS B 1 61 ? 10.797 -7.379 -13.625 1 98 61 CYS B N 1
ATOM 2533 C CA . CYS B 1 61 ? 10.305 -8.555 -14.336 1 98 61 CYS B CA 1
ATOM 2534 C C . CYS B 1 61 ? 8.953 -9 -13.789 1 98 61 CYS B C 1
ATOM 2536 O O . CYS B 1 61 ? 8.016 -9.227 -14.555 1 98 61 CYS B O 1
ATOM 2538 N N . GLY B 1 62 ? 8.922 -9.055 -12.469 1 97.88 62 GLY B N 1
ATOM 2539 C CA . GLY B 1 62 ? 7.668 -9.445 -11.844 1 97.88 62 GLY B CA 1
ATOM 2540 C C . GLY B 1 62 ? 6.559 -8.43 -12.039 1 97.88 62 GLY B C 1
ATOM 2541 O O . GLY B 1 62 ? 5.414 -8.797 -12.312 1 97.88 62 GLY B O 1
ATOM 2542 N N . PHE B 1 63 ? 6.895 -7.16 -11.922 1 95.38 63 PHE B N 1
ATOM 2543 C CA . PHE B 1 63 ? 5.93 -6.074 -12.078 1 95.38 63 PHE B CA 1
ATOM 2544 C C . PHE B 1 63 ? 5.32 -6.09 -13.469 1 95.38 63 PHE B C 1
ATOM 2546 O O . PHE B 1 63 ? 4.098 -6.07 -13.625 1 95.38 63 PHE B O 1
ATOM 2553 N N . LEU B 1 64 ? 6.145 -6.18 -14.461 1 95.75 64 LEU B N 1
ATOM 2554 C CA . LEU B 1 64 ? 5.672 -6.148 -15.836 1 95.75 64 LEU B CA 1
ATOM 2555 C C . LEU B 1 64 ? 4.887 -7.41 -16.172 1 95.75 64 LEU B C 1
ATOM 2557 O O . LEU B 1 64 ? 3.945 -7.371 -16.969 1 95.75 64 LEU B O 1
ATOM 2561 N N . TRP B 1 65 ? 5.258 -8.508 -15.562 1 95.19 65 TRP B N 1
ATOM 2562 C CA . TRP B 1 65 ? 4.469 -9.727 -15.711 1 95.19 65 TRP B CA 1
ATOM 2563 C C . TRP B 1 65 ? 3.08 -9.555 -15.109 1 95.19 65 TRP B C 1
ATOM 2565 O O . TRP B 1 65 ? 2.07 -9.828 -15.766 1 95.19 65 TRP B O 1
ATOM 2575 N N . SER B 1 66 ? 3.043 -9.055 -13.914 1 92.31 66 SER B N 1
ATOM 2576 C CA . SER B 1 66 ? 1.796 -8.906 -13.172 1 92.31 66 SER B CA 1
ATOM 2577 C C . SER B 1 66 ? 0.869 -7.898 -13.852 1 92.31 66 SER B C 1
ATOM 2579 O O . SER B 1 66 ? -0.354 -8.016 -13.758 1 92.31 66 SER B O 1
ATOM 2581 N N . GLU B 1 67 ? 1.464 -7.008 -14.531 1 88.88 67 GLU B N 1
ATOM 2582 C CA . GLU B 1 67 ? 0.691 -6.008 -15.266 1 88.88 67 GLU B CA 1
ATOM 2583 C C . GLU B 1 67 ? 0.18 -6.566 -16.594 1 88.88 67 GLU B C 1
ATOM 2585 O O . GLU B 1 67 ? -0.558 -5.895 -17.312 1 88.88 67 GLU B O 1
ATOM 2590 N N . GLY B 1 68 ? 0.59 -7.738 -16.906 1 90.12 68 GLY B N 1
ATOM 2591 C CA . GLY B 1 68 ? 0.179 -8.352 -18.156 1 90.12 68 GLY B CA 1
ATOM 2592 C C . GLY B 1 68 ? 0.965 -7.852 -19.359 1 90.12 68 GLY B C 1
ATOM 2593 O O . GLY B 1 68 ? 0.556 -8.055 -20.5 1 90.12 68 GLY B O 1
ATOM 2594 N N . VAL B 1 69 ? 2.059 -7.176 -19.109 1 93.12 69 VAL B N 1
ATOM 2595 C CA . VAL B 1 69 ? 2.895 -6.629 -20.172 1 93.12 69 VAL B CA 1
ATOM 2596 C C . VAL B 1 69 ? 3.803 -7.723 -20.734 1 93.12 69 VAL B C 1
ATOM 2598 O O . VAL B 1 69 ? 3.898 -7.898 -21.953 1 93.12 69 VAL B O 1
ATOM 2601 N N . LEU B 1 70 ? 4.414 -8.484 -19.828 1 95.88 70 LEU B N 1
ATOM 2602 C CA . LEU B 1 70 ? 5.312 -9.555 -20.25 1 95.88 70 LEU B CA 1
ATOM 2603 C C . LEU B 1 70 ? 4.574 -10.891 -20.312 1 95.88 70 LEU B C 1
ATOM 2605 O O . LEU B 1 70 ? 3.738 -11.18 -19.453 1 95.88 70 LEU B O 1
ATOM 2609 N N . ARG B 1 71 ? 4.957 -11.633 -21.281 1 93.5 71 ARG B N 1
ATOM 2610 C CA . ARG B 1 71 ? 4.512 -13.016 -21.359 1 93.5 71 ARG B CA 1
ATOM 2611 C C . ARG B 1 71 ? 5.688 -13.977 -21.25 1 93.5 71 ARG B C 1
ATOM 2613 O O . ARG B 1 71 ? 5.504 -15.164 -20.969 1 93.5 71 ARG B O 1
ATOM 2620 N N . SER B 1 72 ? 6.801 -13.391 -21.547 1 95.62 72 SER B N 1
ATOM 2621 C CA . SER B 1 72 ? 8.07 -14.102 -21.422 1 95.62 72 SER B CA 1
ATOM 2622 C C . SER B 1 72 ? 9.219 -13.141 -21.156 1 95.62 72 SER B C 1
ATOM 2624 O O . SER B 1 72 ? 9.164 -11.969 -21.547 1 95.62 72 SER B O 1
ATOM 2626 N N . LEU B 1 73 ? 10.289 -13.656 -20.531 1 96.75 73 LEU B N 1
ATOM 2627 C CA . LEU B 1 73 ? 11.445 -12.805 -20.281 1 96.75 73 LEU B CA 1
ATOM 2628 C C . LEU B 1 73 ? 12.172 -12.461 -21.578 1 96.75 73 LEU B C 1
ATOM 2630 O O . LEU B 1 73 ? 12.922 -11.484 -21.625 1 96.75 73 LEU B O 1
ATOM 2634 N N . GLU B 1 74 ? 11.922 -13.234 -22.562 1 97 74 GLU B N 1
ATOM 2635 C CA . GLU B 1 74 ? 12.555 -13 -23.859 1 97 74 GLU B CA 1
ATOM 2636 C C . GLU B 1 74 ? 12.078 -11.688 -24.484 1 97 74 GLU B C 1
ATOM 2638 O O . GLU B 1 74 ? 12.711 -11.172 -25.406 1 97 74 GLU B O 1
ATOM 2643 N N . GLU B 1 75 ? 11.062 -11.227 -23.953 1 98.06 75 GLU B N 1
ATOM 2644 C CA . GLU B 1 75 ? 10.508 -9.984 -24.484 1 98.06 75 GLU B CA 1
ATOM 2645 C C . GLU B 1 75 ? 11.281 -8.773 -23.969 1 98.06 75 GLU B C 1
ATOM 2647 O O . GLU B 1 75 ? 11.094 -7.652 -24.453 1 98.06 75 GLU B O 1
ATOM 2652 N N . ILE B 1 76 ? 12.133 -9 -23.031 1 98.25 76 ILE B N 1
ATOM 2653 C CA . ILE B 1 76 ? 13.062 -7.969 -22.594 1 98.25 76 ILE B CA 1
ATOM 2654 C C . ILE B 1 76 ? 14.344 -8.047 -23.438 1 98.25 76 ILE B C 1
ATOM 2656 O O . ILE B 1 76 ? 15.141 -8.977 -23.266 1 98.25 76 ILE B O 1
ATOM 2660 N N . ILE B 1 77 ? 14.523 -7.121 -24.219 1 98.5 77 ILE B N 1
ATOM 2661 C CA . ILE B 1 77 ? 15.664 -7.105 -25.141 1 98.5 77 ILE B CA 1
ATOM 2662 C C . ILE B 1 77 ? 16.922 -6.668 -24.391 1 98.5 77 ILE B C 1
ATOM 2664 O O . ILE B 1 77 ? 17.984 -7.258 -24.547 1 98.5 77 ILE B O 1
ATOM 2668 N N . ALA B 1 78 ? 16.812 -5.609 -23.656 1 98.19 78 ALA B N 1
ATOM 2669 C CA . ALA B 1 78 ? 17.906 -5.066 -22.859 1 98.19 78 ALA B CA 1
ATOM 2670 C C . ALA B 1 78 ? 17.359 -4.191 -21.719 1 98.19 78 ALA B C 1
ATOM 2672 O O . ALA B 1 78 ? 16.219 -3.723 -21.781 1 98.19 78 ALA B O 1
ATOM 2673 N N . TRP B 1 79 ? 18.203 -4.086 -20.672 1 97.31 79 TRP B N 1
ATOM 2674 C CA . TRP B 1 79 ? 17.875 -3.135 -19.609 1 97.31 79 TRP B CA 1
ATOM 2675 C C . TRP B 1 79 ? 19.125 -2.646 -18.891 1 97.31 79 TRP B C 1
ATOM 2677 O O . TRP B 1 79 ? 20.188 -3.275 -18.984 1 97.31 79 TRP B O 1
ATOM 2687 N N . GLU B 1 80 ? 19.016 -1.475 -18.281 1 96.38 80 GLU B N 1
ATOM 2688 C CA . GLU B 1 80 ? 20.062 -0.921 -17.422 1 96.38 80 GLU B CA 1
ATOM 2689 C C . GLU B 1 80 ? 19.469 -0.138 -16.266 1 96.38 80 GLU B C 1
ATOM 2691 O O . GLU B 1 80 ? 18.344 0.343 -16.328 1 96.38 80 GLU B O 1
ATOM 2696 N N . SER B 1 81 ? 20.188 -0.18 -15.148 1 93.62 81 SER B N 1
ATOM 2697 C CA . SER B 1 81 ? 19.797 0.601 -13.977 1 93.62 81 SER B CA 1
ATOM 2698 C C . SER B 1 81 ? 20.797 1.737 -13.719 1 93.62 81 SER B C 1
ATOM 2700 O O . SER B 1 81 ? 22 1.548 -13.82 1 93.62 81 SER B O 1
ATOM 2702 N N . VAL B 1 82 ? 20.219 2.914 -13.469 1 90.31 82 VAL B N 1
ATOM 2703 C CA . VAL B 1 82 ? 21.031 4.086 -13.18 1 90.31 82 VAL B CA 1
ATOM 2704 C C . VAL B 1 82 ? 20.594 4.719 -11.859 1 90.31 82 VAL B C 1
ATOM 2706 O O . VAL B 1 82 ? 19.406 4.934 -11.641 1 90.31 82 VAL B O 1
ATOM 2709 N N . HIS B 1 83 ? 21.578 4.891 -11.031 1 88.62 83 HIS B N 1
ATOM 2710 C CA . HIS B 1 83 ? 21.266 5.617 -9.797 1 88.62 83 HIS B CA 1
ATOM 2711 C C . HIS B 1 83 ? 21.062 7.102 -10.078 1 88.62 83 HIS B C 1
ATOM 2713 O O . HIS B 1 83 ? 21.828 7.719 -10.82 1 88.62 83 HIS B O 1
ATOM 2719 N N . VAL B 1 84 ? 19.984 7.641 -9.484 1 79.94 84 VAL B N 1
ATOM 2720 C CA . VAL B 1 84 ? 19.703 9.07 -9.594 1 79.94 84 VAL B CA 1
ATOM 2721 C C . VAL B 1 84 ? 19.422 9.648 -8.203 1 79.94 84 VAL B C 1
ATOM 2723 O O . VAL B 1 84 ? 19.375 8.906 -7.219 1 79.94 84 VAL B O 1
ATOM 2726 N N . ALA B 1 85 ? 19.312 10.906 -7.945 1 72.75 85 ALA B N 1
ATOM 2727 C CA . ALA B 1 85 ? 19.188 11.594 -6.66 1 72.75 85 ALA B CA 1
ATOM 2728 C C . ALA B 1 85 ? 18 11.047 -5.867 1 72.75 85 ALA B C 1
ATOM 2730 O O . ALA B 1 85 ? 18.094 10.859 -4.652 1 72.75 85 ALA B O 1
ATOM 2731 N N . GLU B 1 86 ? 17.016 10.719 -6.559 1 71.62 86 GLU B N 1
ATOM 2732 C CA . GLU B 1 86 ? 15.781 10.352 -5.863 1 71.62 86 GLU B CA 1
ATOM 2733 C C . GLU B 1 86 ? 15.633 8.836 -5.773 1 71.62 86 GLU B C 1
ATOM 2735 O O . GLU B 1 86 ? 14.703 8.328 -5.137 1 71.62 86 GLU B O 1
ATOM 2740 N N . GLY B 1 87 ? 16.531 8.156 -6.457 1 86.75 87 GLY B N 1
ATOM 2741 C CA . GLY B 1 87 ? 16.422 6.707 -6.457 1 86.75 87 GLY B CA 1
ATOM 2742 C C . GLY B 1 87 ? 17.109 6.055 -7.648 1 86.75 87 GLY B C 1
ATOM 2743 O O . GLY B 1 87 ? 18.297 6.281 -7.895 1 86.75 87 GLY B O 1
ATOM 2744 N N . TRP B 1 88 ? 16.281 5.301 -8.398 1 90.19 88 TRP B N 1
ATOM 2745 C CA . TRP B 1 88 ? 16.828 4.547 -9.523 1 90.19 88 TRP B CA 1
ATOM 2746 C C . TRP B 1 88 ? 15.93 4.684 -10.758 1 90.19 88 TRP B C 1
ATOM 2748 O O . TRP B 1 88 ? 14.703 4.738 -10.641 1 90.19 88 TRP B O 1
ATOM 2758 N N . ALA B 1 89 ? 16.594 4.758 -11.859 1 90.62 89 ALA B N 1
ATOM 2759 C CA . ALA B 1 89 ? 15.898 4.648 -13.133 1 90.62 89 ALA B CA 1
ATOM 2760 C C . ALA B 1 89 ? 16.234 3.334 -13.836 1 90.62 89 ALA B C 1
ATOM 2762 O O . ALA B 1 89 ? 17.406 2.969 -13.953 1 90.62 89 ALA B O 1
ATOM 2763 N N . LEU B 1 90 ? 15.211 2.648 -14.172 1 94.19 90 LEU B N 1
ATOM 2764 C CA . LEU B 1 90 ? 15.352 1.428 -14.961 1 94.19 90 LEU B CA 1
ATOM 2765 C C . LEU B 1 90 ? 14.961 1.67 -16.422 1 94.19 90 LEU B C 1
ATOM 2767 O O . LEU B 1 90 ? 13.805 1.968 -16.703 1 94.19 90 LEU B O 1
ATOM 2771 N N . TYR B 1 91 ? 15.953 1.584 -17.25 1 94.75 91 TYR B N 1
ATOM 2772 C CA . TYR B 1 91 ? 15.711 1.666 -18.688 1 94.75 91 TYR B CA 1
ATOM 2773 C C . TYR B 1 91 ? 15.555 0.277 -19.297 1 94.75 91 TYR B C 1
ATOM 2775 O O . TYR B 1 91 ? 16.484 -0.524 -19.266 1 94.75 91 TYR B O 1
ATOM 2783 N N . ILE B 1 92 ? 14.344 0.058 -19.859 1 97.38 92 ILE B N 1
ATOM 2784 C CA . ILE B 1 92 ? 14.023 -1.283 -20.328 1 97.38 92 ILE B CA 1
ATOM 2785 C C . ILE B 1 92 ? 13.633 -1.228 -21.797 1 97.38 92 ILE B C 1
ATOM 2787 O O . ILE B 1 92 ? 12.781 -0.423 -22.188 1 97.38 92 ILE B O 1
ATOM 2791 N N . GLN B 1 93 ? 14.266 -2.031 -22.578 1 98.5 93 GLN B N 1
ATOM 2792 C CA . GLN B 1 93 ? 13.891 -2.217 -23.969 1 98.5 93 GLN B CA 1
ATOM 2793 C C . GLN B 1 93 ? 13.086 -3.5 -24.156 1 98.5 93 GLN B C 1
ATOM 2795 O O . GLN B 1 93 ? 13.57 -4.594 -23.844 1 98.5 93 GLN B O 1
ATOM 2800 N N . LEU B 1 94 ? 11.875 -3.293 -24.656 1 98.5 94 LEU B N 1
ATOM 2801 C CA . LEU B 1 94 ? 10.984 -4.434 -24.828 1 98.5 94 LEU B CA 1
ATOM 2802 C C . LEU B 1 94 ? 10.805 -4.75 -26.312 1 98.5 94 LEU B C 1
ATOM 2804 O O . LEU B 1 94 ? 11.023 -3.887 -27.172 1 98.5 94 LEU B O 1
ATOM 2808 N N . SER B 1 95 ? 10.453 -5.961 -26.578 1 98.5 95 SER B N 1
ATOM 2809 C CA . SER B 1 95 ? 10.062 -6.367 -27.922 1 98.5 95 SER B CA 1
ATOM 2810 C C . SER B 1 95 ? 8.836 -5.586 -28.406 1 98.5 95 SER B C 1
ATOM 2812 O O . SER B 1 95 ? 8.109 -5.016 -27.594 1 98.5 95 SER B O 1
ATOM 2814 N N . PRO B 1 96 ? 8.562 -5.59 -29.688 1 97.56 96 PRO B N 1
ATOM 2815 C CA . PRO B 1 96 ? 7.406 -4.867 -30.219 1 97.56 96 PRO B CA 1
ATOM 2816 C C . PRO B 1 96 ? 6.082 -5.367 -29.641 1 97.56 96 PRO B C 1
ATOM 2818 O O . PRO B 1 96 ? 5.199 -4.562 -29.328 1 97.56 96 PRO B O 1
ATOM 2821 N N . ALA B 1 97 ? 6 -6.598 -29.453 1 97.38 97 ALA B N 1
ATOM 2822 C CA . ALA B 1 97 ? 4.758 -7.168 -28.938 1 97.38 97 ALA B CA 1
ATOM 2823 C C . ALA B 1 97 ? 4.488 -6.688 -27.516 1 97.38 97 ALA B C 1
ATOM 2825 O O . ALA B 1 97 ? 3.363 -6.293 -27.203 1 97.38 97 ALA B O 1
ATOM 2826 N N . ALA B 1 98 ? 5.496 -6.73 -26.688 1 97.38 98 ALA B N 1
ATOM 2827 C CA . ALA B 1 98 ? 5.363 -6.254 -25.312 1 97.38 98 ALA B CA 1
ATOM 2828 C C . ALA B 1 98 ? 5.113 -4.75 -25.281 1 97.38 98 ALA B C 1
ATOM 2830 O O . ALA B 1 98 ? 4.32 -4.266 -24.469 1 97.38 98 ALA B O 1
ATOM 2831 N N . ALA B 1 99 ? 5.719 -4.074 -26.172 1 96.31 99 ALA B N 1
ATOM 2832 C CA . ALA B 1 99 ? 5.547 -2.625 -26.25 1 96.31 99 ALA B CA 1
ATOM 2833 C C . ALA B 1 99 ? 4.113 -2.264 -26.609 1 96.31 99 ALA B C 1
ATOM 2835 O O . ALA B 1 99 ? 3.572 -1.265 -26.141 1 96.31 99 ALA B O 1
ATOM 2836 N N . GLU B 1 100 ? 3.574 -3.014 -27.406 1 95.31 100 GLU B N 1
ATOM 2837 C CA . GLU B 1 100 ? 2.186 -2.787 -27.797 1 95.31 100 GLU B CA 1
ATOM 2838 C C . GLU B 1 100 ? 1.246 -2.945 -26.594 1 95.31 100 GLU B C 1
ATOM 2840 O O . GLU B 1 100 ? 0.282 -2.189 -26.453 1 95.31 100 GLU B O 1
ATOM 2845 N N . ARG B 1 101 ? 1.513 -3.881 -25.766 1 92.56 101 ARG B N 1
ATOM 2846 C CA . ARG B 1 101 ? 0.689 -4.098 -24.578 1 92.56 101 ARG B CA 1
ATOM 2847 C C . ARG B 1 101 ? 0.835 -2.941 -23.594 1 92.56 101 ARG B C 1
ATOM 2849 O O . ARG B 1 101 ? -0.125 -2.572 -22.922 1 92.56 101 ARG B O 1
ATOM 2856 N N . VAL B 1 102 ? 2.018 -2.375 -23.547 1 90.88 102 VAL B N 1
ATOM 2857 C CA . VAL B 1 102 ? 2.248 -1.183 -22.734 1 90.88 102 VAL B CA 1
ATOM 2858 C C . VAL B 1 102 ? 1.353 -0.046 -23.219 1 90.88 102 VAL B C 1
ATOM 2860 O O . VAL B 1 102 ? 0.689 0.616 -22.422 1 90.88 102 VAL B O 1
ATOM 2863 N N . GLU B 1 103 ? 1.318 0.145 -24.469 1 87 103 GLU B N 1
ATOM 2864 C CA . GLU B 1 103 ? 0.535 1.222 -25.078 1 87 103 GLU B CA 1
ATOM 2865 C C . GLU B 1 103 ? -0.959 1.008 -24.844 1 87 103 GLU B C 1
ATOM 2867 O O . GLU B 1 103 ? -1.698 1.963 -24.594 1 87 103 GLU B O 1
ATOM 2872 N N . ARG B 1 104 ? -1.337 -0.156 -24.984 1 83.44 104 ARG B N 1
ATOM 2873 C CA . ARG B 1 104 ? -2.744 -0.476 -24.766 1 83.44 104 ARG B CA 1
ATOM 2874 C C . ARG B 1 104 ? -3.156 -0.175 -23.328 1 83.44 104 ARG B C 1
ATOM 2876 O O . ARG B 1 104 ? -4.242 0.352 -23.078 1 83.44 104 ARG B O 1
ATOM 2883 N N . LYS B 1 105 ? -2.322 -0.513 -22.438 1 79.56 105 LYS B N 1
ATOM 2884 C CA . LYS B 1 105 ? -2.602 -0.263 -21.031 1 79.56 105 LYS B CA 1
ATOM 2885 C C . LYS B 1 105 ? -2.643 1.233 -20.734 1 79.56 105 LYS B C 1
ATOM 2887 O O . LYS B 1 105 ? -3.475 1.693 -19.953 1 79.56 105 LYS B O 1
ATOM 2892 N N . ARG B 1 106 ? -1.702 1.946 -21.281 1 71.81 106 ARG B N 1
ATOM 2893 C CA . ARG B 1 106 ? -1.659 3.395 -21.109 1 71.81 106 ARG B CA 1
ATOM 2894 C C . ARG B 1 106 ? -2.965 4.039 -21.562 1 71.81 106 ARG B C 1
ATOM 2896 O O . ARG B 1 106 ? -3.467 4.961 -20.906 1 71.81 106 ARG B O 1
ATOM 2903 N N . ARG B 1 107 ? -3.449 3.514 -22.625 1 61.16 107 ARG B N 1
ATOM 2904 C CA . ARG B 1 107 ? -4.676 4.062 -23.188 1 61.16 107 ARG B CA 1
ATOM 2905 C C . ARG B 1 107 ? -5.879 3.752 -22.312 1 61.16 107 ARG B C 1
ATOM 2907 O O . ARG B 1 107 ? -6.801 4.559 -22.203 1 61.16 107 ARG B O 1
ATOM 2914 N N . CYS B 1 108 ? -5.766 2.627 -21.75 1 56.84 108 CYS B N 1
ATOM 2915 C CA . CYS B 1 108 ? -6.867 2.221 -20.891 1 56.84 108 CYS B CA 1
ATOM 2916 C C . CYS B 1 108 ? -6.883 3.037 -19.594 1 56.84 108 CYS B C 1
ATOM 2918 O O . CYS B 1 108 ? -7.953 3.332 -19.062 1 56.84 108 CYS B O 1
ATOM 2920 N N . VAL B 1 109 ? -5.621 3.307 -19.141 1 51.28 109 VAL B N 1
ATOM 2921 C CA . VAL B 1 109 ? -5.586 4.152 -17.953 1 51.28 109 VAL B CA 1
ATOM 2922 C C . VAL B 1 109 ? -6.133 5.535 -18.281 1 51.28 109 VAL B C 1
ATOM 2924 O O . VAL B 1 109 ? -6.871 6.125 -17.484 1 51.28 109 VAL B O 1
ATOM 2927 N N . ILE B 1 110 ? -5.551 6.102 -19.641 1 40.69 110 ILE B N 1
ATOM 2928 C CA . ILE B 1 110 ? -5.992 7.418 -20.078 1 40.69 110 ILE B CA 1
ATOM 2929 C C . ILE B 1 110 ? -7.379 7.309 -20.719 1 40.69 110 ILE B C 1
ATOM 2931 O O . ILE B 1 110 ? -8.234 8.172 -20.5 1 40.69 110 ILE B O 1
ATOM 2935 N N . GLY B 1 111 ? -7.293 6.586 -21.828 1 36.09 111 GLY B N 1
ATOM 2936 C CA . GLY B 1 111 ? -8.477 6.414 -22.656 1 36.09 111 GLY B CA 1
ATOM 2937 C C . GLY B 1 111 ? -9.648 5.809 -21.891 1 36.09 111 GLY B C 1
ATOM 2938 O O . GLY B 1 111 ? -10.602 5.32 -22.5 1 36.09 111 GLY B O 1
ATOM 2939 N N . GLY B 1 112 ? -9.281 5.539 -20.703 1 33.94 112 GLY B N 1
ATOM 2940 C CA . GLY B 1 112 ? -10.578 5.18 -20.156 1 33.94 112 GLY B CA 1
ATOM 2941 C C . GLY B 1 112 ? -11.656 6.203 -20.453 1 33.94 112 GLY B C 1
ATOM 2942 O O . GLY B 1 112 ? -11.922 7.086 -19.641 1 33.94 112 GLY B O 1
ATOM 2943 N N . SER B 1 113 ? -11.477 6.945 -21.688 1 30.86 113 SER B N 1
ATOM 2944 C CA . SER B 1 113 ? -12.641 7.746 -22.047 1 30.86 113 SER B CA 1
ATOM 2945 C C . SER B 1 113 ? -13.906 7.203 -21.406 1 30.86 113 SER B C 1
ATOM 2947 O O . SER B 1 113 ? -13.922 6.074 -20.906 1 30.86 113 SER B O 1
ATOM 2949 N N . ALA B 1 114 ? -15.047 7.926 -22.266 1 27.16 114 ALA B N 1
ATOM 2950 C CA . ALA B 1 114 ? -16.484 7.836 -22.062 1 27.16 114 ALA B CA 1
ATOM 2951 C C . ALA B 1 114 ? -16.969 6.391 -22.156 1 27.16 114 ALA B C 1
ATOM 2953 O O . ALA B 1 114 ? -17.312 5.914 -23.234 1 27.16 114 ALA B O 1
ATOM 2954 N N . CYS B 1 115 ? -16.391 5.316 -22.219 1 28.27 115 CYS B N 1
ATOM 2955 C CA . CYS B 1 115 ? -17.609 4.539 -22.016 1 28.27 115 CYS B CA 1
ATOM 2956 C C . CYS B 1 115 ? -18.562 5.27 -21.094 1 28.27 115 CYS B C 1
ATOM 2958 O O . CYS B 1 115 ? -18.328 5.375 -19.891 1 28.27 115 CYS B O 1
ATOM 2960 N N . GLY B 1 116 ? -18.984 6.504 -21.516 1 26.11 116 GLY B N 1
ATOM 2961 C CA . GLY B 1 116 ? -20.078 7.23 -20.906 1 26.11 116 GLY B CA 1
ATOM 2962 C C . GLY B 1 116 ? -20.891 6.379 -19.953 1 26.11 116 GLY B C 1
ATOM 2963 O O . GLY B 1 116 ? -20.531 6.234 -18.781 1 26.11 116 GLY B O 1
ATOM 2964 N N . LEU B 1 117 ? -22.438 6.316 -20.328 1 26.5 117 LEU B N 1
ATOM 2965 C CA . LEU B 1 117 ? -23.719 5.723 -20 1 26.5 117 LEU B CA 1
ATOM 2966 C C . LEU B 1 117 ? -23.609 4.211 -19.859 1 26.5 117 LEU B C 1
ATOM 2968 O O . LEU B 1 117 ? -24.5 3.562 -19.297 1 26.5 117 LEU B O 1
ATOM 2972 N N . CYS B 1 118 ? -23.328 3.607 -21.016 1 28.3 118 CYS B N 1
ATOM 2973 C CA . CYS B 1 118 ? -23.297 2.172 -20.766 1 28.3 118 CYS B CA 1
ATOM 2974 C C . CYS B 1 118 ? -22.109 1.794 -19.891 1 28.3 118 CYS B C 1
ATOM 2976 O O . CYS B 1 118 ? -20.969 1.794 -20.359 1 28.3 118 CYS B O 1
ATOM 2978 N N . GLY B 1 119 ? -21.453 2.527 -19.016 1 28.42 119 GLY B N 1
ATOM 2979 C CA . GLY B 1 119 ? -20.734 2.928 -17.812 1 28.42 119 GLY B CA 1
ATOM 2980 C C . GLY B 1 119 ? -20.172 1.753 -17.047 1 28.42 119 GLY B C 1
ATOM 2981 O O . GLY B 1 119 ? -19.953 1.846 -15.828 1 28.42 119 GLY B O 1
ATOM 2982 N N . THR B 1 120 ? -20.203 0.719 -17.5 1 30.3 120 THR B N 1
ATOM 2983 C CA . THR B 1 120 ? -19.953 -0.431 -16.641 1 30.3 120 THR B CA 1
ATOM 2984 C C . THR B 1 120 ? -18.484 -0.48 -16.234 1 30.3 120 THR B C 1
ATOM 2986 O O . THR B 1 120 ? -17.594 -0.606 -17.094 1 30.3 120 THR B O 1
ATOM 2989 N N . PRO B 1 121 ? -18 0.346 -15.312 1 34.56 121 PRO B N 1
ATOM 2990 C CA . PRO B 1 121 ? -16.688 -0.038 -14.789 1 34.56 121 PRO B CA 1
ATOM 2991 C C . PRO B 1 121 ? -16.375 -1.513 -15.016 1 34.56 121 PRO B C 1
ATOM 2993 O O . PRO B 1 121 ? -17.109 -2.389 -14.562 1 34.56 121 PRO B O 1
ATOM 2996 N N . CYS B 1 122 ? -16.203 -1.976 -16.234 1 35.56 122 CYS B N 1
ATOM 2997 C CA . CYS B 1 122 ? -16.062 -3.408 -16.469 1 35.56 122 CYS B CA 1
ATOM 2998 C C . CYS B 1 122 ? -14.844 -3.961 -15.742 1 35.56 122 CYS B C 1
ATOM 3000 O O . CYS B 1 122 ? -13.719 -3.521 -15.992 1 35.56 122 CYS B O 1
ATOM 3002 N N . PHE B 1 123 ? -14.953 -4.289 -14.523 1 44.09 123 PHE B N 1
ATOM 3003 C CA . PHE B 1 123 ? -14.031 -5.207 -13.867 1 44.09 123 PHE B CA 1
ATOM 3004 C C . PHE B 1 123 ? -13.508 -6.246 -14.852 1 44.09 123 PHE B C 1
ATOM 3006 O O . PHE B 1 123 ? -12.57 -6.984 -14.539 1 44.09 123 PHE B O 1
ATOM 3013 N N . THR B 1 124 ? -14.203 -6.41 -16.047 1 47.16 124 THR B N 1
ATOM 3014 C CA . THR B 1 124 ? -13.648 -7.309 -17.047 1 47.16 124 THR B CA 1
ATOM 3015 C C . THR B 1 124 ? -12.258 -6.848 -17.469 1 47.16 124 THR B C 1
ATOM 3017 O O . THR B 1 124 ? -11.414 -7.664 -17.844 1 47.16 124 THR B O 1
ATOM 3020 N N . GLY B 1 125 ? -12.047 -5.609 -17.047 1 59.5 125 GLY B N 1
ATOM 3021 C CA . GLY B 1 125 ? -10.734 -5.094 -17.406 1 59.5 125 GLY B CA 1
ATOM 3022 C C . GLY B 1 125 ? -9.758 -5.102 -16.25 1 59.5 125 GLY B C 1
ATOM 3023 O O . GLY B 1 125 ? -8.547 -4.961 -16.438 1 59.5 125 GLY B O 1
ATOM 3024 N N . LEU B 1 126 ? -10.445 -5.418 -15.078 1 63.31 126 LEU B N 1
ATOM 3025 C CA . LEU B 1 126 ? -9.57 -5.391 -13.906 1 63.31 126 LEU B CA 1
ATOM 3026 C C . LEU B 1 126 ? -8.781 -6.688 -13.797 1 63.31 126 LEU B C 1
ATOM 3028 O O . LEU B 1 126 ? -7.676 -6.703 -13.242 1 63.31 126 LEU B O 1
ATOM 3032 N N . VAL B 1 127 ? -9.422 -7.758 -14.398 1 68.56 127 VAL B N 1
ATOM 3033 C CA . VAL B 1 127 ? -8.758 -9.055 -14.281 1 68.56 127 VAL B CA 1
ATOM 3034 C C . VAL B 1 127 ? -8.383 -9.57 -15.672 1 68.56 127 VAL B C 1
ATOM 3036 O O . VAL B 1 127 ? -9.18 -10.258 -16.312 1 68.56 127 VAL B O 1
ATOM 3039 N N . PRO B 1 128 ? -7.234 -9.289 -16.047 1 71 128 PRO B N 1
ATOM 3040 C CA . PRO B 1 128 ? -6.859 -9.68 -17.406 1 71 128 PRO B CA 1
ATOM 3041 C C . PRO B 1 128 ? -6.422 -11.141 -17.5 1 71 128 PRO B C 1
ATOM 3043 O O . PRO B 1 128 ? -5.922 -11.578 -18.531 1 71 128 PRO B O 1
ATOM 3046 N N . PHE B 1 129 ? -6.664 -11.922 -16.453 1 79.12 129 PHE B N 1
ATOM 3047 C CA . PHE B 1 129 ? -6.164 -13.297 -16.422 1 79.12 129 PHE B CA 1
ATOM 3048 C C . PHE B 1 129 ? -7.316 -14.289 -16.391 1 79.12 129 PHE B C 1
ATOM 3050 O O . PHE B 1 129 ? -8.375 -14.008 -15.82 1 79.12 129 PHE B O 1
ATOM 3057 N N . PRO B 1 130 ? -7.09 -15.406 -16.984 1 81.38 130 PRO B N 1
ATOM 3058 C CA . PRO B 1 130 ? -8.117 -16.453 -16.953 1 81.38 130 PRO B CA 1
ATOM 3059 C C . PRO B 1 130 ? -8.211 -17.141 -15.594 1 81.38 130 PRO B C 1
ATOM 3061 O O . PRO B 1 130 ? -7.305 -17.016 -14.766 1 81.38 130 PRO B O 1
ATOM 3064 N N . SER B 1 131 ? -9.32 -17.859 -15.453 1 87.81 131 SER B N 1
ATOM 3065 C CA . SER B 1 131 ? -9.469 -18.703 -14.266 1 87.81 131 SER B CA 1
ATOM 3066 C C . SER B 1 131 ? -8.445 -19.828 -14.25 1 87.81 131 SER B C 1
ATOM 3068 O O . SER B 1 131 ? -7.98 -20.266 -15.305 1 87.81 131 SER B O 1
ATOM 3070 N N . LEU B 1 132 ? -8.109 -20.219 -12.992 1 91.12 132 LEU B N 1
ATOM 3071 C CA . LEU B 1 132 ? -7.18 -21.328 -12.844 1 91.12 132 LEU B CA 1
ATOM 3072 C C . LEU B 1 132 ? -7.824 -22.656 -13.266 1 91.12 132 LEU B C 1
ATOM 3074 O O . LEU B 1 132 ? -9.023 -22.859 -13.047 1 91.12 132 LEU B O 1
ATOM 3078 N N . LYS B 1 133 ? -6.969 -23.391 -13.914 1 80.19 133 LYS B N 1
ATOM 3079 C CA . LYS B 1 133 ? -7.457 -24.734 -14.258 1 80.19 133 LYS B CA 1
ATOM 3080 C C . LYS B 1 133 ? -7.617 -25.594 -13.016 1 80.19 133 LYS B C 1
ATOM 3082 O O . LYS B 1 133 ? -6.855 -25.469 -12.055 1 80.19 133 LYS B O 1
ATOM 3087 N N . ARG B 1 134 ? -8.633 -26.422 -13.109 1 73.5 134 ARG B N 1
ATOM 3088 C CA . ARG B 1 134 ? -8.852 -27.359 -12.008 1 73.5 134 ARG B CA 1
ATOM 3089 C C . ARG B 1 134 ? -7.754 -28.406 -11.961 1 73.5 134 ARG B C 1
ATOM 3091 O O . ARG B 1 134 ? -7.41 -29 -12.984 1 73.5 134 ARG B O 1
ATOM 3098 N N . ASP B 1 135 ? -6.848 -28.109 -11.055 1 68.94 135 ASP B N 1
ATOM 3099 C CA . ASP B 1 135 ? -5.852 -29.156 -10.898 1 68.94 135 ASP B CA 1
ATOM 3100 C C . ASP B 1 135 ? -6.066 -29.938 -9.602 1 68.94 135 ASP B C 1
ATOM 3102 O O . ASP B 1 135 ? -6.742 -29.438 -8.688 1 68.94 135 ASP B O 1
ATOM 3106 N N . LEU B 1 136 ? -5.609 -31.188 -9.711 1 66.88 136 LEU B N 1
ATOM 3107 C CA . LEU B 1 136 ? -5.852 -32.125 -8.625 1 66.88 136 LEU B CA 1
ATOM 3108 C C . LEU B 1 136 ? -4.781 -32 -7.547 1 66.88 136 LEU B C 1
ATOM 3110 O O . LEU B 1 136 ? -4.855 -32.688 -6.512 1 66.88 136 LEU B O 1
ATOM 3114 N N . ALA B 1 137 ? -3.818 -31 -7.684 1 81.38 137 ALA B N 1
ATOM 3115 C CA . ALA B 1 137 ? -2.775 -30.922 -6.66 1 81.38 137 ALA B CA 1
ATOM 3116 C C . ALA B 1 137 ? -3.324 -30.359 -5.355 1 81.38 137 ALA B C 1
ATOM 3118 O O . ALA B 1 137 ? -4.121 -29.422 -5.371 1 81.38 137 ALA B O 1
ATOM 3119 N N . THR B 1 138 ? -2.947 -31.109 -4.281 1 89.75 138 THR B N 1
ATOM 3120 C CA . THR B 1 138 ? -3.422 -30.703 -2.963 1 89.75 138 THR B CA 1
ATOM 3121 C C . THR B 1 138 ? -2.248 -30.375 -2.045 1 89.75 138 THR B C 1
ATOM 3123 O O . THR B 1 138 ? -1.113 -30.766 -2.309 1 89.75 138 THR B O 1
ATOM 3126 N N . THR B 1 139 ? -2.533 -29.547 -1.132 1 94.12 139 THR B N 1
ATOM 3127 C CA . THR B 1 139 ? -1.621 -29.234 -0.039 1 94.12 139 THR B CA 1
ATOM 3128 C C . THR B 1 139 ? -2.336 -29.328 1.306 1 94.12 139 THR B C 1
ATOM 3130 O O . THR B 1 139 ? -3.471 -29.797 1.38 1 94.12 139 THR B O 1
ATOM 3133 N N . ASP B 1 140 ? -1.588 -29.109 2.408 1 93.56 140 ASP B N 1
ATOM 3134 C CA . ASP B 1 140 ? -2.223 -29.156 3.723 1 93.56 140 ASP B CA 1
ATOM 3135 C C . ASP B 1 140 ? -1.722 -28.016 4.609 1 93.56 140 ASP B C 1
ATOM 3137 O O . ASP B 1 140 ? -0.846 -27.25 4.207 1 93.56 140 ASP B O 1
ATOM 3141 N N . ALA B 1 141 ? -2.322 -27.969 5.75 1 96.06 141 ALA B N 1
ATOM 3142 C CA . ALA B 1 141 ? -2.039 -26.891 6.676 1 96.06 141 ALA B CA 1
ATOM 3143 C C . ALA B 1 141 ? -0.579 -26.906 7.121 1 96.06 141 ALA B C 1
ATOM 3145 O O . ALA B 1 141 ? 0.052 -25.859 7.258 1 96.06 141 ALA B O 1
ATOM 3146 N N . GLU B 1 142 ? -0.096 -28.047 7.285 1 95.19 142 GLU B N 1
ATOM 3147 C CA . GLU B 1 142 ? 1.283 -28.188 7.746 1 95.19 142 GLU B CA 1
ATOM 3148 C C . GLU B 1 142 ? 2.266 -27.625 6.723 1 95.19 142 GLU B C 1
ATOM 3150 O O . GLU B 1 142 ? 3.197 -26.906 7.082 1 95.19 142 GLU B O 1
ATOM 3155 N N . ALA B 1 143 ? 2.051 -28.016 5.504 1 95.38 143 ALA B N 1
ATOM 3156 C CA . ALA B 1 143 ? 2.91 -27.531 4.426 1 95.38 143 ALA B CA 1
ATOM 3157 C C . ALA B 1 143 ? 2.842 -26 4.312 1 95.38 143 ALA B C 1
ATOM 3159 O O . ALA B 1 143 ? 3.859 -25.344 4.082 1 95.38 143 ALA B O 1
ATOM 3160 N N . ILE B 1 144 ? 1.712 -25.438 4.512 1 97.75 144 ILE B N 1
ATOM 3161 C CA . ILE B 1 144 ? 1.499 -24 4.418 1 97.75 144 ILE B CA 1
ATOM 3162 C C . ILE B 1 144 ? 2.217 -23.297 5.57 1 97.75 144 ILE B C 1
ATOM 3164 O O . ILE B 1 144 ? 2.953 -22.328 5.352 1 97.75 144 ILE B O 1
ATOM 3168 N N . HIS B 1 145 ? 2.076 -23.828 6.727 1 97.81 145 HIS B N 1
ATOM 3169 C CA . HIS B 1 145 ? 2.744 -23.234 7.883 1 97.81 145 HIS B CA 1
ATOM 3170 C C . HIS B 1 145 ? 4.262 -23.344 7.758 1 97.81 145 HIS B C 1
ATOM 3172 O O . HIS B 1 145 ? 4.988 -22.438 8.164 1 97.81 145 HIS B O 1
ATOM 3178 N N . ALA B 1 146 ? 4.672 -24.453 7.195 1 97.25 146 ALA B N 1
ATOM 3179 C CA . ALA B 1 146 ? 6.109 -24.641 6.992 1 97.25 146 ALA B CA 1
ATOM 3180 C C . ALA B 1 146 ? 6.664 -23.594 6.023 1 97.25 146 ALA B C 1
ATOM 3182 O O . ALA B 1 146 ? 7.754 -23.062 6.238 1 97.25 146 ALA B O 1
ATOM 3183 N N . LEU B 1 147 ? 5.953 -23.344 4.996 1 98.19 147 LEU B N 1
ATOM 3184 C CA . LEU B 1 147 ? 6.375 -22.344 4.02 1 98.19 147 LEU B CA 1
ATOM 3185 C C . LEU B 1 147 ? 6.449 -20.953 4.66 1 98.19 147 LEU B C 1
ATOM 3187 O O . LEU B 1 147 ? 7.414 -20.219 4.441 1 98.19 147 LEU B O 1
ATOM 3191 N N . LEU B 1 148 ? 5.477 -20.625 5.438 1 98.31 148 LEU B N 1
ATOM 3192 C CA . LEU B 1 148 ? 5.434 -19.312 6.082 1 98.31 148 LEU B CA 1
ATOM 3193 C C . LEU B 1 148 ? 6.539 -19.188 7.121 1 98.31 148 LEU B C 1
ATOM 3195 O O . LEU B 1 148 ? 7.098 -18.094 7.309 1 98.31 148 LEU B O 1
ATOM 3199 N N . ALA B 1 149 ? 6.82 -20.25 7.73 1 97.88 149 ALA B N 1
ATOM 3200 C CA . ALA B 1 149 ? 7.938 -20.25 8.672 1 97.88 149 ALA B CA 1
ATOM 3201 C C . ALA B 1 149 ? 9.266 -20.016 7.953 1 97.88 149 ALA B C 1
ATOM 3203 O O . ALA B 1 149 ? 10.117 -19.281 8.453 1 97.88 149 ALA B O 1
ATOM 3204 N N . THR B 1 150 ? 9.414 -20.672 6.855 1 97.75 150 THR B N 1
ATOM 3205 C CA . THR B 1 150 ? 10.602 -20.453 6.031 1 97.75 150 THR B CA 1
ATOM 3206 C C . THR B 1 150 ? 10.711 -18.984 5.625 1 97.75 150 THR B C 1
ATOM 3208 O O . THR B 1 150 ? 11.805 -18.406 5.656 1 97.75 150 THR B O 1
ATOM 3211 N N . MET B 1 151 ? 9.633 -18.391 5.27 1 98.19 151 MET B N 1
ATOM 3212 C CA . MET B 1 151 ? 9.602 -16.969 4.93 1 98.19 151 MET B CA 1
ATOM 3213 C C . MET B 1 151 ? 10.117 -16.125 6.086 1 98.19 151 MET B C 1
ATOM 3215 O O . MET B 1 151 ? 11 -15.281 5.895 1 98.19 151 MET B O 1
ATOM 3219 N N . GLN B 1 152 ? 9.609 -16.391 7.227 1 97.19 152 GLN B N 1
ATOM 3220 C CA . GLN B 1 152 ? 9.992 -15.617 8.406 1 97.19 152 GLN B CA 1
ATOM 3221 C C . GLN B 1 152 ? 11.484 -15.742 8.695 1 97.19 152 GLN B C 1
ATOM 3223 O O . GLN B 1 152 ? 12.141 -14.766 9.055 1 97.19 152 GLN B O 1
ATOM 3228 N N . GLN B 1 153 ? 11.961 -16.875 8.469 1 97.25 153 GLN B N 1
ATOM 3229 C CA . GLN B 1 153 ? 13.367 -17.156 8.742 1 97.25 153 GLN B CA 1
ATOM 3230 C C . GLN B 1 153 ? 14.281 -16.438 7.758 1 97.25 153 GLN B C 1
ATOM 3232 O O . GLN B 1 153 ? 15.414 -16.078 8.094 1 97.25 153 GLN B O 1
ATOM 3237 N N . GLN B 1 154 ? 13.773 -16.172 6.613 1 97.25 154 GLN B N 1
ATOM 3238 C CA . GLN B 1 154 ? 14.625 -15.641 5.555 1 97.25 154 GLN B CA 1
ATOM 3239 C C . GLN B 1 154 ? 14.383 -14.141 5.348 1 97.25 154 GLN B C 1
ATOM 3241 O O . GLN B 1 154 ? 14.828 -13.57 4.352 1 97.25 154 GLN B O 1
ATOM 3246 N N . GLN B 1 155 ? 13.672 -13.523 6.25 1 96.62 155 GLN B N 1
ATOM 3247 C CA . GLN B 1 155 ? 13.367 -12.102 6.148 1 96.62 155 GLN B CA 1
ATOM 3248 C C . GLN B 1 155 ? 14.477 -11.258 6.77 1 96.62 155 GLN B C 1
ATOM 3250 O O . GLN B 1 155 ? 14.25 -10.547 7.754 1 96.62 155 GLN B O 1
ATOM 3255 N N . ASP B 1 156 ? 15.617 -11.18 6.121 1 95.75 156 ASP B N 1
ATOM 3256 C CA . ASP B 1 156 ? 16.797 -10.5 6.656 1 95.75 156 ASP B CA 1
ATOM 3257 C C . ASP B 1 156 ? 16.516 -9.016 6.863 1 95.75 156 ASP B C 1
ATOM 3259 O O . ASP B 1 156 ? 16.906 -8.445 7.883 1 95.75 156 ASP B O 1
ATOM 3263 N N . LEU B 1 157 ? 15.906 -8.398 5.93 1 96.5 157 LEU B N 1
ATOM 3264 C CA . LEU B 1 157 ? 15.625 -6.973 6.043 1 96.5 157 LEU B CA 1
ATOM 3265 C C . LEU B 1 157 ? 14.672 -6.695 7.207 1 96.5 157 LEU B C 1
ATOM 3267 O O . LEU B 1 157 ? 14.906 -5.781 8 1 96.5 157 LEU B O 1
ATOM 3271 N N . ASN B 1 158 ? 13.641 -7.48 7.277 1 96.06 158 ASN B N 1
ATOM 3272 C CA . ASN B 1 158 ? 12.688 -7.277 8.359 1 96.06 158 ASN B CA 1
ATOM 3273 C C . ASN B 1 158 ? 13.305 -7.57 9.719 1 96.06 158 ASN B C 1
ATOM 3275 O O . ASN B 1 158 ? 13.008 -6.895 10.703 1 96.06 158 ASN B O 1
ATOM 3279 N N . GLN B 1 159 ? 14.094 -8.578 9.773 1 95.5 159 GLN B N 1
ATOM 3280 C CA . GLN B 1 159 ? 14.766 -8.906 11.031 1 95.5 159 GLN B CA 1
ATOM 3281 C C . GLN B 1 159 ? 15.672 -7.766 11.484 1 95.5 159 GLN B C 1
ATOM 3283 O O . GLN B 1 159 ? 15.82 -7.523 12.68 1 95.5 159 GLN B O 1
ATOM 3288 N N . THR B 1 160 ? 16.172 -7.059 10.562 1 94.56 160 THR B N 1
ATOM 3289 C CA . THR B 1 160 ? 17.109 -5.988 10.852 1 94.56 160 THR B CA 1
ATOM 3290 C C . THR B 1 160 ? 16.391 -4.676 11.117 1 94.56 160 THR B C 1
ATOM 3292 O O . THR B 1 160 ? 16.781 -3.906 11.992 1 94.56 160 THR B O 1
ATOM 3295 N N . THR B 1 161 ? 15.32 -4.41 10.422 1 94.5 161 THR B N 1
ATOM 3296 C CA . THR B 1 161 ? 14.734 -3.074 10.445 1 94.5 161 THR B CA 1
ATOM 3297 C C . THR B 1 161 ? 13.336 -3.107 11.07 1 94.5 161 THR B C 1
ATOM 3299 O O . THR B 1 161 ? 12.828 -2.076 11.508 1 94.5 161 THR B O 1
ATOM 3302 N N . GLY B 1 162 ? 12.703 -4.281 10.938 1 93.69 162 GLY B N 1
ATOM 3303 C CA . GLY B 1 162 ? 11.344 -4.43 11.445 1 93.69 162 GLY B CA 1
ATOM 3304 C C . GLY B 1 162 ? 10.297 -3.805 10.539 1 93.69 162 GLY B C 1
ATOM 3305 O O . GLY B 1 162 ? 9.141 -3.656 10.93 1 93.69 162 GLY B O 1
ATOM 3306 N N . THR B 1 163 ? 10.664 -3.506 9.273 1 95.19 163 THR B N 1
ATOM 3307 C CA . THR B 1 163 ? 9.766 -2.656 8.492 1 95.19 163 THR B CA 1
ATOM 3308 C C . THR B 1 163 ? 9.477 -3.281 7.137 1 95.19 163 THR B C 1
ATOM 3310 O O . THR B 1 163 ? 8.648 -2.766 6.375 1 95.19 163 THR B O 1
ATOM 3313 N N . ALA B 1 164 ? 10 -4.398 6.797 1 97.12 164 ALA B N 1
ATOM 3314 C CA . ALA B 1 164 ? 9.859 -4.961 5.457 1 97.12 164 ALA B CA 1
ATOM 3315 C C . ALA B 1 164 ? 8.727 -5.98 5.402 1 97.12 164 ALA B C 1
ATOM 3317 O O . ALA B 1 164 ? 8.539 -6.758 6.34 1 97.12 164 ALA B O 1
ATOM 3318 N N . HIS B 1 165 ? 8.016 -5.965 4.305 1 97.62 165 HIS B N 1
ATOM 3319 C CA . HIS B 1 165 ? 7.133 -7.07 3.955 1 97.62 165 HIS B CA 1
ATOM 3320 C C . HIS B 1 165 ? 7.895 -8.172 3.219 1 97.62 165 HIS B C 1
ATOM 3322 O O . HIS B 1 165 ? 9 -7.941 2.73 1 97.62 165 HIS B O 1
ATOM 3328 N N . ALA B 1 166 ? 7.246 -9.32 3.219 1 98.62 166 ALA B N 1
ATOM 3329 C CA . ALA B 1 166 ? 7.859 -10.438 2.508 1 98.62 166 ALA B CA 1
ATOM 3330 C C . ALA B 1 166 ? 6.816 -11.227 1.725 1 98.62 166 ALA B C 1
ATOM 3332 O O . ALA B 1 166 ? 5.629 -11.203 2.059 1 98.62 166 ALA B O 1
ATOM 3333 N N . ALA B 1 167 ? 7.297 -11.828 0.702 1 98.75 167 ALA B N 1
ATOM 3334 C CA . ALA B 1 167 ? 6.566 -12.852 -0.043 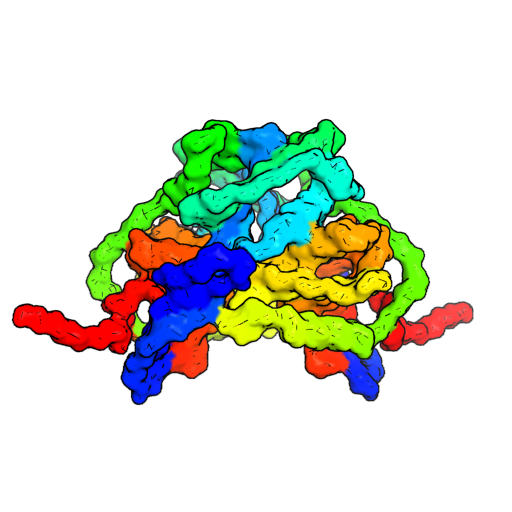1 98.75 167 ALA B CA 1
ATOM 3335 C C . ALA B 1 167 ? 7.434 -14.086 -0.269 1 98.75 167 ALA B C 1
ATOM 3337 O O . ALA B 1 167 ? 8.648 -13.977 -0.446 1 98.75 167 ALA B O 1
ATOM 3338 N N . VAL B 1 168 ? 6.766 -15.234 -0.261 1 98.81 168 VAL B N 1
ATOM 3339 C CA . VAL B 1 168 ? 7.465 -16.5 -0.46 1 98.81 168 VAL B CA 1
ATOM 3340 C C . VAL B 1 168 ? 6.727 -17.344 -1.499 1 98.81 168 VAL B C 1
ATOM 3342 O O . VAL B 1 168 ? 5.492 -17.375 -1.521 1 98.81 168 VAL B O 1
ATOM 3345 N N . LEU B 1 169 ? 7.477 -17.953 -2.377 1 98.12 169 LEU B N 1
ATOM 3346 C CA . LEU B 1 169 ? 6.934 -18.844 -3.406 1 98.12 169 LEU B CA 1
ATOM 3347 C C . LEU B 1 169 ? 7.48 -20.25 -3.254 1 98.12 169 LEU B C 1
ATOM 3349 O O . LEU B 1 169 ? 8.695 -20.453 -3.141 1 98.12 169 LEU B O 1
ATOM 3353 N N . ALA B 1 170 ? 6.566 -21.172 -3.207 1 97.75 170 ALA B N 1
ATOM 3354 C CA . ALA B 1 170 ? 6.957 -22.562 -3.357 1 97.75 170 ALA B CA 1
ATOM 3355 C C . ALA B 1 170 ? 6.902 -23 -4.82 1 97.75 170 ALA B C 1
ATOM 3357 O O . ALA B 1 170 ? 5.836 -22.969 -5.441 1 97.75 170 ALA B O 1
ATOM 3358 N N . THR B 1 171 ? 8.086 -23.406 -5.305 1 94.75 171 THR B N 1
ATOM 3359 C CA . THR B 1 171 ? 8.164 -23.797 -6.707 1 94.75 171 THR B CA 1
ATOM 3360 C C . THR B 1 171 ? 8.742 -25.203 -6.832 1 94.75 171 THR B C 1
ATOM 3362 O O . THR B 1 171 ? 9.148 -25.812 -5.836 1 94.75 171 THR B O 1
ATOM 3365 N N . SER B 1 172 ? 8.758 -25.672 -8.094 1 90.31 172 SER B N 1
ATOM 3366 C CA . SER B 1 172 ? 9.328 -26.984 -8.375 1 90.31 172 SER B CA 1
ATOM 3367 C C . SER B 1 172 ? 10.836 -26.984 -8.133 1 90.31 172 SER B C 1
ATOM 3369 O O . SER B 1 172 ? 11.43 -28.047 -7.953 1 90.31 172 SER B O 1
ATOM 3371 N N . LEU B 1 173 ? 11.43 -25.812 -8.094 1 93.88 173 LEU B N 1
ATOM 3372 C CA . LEU B 1 173 ? 12.875 -25.719 -7.941 1 93.88 173 LEU B CA 1
ATOM 3373 C C . LEU B 1 173 ? 13.25 -25.312 -6.52 1 93.88 173 LEU B C 1
ATOM 3375 O O . LEU B 1 173 ? 14.43 -25.188 -6.195 1 93.88 173 LEU B O 1
ATOM 3379 N N . GLY B 1 174 ? 12.266 -25.125 -5.676 1 95.38 174 GLY B N 1
ATOM 3380 C CA . GLY B 1 174 ? 12.531 -24.734 -4.305 1 95.38 174 GLY B CA 1
ATOM 3381 C C . GLY B 1 174 ? 11.727 -23.531 -3.861 1 95.38 174 GLY B C 1
ATOM 3382 O O . GLY B 1 174 ? 10.664 -23.25 -4.418 1 95.38 174 GLY B O 1
ATOM 3383 N N . VAL B 1 175 ? 12.219 -22.969 -2.77 1 97.44 175 VAL B N 1
ATOM 3384 C CA . VAL B 1 175 ? 11.492 -21.859 -2.158 1 97.44 175 VAL B CA 1
ATOM 3385 C C . VAL B 1 175 ? 12.219 -20.547 -2.441 1 97.44 175 VAL B C 1
ATOM 3387 O O . VAL B 1 175 ? 13.453 -20.484 -2.389 1 97.44 175 VAL B O 1
ATOM 3390 N N . LEU B 1 176 ? 11.453 -19.5 -2.797 1 97.94 176 LEU B N 1
ATOM 3391 C CA . LEU B 1 176 ? 11.984 -18.172 -3.066 1 97.94 176 LEU B CA 1
ATOM 3392 C C . LEU B 1 176 ? 11.352 -17.125 -2.139 1 97.94 176 LEU B C 1
ATOM 3394 O O . LEU B 1 176 ? 10.133 -17.078 -1.99 1 97.94 176 LEU B O 1
ATOM 3398 N N . VAL B 1 177 ? 12.227 -16.312 -1.478 1 98.38 177 VAL B N 1
ATOM 3399 C CA . VAL B 1 177 ? 11.742 -15.273 -0.582 1 98.38 177 VAL B CA 1
ATOM 3400 C C . VAL B 1 177 ? 12.273 -13.914 -1.035 1 98.38 177 VAL B C 1
ATOM 3402 O O . VAL B 1 177 ? 13.453 -13.789 -1.371 1 98.38 177 VAL B O 1
ATOM 3405 N N . ARG B 1 178 ? 11.406 -12.961 -1.099 1 98.5 178 ARG B N 1
ATOM 3406 C CA . ARG B 1 178 ? 11.805 -11.578 -1.358 1 98.5 178 ARG B CA 1
ATOM 3407 C C . ARG B 1 178 ? 11.117 -10.625 -0.389 1 98.5 178 ARG B C 1
ATOM 3409 O O . ARG B 1 178 ? 10 -10.883 0.059 1 98.5 178 ARG B O 1
ATOM 3416 N N . GLU B 1 179 ? 11.812 -9.609 -0.078 1 98.25 179 GLU B N 1
ATOM 3417 C CA . GLU B 1 179 ? 11.32 -8.57 0.825 1 98.25 179 GLU B CA 1
ATOM 3418 C C . GLU B 1 179 ? 11.227 -7.223 0.117 1 98.25 179 GLU B C 1
ATOM 3420 O O . GLU B 1 179 ? 11.922 -6.984 -0.873 1 98.25 179 GLU B O 1
ATOM 3425 N N . ASP B 1 180 ? 10.375 -6.422 0.593 1 97.69 180 ASP B N 1
ATOM 3426 C CA . ASP B 1 180 ? 10.234 -5.043 0.136 1 97.69 180 ASP B CA 1
ATOM 3427 C C . ASP B 1 180 ? 9.438 -4.211 1.141 1 97.69 180 ASP B C 1
ATOM 3429 O O . ASP B 1 180 ? 8.711 -4.758 1.971 1 97.69 180 ASP B O 1
ATOM 3433 N N . ILE B 1 181 ? 9.625 -2.955 1.023 1 96.44 181 ILE B N 1
ATOM 3434 C CA . ILE B 1 181 ? 8.828 -2.062 1.856 1 96.44 181 ILE B CA 1
ATOM 3435 C C . ILE B 1 181 ? 7.355 -2.174 1.465 1 96.44 181 ILE B C 1
ATOM 3437 O O . ILE B 1 181 ? 6.469 -2.033 2.311 1 96.44 181 ILE B O 1
ATOM 3441 N N . GLY B 1 182 ? 7.105 -2.357 0.208 1 96.19 182 GLY B N 1
ATOM 3442 C CA . GLY B 1 182 ? 5.75 -2.564 -0.28 1 96.19 182 GLY B CA 1
ATOM 3443 C C . GLY B 1 182 ? 5.395 -4.031 -0.445 1 96.19 182 GLY B C 1
ATOM 3444 O O . GLY B 1 182 ? 6.137 -4.789 -1.075 1 96.19 182 GLY B O 1
ATOM 3445 N N . ARG B 1 183 ? 4.203 -4.363 0.02 1 96.5 183 ARG B N 1
ATOM 3446 C CA . ARG B 1 183 ? 3.773 -5.758 -0.038 1 96.5 183 ARG B CA 1
ATOM 3447 C C . ARG B 1 183 ? 3.611 -6.223 -1.481 1 96.5 183 ARG B C 1
ATOM 3449 O O . ARG B 1 183 ? 3.957 -7.355 -1.816 1 96.5 183 ARG B O 1
ATOM 3456 N N . HIS B 1 184 ? 3.068 -5.371 -2.395 1 96.56 184 HIS B N 1
ATOM 3457 C CA . HIS B 1 184 ? 2.926 -5.727 -3.803 1 96.56 184 HIS B CA 1
ATOM 3458 C C . HIS B 1 184 ? 4.285 -5.938 -4.457 1 96.56 184 HIS B C 1
ATOM 3460 O O . HIS B 1 184 ? 4.457 -6.855 -5.262 1 96.56 184 HIS B O 1
ATOM 3466 N N . ASN B 1 185 ? 5.195 -5.07 -4.066 1 97.38 185 ASN B N 1
ATOM 3467 C CA . ASN B 1 185 ? 6.551 -5.168 -4.598 1 97.38 185 ASN B CA 1
ATOM 3468 C C . ASN B 1 185 ? 7.219 -6.477 -4.191 1 97.38 185 ASN B C 1
ATOM 3470 O O . ASN B 1 185 ? 7.957 -7.074 -4.98 1 97.38 185 ASN B O 1
ATOM 3474 N N . ALA B 1 186 ? 7 -6.871 -2.961 1 98.44 186 ALA B N 1
ATOM 3475 C CA . ALA B 1 186 ? 7.566 -8.141 -2.502 1 98.44 186 ALA B CA 1
ATOM 3476 C C . ALA B 1 186 ? 7.074 -9.297 -3.361 1 98.44 186 ALA B C 1
ATOM 3478 O O . ALA B 1 186 ? 7.855 -10.18 -3.732 1 98.44 186 ALA B O 1
ATOM 3479 N N . VAL B 1 187 ? 5.812 -9.273 -3.688 1 98.44 187 VAL B N 1
ATOM 3480 C CA . VAL B 1 187 ? 5.23 -10.328 -4.52 1 98.44 187 VAL B CA 1
ATOM 3481 C C . VAL B 1 187 ? 5.812 -10.25 -5.926 1 98.44 187 VAL B C 1
ATOM 3483 O O . VAL B 1 187 ? 6.23 -11.266 -6.488 1 98.44 187 VAL B O 1
ATOM 3486 N N . ASP B 1 188 ? 5.906 -9.055 -6.457 1 98 188 ASP B N 1
ATOM 3487 C CA . ASP B 1 188 ? 6.477 -8.875 -7.789 1 98 188 ASP B CA 1
ATOM 3488 C C . ASP B 1 188 ? 7.918 -9.383 -7.84 1 98 188 ASP B C 1
ATOM 3490 O O . ASP B 1 188 ? 8.305 -10.086 -8.773 1 98 188 ASP B O 1
ATOM 3494 N N . LYS B 1 189 ? 8.719 -9.039 -6.84 1 98.44 189 LYS B N 1
ATOM 3495 C CA . LYS B 1 189 ? 10.109 -9.5 -6.793 1 98.44 189 LYS B CA 1
ATOM 3496 C C . LYS B 1 189 ? 10.18 -11.023 -6.742 1 98.44 189 LYS B C 1
ATOM 3498 O O . LYS B 1 189 ? 11.047 -11.633 -7.375 1 98.44 189 LYS B O 1
ATOM 3503 N N . SER B 1 190 ? 9.289 -11.625 -5.988 1 98.5 190 SER B N 1
ATOM 3504 C CA . SER B 1 190 ? 9.297 -13.078 -5.875 1 98.5 190 SER B CA 1
ATOM 3505 C C . SER B 1 190 ? 8.93 -13.734 -7.203 1 98.5 190 SER B C 1
ATOM 3507 O O . SER B 1 190 ? 9.555 -14.719 -7.609 1 98.5 190 SER B O 1
ATOM 3509 N N . ILE B 1 191 ? 7.922 -13.219 -7.855 1 98 191 ILE B N 1
ATOM 3510 C CA . ILE B 1 191 ? 7.527 -13.734 -9.164 1 98 191 ILE B CA 1
ATOM 3511 C C . ILE B 1 191 ? 8.656 -13.516 -10.164 1 98 191 ILE B C 1
ATOM 3513 O O . ILE B 1 191 ? 8.984 -14.414 -10.945 1 98 191 ILE B O 1
ATOM 3517 N N . GLY B 1 192 ? 9.281 -12.297 -10.133 1 98.31 192 GLY B N 1
ATOM 3518 C CA . GLY B 1 192 ? 10.414 -12.031 -11 1 98.31 192 GLY B CA 1
ATOM 3519 C C . GLY B 1 192 ? 11.57 -12.992 -10.781 1 98.31 192 GLY B C 1
ATOM 3520 O O . GLY B 1 192 ? 12.172 -13.477 -11.75 1 98.31 192 GLY B O 1
ATOM 3521 N N . ALA B 1 193 ? 11.875 -13.281 -9.539 1 98 193 ALA B N 1
ATOM 3522 C CA . ALA B 1 193 ? 12.914 -14.25 -9.203 1 98 193 ALA B CA 1
ATOM 3523 C C . ALA B 1 193 ? 12.586 -15.625 -9.781 1 98 193 ALA B C 1
ATOM 3525 O O . ALA B 1 193 ? 13.469 -16.297 -10.312 1 98 193 ALA B O 1
ATOM 3526 N N . ALA B 1 194 ? 11.359 -16.016 -9.672 1 97.94 194 ALA B N 1
ATOM 3527 C CA . ALA B 1 194 ? 10.93 -17.297 -10.227 1 97.94 194 ALA B CA 1
ATOM 3528 C C . ALA B 1 194 ? 11.117 -17.328 -11.742 1 97.94 194 ALA B C 1
ATOM 3530 O O . ALA B 1 194 ? 11.641 -18.312 -12.281 1 97.94 194 ALA B O 1
ATOM 3531 N N . LEU B 1 195 ? 10.727 -16.281 -12.359 1 97.25 195 LEU B N 1
ATOM 3532 C CA . LEU B 1 195 ? 10.883 -16.172 -13.812 1 97.25 195 LEU B CA 1
ATOM 3533 C C . LEU B 1 195 ? 12.344 -16.312 -14.211 1 97.25 195 LEU B C 1
ATOM 3535 O O . LEU B 1 195 ? 12.672 -17.016 -15.164 1 97.25 195 LEU B O 1
ATOM 3539 N N . GLN B 1 196 ? 13.18 -15.672 -13.484 1 96.25 196 GLN B N 1
ATOM 3540 C CA . GLN B 1 196 ? 14.609 -15.68 -13.773 1 96.25 196 GLN B CA 1
ATOM 3541 C C . GLN B 1 196 ? 15.195 -17.078 -13.594 1 96.25 196 GLN B C 1
ATOM 3543 O O . GLN B 1 196 ? 16.172 -17.422 -14.25 1 96.25 196 GLN B O 1
ATOM 3548 N N . GLN B 1 197 ? 14.555 -17.812 -12.812 1 96.06 197 GLN B N 1
ATOM 3549 C CA . GLN B 1 197 ? 15.023 -19.172 -12.562 1 96.06 197 GLN B CA 1
ATOM 3550 C C . GLN B 1 197 ? 14.398 -20.156 -13.547 1 96.06 197 GLN B C 1
ATOM 3552 O O . GLN B 1 197 ? 14.641 -21.359 -13.461 1 96.06 197 GLN B O 1
ATOM 3557 N N . GLY B 1 198 ? 13.555 -19.672 -14.336 1 95.25 198 GLY B N 1
ATOM 3558 C CA . GLY B 1 198 ? 12.969 -20.516 -15.375 1 95.25 198 GLY B CA 1
ATOM 3559 C C . GLY B 1 198 ? 11.656 -21.156 -14.961 1 95.25 198 GLY B C 1
ATOM 3560 O O . GLY B 1 198 ? 11.172 -22.062 -15.633 1 95.25 198 GLY B O 1
ATOM 3561 N N . ILE B 1 199 ? 11.164 -20.703 -13.883 1 95 199 ILE B N 1
ATOM 3562 C CA . ILE B 1 199 ? 9.859 -21.203 -13.453 1 95 199 ILE B CA 1
ATOM 3563 C C . ILE B 1 199 ? 8.766 -20.641 -14.352 1 95 199 ILE B C 1
ATOM 3565 O O . ILE B 1 199 ? 8.656 -19.422 -14.523 1 95 199 ILE B O 1
ATOM 3569 N N . ALA B 1 200 ? 7.945 -21.5 -14.891 1 91.19 200 ALA B N 1
ATOM 3570 C CA . ALA B 1 200 ? 6.898 -21.078 -15.828 1 91.19 200 ALA B CA 1
ATOM 3571 C C . ALA B 1 200 ? 5.57 -20.875 -15.109 1 91.19 200 ALA B C 1
ATOM 3573 O O . ALA B 1 200 ? 5.426 -21.25 -13.938 1 91.19 200 ALA B O 1
ATOM 3574 N N . TYR B 1 201 ? 4.695 -20.203 -15.82 1 91 201 TYR B N 1
ATOM 3575 C CA . TYR B 1 201 ? 3.32 -20.078 -15.359 1 91 201 TYR B CA 1
ATOM 3576 C C . TYR B 1 201 ? 2.766 -21.422 -14.914 1 91 201 TYR B C 1
ATOM 3578 O O . TYR B 1 201 ? 2.902 -22.422 -15.617 1 91 201 TYR B O 1
ATOM 3586 N N . GLY B 1 202 ? 2.242 -21.438 -13.734 1 90.06 202 GLY B N 1
ATOM 3587 C CA . GLY B 1 202 ? 1.601 -22.656 -13.258 1 90.06 202 GLY B CA 1
ATOM 3588 C C . GLY B 1 202 ? 2.549 -23.578 -12.516 1 90.06 202 GLY B C 1
ATOM 3589 O O . GLY B 1 202 ? 2.127 -24.609 -11.969 1 90.06 202 GLY B O 1
ATOM 3590 N N . GLN B 1 203 ? 3.791 -23.172 -12.414 1 92.44 203 GLN B N 1
ATOM 3591 C CA . GLN B 1 203 ? 4.766 -24.062 -11.812 1 92.44 203 GLN B CA 1
ATOM 3592 C C . GLN B 1 203 ? 5.062 -23.672 -10.367 1 92.44 203 GLN B C 1
ATOM 3594 O O . GLN B 1 203 ? 5.875 -24.312 -9.695 1 92.44 203 GLN B O 1
ATOM 3599 N N . ALA B 1 204 ? 4.48 -22.641 -9.922 1 93.88 204 ALA B N 1
ATOM 3600 C CA . ALA B 1 204 ? 4.5 -22.297 -8.508 1 93.88 204 ALA B CA 1
ATOM 3601 C C . ALA B 1 204 ? 3.23 -22.766 -7.805 1 93.88 204 ALA B C 1
ATOM 3603 O O . ALA B 1 204 ? 2.121 -22.531 -8.289 1 93.88 204 ALA B O 1
ATOM 3604 N N . ALA B 1 205 ? 3.396 -23.406 -6.656 1 94.75 205 ALA B N 1
ATOM 3605 C CA . ALA B 1 205 ? 2.271 -24.094 -6.043 1 94.75 205 ALA B CA 1
ATOM 3606 C C . ALA B 1 205 ? 1.601 -23.234 -4.98 1 94.75 205 ALA B C 1
ATOM 3608 O O . ALA B 1 205 ? 0.409 -23.391 -4.707 1 94.75 205 ALA B O 1
ATOM 3609 N N . LEU B 1 206 ? 2.398 -22.422 -4.391 1 97.5 206 LEU B N 1
ATOM 3610 C CA . LEU B 1 206 ? 1.903 -21.703 -3.223 1 97.5 206 LEU B CA 1
ATOM 3611 C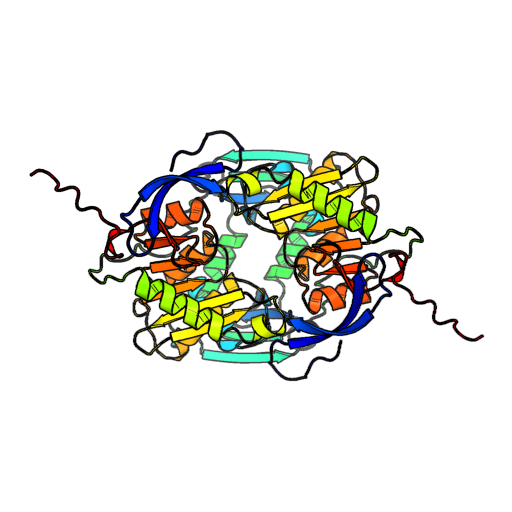 C . LEU B 1 206 ? 2.602 -20.344 -3.078 1 97.5 206 LEU B C 1
ATOM 3613 O O . LEU B 1 206 ? 3.82 -20.25 -3.24 1 97.5 206 LEU B O 1
ATOM 3617 N N . LEU B 1 207 ? 1.818 -19.297 -2.85 1 98.44 207 LEU B N 1
ATOM 3618 C CA . LEU B 1 207 ? 2.322 -17.984 -2.496 1 98.44 207 LEU B CA 1
ATOM 3619 C C . LEU B 1 207 ? 1.986 -17.641 -1.047 1 98.44 207 LEU B C 1
ATOM 3621 O O . LEU B 1 207 ? 0.828 -17.734 -0.635 1 98.44 207 LEU B O 1
ATOM 3625 N N . GLY B 1 208 ? 3.006 -17.375 -0.268 1 98.81 208 GLY B N 1
ATOM 3626 C CA . GLY B 1 208 ? 2.83 -16.828 1.065 1 98.81 208 GLY B CA 1
ATOM 3627 C C . GLY B 1 208 ? 3.201 -15.352 1.157 1 98.81 208 GLY B C 1
ATOM 3628 O O . GLY B 1 208 ? 4.172 -14.914 0.538 1 98.81 208 GLY B O 1
ATOM 3629 N N . VAL B 1 209 ? 2.381 -14.609 1.952 1 98.69 209 VAL B N 1
ATOM 3630 C CA . VAL B 1 209 ? 2.705 -13.195 2.131 1 98.69 209 VAL B CA 1
ATOM 3631 C C . VAL B 1 209 ? 2.623 -12.836 3.611 1 98.69 209 VAL B C 1
ATOM 3633 O O . VAL B 1 209 ? 1.812 -13.391 4.352 1 98.69 209 VAL B O 1
ATOM 3636 N N . SER B 1 210 ? 3.473 -11.891 4.023 1 97.94 210 SER B N 1
ATOM 3637 C CA . SER B 1 210 ? 3.496 -11.453 5.418 1 97.94 210 SER B CA 1
ATOM 3638 C C . SER B 1 210 ? 2.42 -10.406 5.684 1 97.94 210 SER B C 1
ATOM 3640 O O . SER B 1 210 ? 2.156 -10.055 6.836 1 97.94 210 SER B O 1
ATOM 3642 N N . SER B 1 211 ? 1.78 -9.961 4.68 1 96.19 211 SER B N 1
ATOM 3643 C CA . SER B 1 211 ? 0.843 -8.844 4.762 1 96.19 211 SER B CA 1
ATOM 3644 C C . SER B 1 211 ? -0.6 -9.328 4.648 1 96.19 211 SER B C 1
ATOM 3646 O O . SER B 1 211 ? -0.857 -10.531 4.609 1 96.19 211 SER B O 1
ATOM 3648 N N . ARG B 1 212 ? -1.467 -8.328 4.703 1 94.5 212 ARG B N 1
ATOM 3649 C CA . ARG B 1 212 ? -2.857 -8.586 4.344 1 94.5 212 ARG B CA 1
ATOM 3650 C C . ARG B 1 212 ? -2.975 -8.992 2.879 1 94.5 212 ARG B C 1
ATOM 3652 O O . ARG B 1 212 ? -2.135 -8.617 2.057 1 94.5 212 ARG B O 1
ATOM 3659 N N . LEU B 1 213 ? -3.992 -9.695 2.627 1 96.81 213 LEU B N 1
ATOM 3660 C CA . LEU B 1 213 ? -4.238 -10.203 1.281 1 96.81 213 LEU B CA 1
ATOM 3661 C C . LEU B 1 213 ? -5.359 -9.422 0.604 1 96.81 213 LEU B C 1
ATOM 3663 O O . LEU B 1 213 ? -6.539 -9.703 0.836 1 96.81 213 LEU B O 1
ATOM 3667 N N . SER B 1 214 ? -4.926 -8.531 -0.316 1 94.44 214 SER B N 1
ATOM 3668 C CA . SER B 1 214 ? -5.859 -7.676 -1.038 1 94.44 214 SER B CA 1
ATOM 3669 C C . SER B 1 214 ? -6.105 -8.188 -2.451 1 94.44 214 SER B C 1
ATOM 3671 O O . SER B 1 214 ? -5.5 -9.18 -2.871 1 94.44 214 SER B O 1
ATOM 3673 N N . PHE B 1 215 ? -6.988 -7.527 -3.162 1 92.19 215 PHE B N 1
ATOM 3674 C CA . PHE B 1 215 ? -7.348 -7.84 -4.539 1 92.19 215 PHE B CA 1
ATOM 3675 C C . PHE B 1 215 ? -6.102 -7.957 -5.414 1 92.19 215 PHE B C 1
ATOM 3677 O O . PHE B 1 215 ? -5.949 -8.93 -6.156 1 92.19 215 PHE B O 1
ATOM 3684 N N . GLU B 1 216 ? -5.211 -7.012 -5.242 1 92.56 216 GLU B N 1
ATOM 3685 C CA . GLU B 1 216 ? -4.043 -6.953 -6.117 1 92.56 216 GLU B CA 1
ATOM 3686 C C . GLU B 1 216 ? -3.115 -8.141 -5.879 1 92.56 216 GLU B C 1
ATOM 3688 O O . GLU B 1 216 ? -2.52 -8.672 -6.824 1 92.56 216 GLU B O 1
ATOM 3693 N N . ILE B 1 217 ? -2.963 -8.539 -4.633 1 96.25 217 ILE B N 1
ATOM 3694 C CA . ILE B 1 217 ? -2.119 -9.688 -4.328 1 96.25 217 ILE B CA 1
ATOM 3695 C C . ILE B 1 217 ? -2.723 -10.953 -4.945 1 96.25 217 ILE B C 1
ATOM 3697 O O . ILE B 1 217 ? -2.014 -11.742 -5.574 1 96.25 217 ILE B O 1
ATOM 3701 N N . ALA B 1 218 ? -4.035 -11.109 -4.797 1 95.81 218 ALA B N 1
ATOM 3702 C CA . ALA B 1 218 ? -4.723 -12.242 -5.406 1 95.81 218 ALA B CA 1
ATOM 3703 C C . ALA B 1 218 ? -4.574 -12.219 -6.926 1 95.81 218 ALA B C 1
ATOM 3705 O O . ALA B 1 218 ? -4.355 -13.266 -7.547 1 95.81 218 ALA B O 1
ATOM 3706 N N . LEU B 1 219 ? -4.648 -11.039 -7.434 1 93.56 219 LEU B N 1
ATOM 3707 C CA . LEU B 1 219 ? -4.539 -10.875 -8.875 1 93.56 219 LEU B CA 1
ATOM 3708 C C . LEU B 1 219 ? -3.156 -11.289 -9.367 1 93.56 219 LEU B C 1
ATOM 3710 O O . LEU B 1 219 ? -3.033 -11.953 -10.398 1 93.56 219 LEU B O 1
ATOM 3714 N N . LYS B 1 220 ? -2.129 -10.914 -8.68 1 94.94 220 LYS B N 1
ATOM 3715 C CA . LYS B 1 220 ? -0.764 -11.273 -9.055 1 94.94 220 LYS B CA 1
ATOM 3716 C C . LYS B 1 220 ? -0.553 -12.781 -8.992 1 94.94 220 LYS B C 1
ATOM 3718 O O . LYS B 1 220 ? 0.132 -13.359 -9.844 1 94.94 220 LYS B O 1
ATOM 3723 N N . ALA B 1 221 ? -1.134 -13.391 -8 1 96.56 221 ALA B N 1
ATOM 3724 C CA . ALA B 1 221 ? -1.056 -14.852 -7.902 1 96.56 221 ALA B CA 1
ATOM 3725 C C . ALA B 1 221 ? -1.717 -15.516 -9.109 1 96.56 221 ALA B C 1
ATOM 3727 O O . ALA B 1 221 ? -1.135 -16.406 -9.727 1 96.56 221 ALA B O 1
ATOM 3728 N N . LEU B 1 222 ? -2.898 -15.047 -9.438 1 93.56 222 LEU B N 1
ATOM 3729 C CA . LEU B 1 222 ? -3.635 -15.57 -10.578 1 93.56 222 LEU B CA 1
ATOM 3730 C C . LEU B 1 222 ? -2.836 -15.383 -11.867 1 93.56 222 LEU B C 1
ATOM 3732 O O . LEU B 1 222 ? -2.773 -16.297 -12.695 1 93.56 222 LEU B O 1
ATOM 3736 N N . GLY B 1 223 ? -2.232 -14.266 -11.953 1 92.88 223 GLY B N 1
ATOM 3737 C CA . GLY B 1 223 ? -1.481 -13.93 -13.148 1 92.88 223 GLY B CA 1
ATOM 3738 C C . GLY B 1 223 ? -0.29 -14.836 -13.383 1 92.88 223 GLY B C 1
ATOM 3739 O O . GLY B 1 223 ? 0.177 -14.977 -14.516 1 92.88 223 GLY B O 1
ATOM 3740 N N . PHE B 1 224 ? 0.202 -15.43 -12.344 1 95.38 224 PHE B N 1
ATOM 37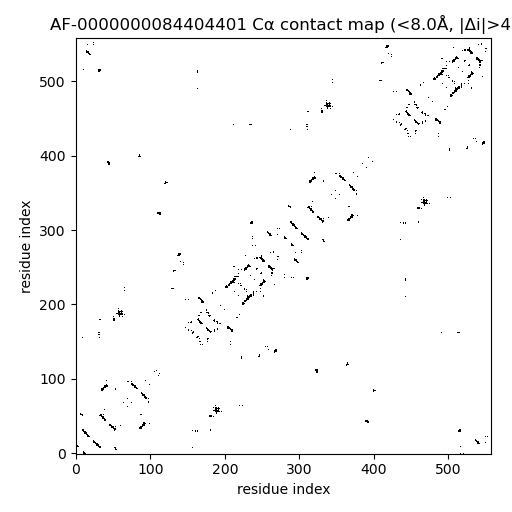41 C CA . PHE B 1 224 ? 1.354 -16.312 -12.469 1 95.38 224 PHE B CA 1
ATOM 3742 C C . PHE B 1 224 ? 0.938 -17.781 -12.305 1 95.38 224 PHE B C 1
ATOM 3744 O O . PHE B 1 224 ? 1.788 -18.656 -12.172 1 95.38 224 PHE B O 1
ATOM 3751 N N . GLY B 1 225 ? -0.393 -17.953 -12.172 1 94.31 225 GLY B N 1
ATOM 3752 C CA . GLY B 1 225 ? -0.955 -19.297 -12.141 1 94.31 225 GLY B CA 1
ATOM 3753 C C . GLY B 1 225 ? -0.742 -20 -10.812 1 94.31 225 GLY B C 1
ATOM 3754 O O . GLY B 1 225 ? -0.578 -21.219 -10.766 1 94.31 225 GLY B O 1
ATOM 3755 N N . ILE B 1 226 ? -0.634 -19.328 -9.781 1 96.06 226 ILE B N 1
ATOM 3756 C CA . ILE B 1 226 ? -0.464 -19.906 -8.453 1 96.06 226 ILE B CA 1
ATOM 3757 C C . ILE B 1 226 ? -1.827 -20.266 -7.871 1 96.06 226 ILE B C 1
ATOM 3759 O O . ILE B 1 226 ? -2.68 -19.391 -7.672 1 96.06 226 ILE B O 1
ATOM 3763 N N . PRO B 1 227 ? -2.08 -21.469 -7.484 1 96.69 227 PRO B N 1
ATOM 3764 C CA . PRO B 1 227 ? -3.439 -21.891 -7.137 1 96.69 227 PRO B CA 1
ATOM 3765 C C . PRO B 1 227 ? -3.785 -21.625 -5.672 1 96.69 227 PRO B C 1
ATOM 3767 O O . PRO B 1 227 ? -4.961 -21.625 -5.301 1 96.69 227 PRO B O 1
ATOM 3770 N N . VAL B 1 228 ? -2.752 -21.469 -4.812 1 97.56 228 VAL B N 1
ATOM 3771 C CA . VAL B 1 228 ? -2.984 -21.281 -3.383 1 97.56 228 VAL B CA 1
ATOM 3772 C C . VAL B 1 228 ? -2.215 -20.062 -2.889 1 97.56 228 VAL B C 1
ATOM 3774 O O . VAL B 1 228 ? -1.019 -19.922 -3.156 1 97.56 228 VAL B O 1
ATOM 3777 N N . VAL B 1 229 ? -2.898 -19.172 -2.221 1 98.38 229 VAL B N 1
ATOM 3778 C CA . VAL B 1 229 ? -2.277 -18.016 -1.587 1 98.38 229 VAL B CA 1
ATOM 3779 C C . VAL B 1 229 ? -2.615 -18 -0.097 1 98.38 229 VAL B C 1
ATOM 3781 O O . VAL B 1 229 ? -3.775 -18.172 0.285 1 98.38 229 VAL B O 1
ATOM 3784 N N . ALA B 1 230 ? -1.592 -17.781 0.737 1 98.75 230 ALA B N 1
ATOM 3785 C CA . ALA B 1 230 ? -1.768 -17.719 2.186 1 98.75 230 ALA B CA 1
ATOM 3786 C C . ALA B 1 230 ? -1.145 -16.438 2.756 1 98.75 230 ALA B C 1
ATOM 3788 O O . ALA B 1 230 ? -0.01 -16.094 2.422 1 98.75 230 ALA B O 1
ATOM 3789 N N . ALA B 1 231 ? -1.908 -15.812 3.572 1 98.62 231 ALA B N 1
ATOM 3790 C CA . ALA B 1 231 ? -1.42 -14.594 4.223 1 98.62 231 ALA B CA 1
ATOM 3791 C C . ALA B 1 231 ? -1.35 -14.773 5.734 1 98.62 231 ALA B C 1
ATOM 3793 O O . ALA B 1 231 ? -2.205 -15.438 6.328 1 98.62 231 ALA B O 1
ATOM 3794 N N . ILE B 1 232 ? -0.341 -14.148 6.293 1 97.56 232 ILE B N 1
ATOM 3795 C CA . ILE B 1 232 ? -0.213 -14.133 7.746 1 97.56 232 ILE B CA 1
ATOM 3796 C C . ILE B 1 232 ? -1.347 -13.312 8.359 1 97.56 232 ILE B C 1
ATOM 3798 O O . ILE B 1 232 ? -1.837 -13.633 9.445 1 97.56 232 ILE B O 1
ATOM 3802 N N . SER B 1 233 ? -1.802 -12.297 7.664 1 96.06 233 SER B N 1
ATOM 3803 C CA . SER B 1 233 ? -2.814 -11.367 8.156 1 96.06 233 SER B CA 1
ATOM 3804 C C . SER B 1 233 ? -4.148 -11.586 7.453 1 96.06 233 SER B C 1
ATOM 3806 O O . SER B 1 233 ? -4.438 -12.68 6.977 1 96.06 233 SER B O 1
ATOM 3808 N N . GLY B 1 234 ? -4.992 -10.594 7.535 1 95.88 234 GLY B N 1
ATOM 3809 C CA . GLY B 1 234 ? -6.367 -10.727 7.082 1 95.88 234 GLY B CA 1
ATOM 3810 C C . GLY B 1 234 ? -6.516 -10.586 5.578 1 95.88 234 GLY B C 1
ATOM 3811 O O . GLY B 1 234 ? -5.52 -10.492 4.859 1 95.88 234 GLY B O 1
ATOM 3812 N N . ILE B 1 235 ? -7.793 -10.68 5.082 1 96.31 235 ILE B N 1
ATOM 3813 C CA . ILE B 1 235 ? -8.125 -10.68 3.662 1 96.31 235 ILE B CA 1
ATOM 3814 C C . ILE B 1 235 ? -9.227 -9.656 3.389 1 96.31 235 ILE B C 1
ATOM 3816 O O . ILE B 1 235 ? -9.984 -9.297 4.293 1 96.31 235 ILE B O 1
ATOM 3820 N N . SER B 1 236 ? -9.242 -9.234 2.18 1 95.81 236 SER B N 1
ATOM 3821 C CA . SER B 1 236 ? -10.281 -8.281 1.804 1 95.81 236 SER B CA 1
ATOM 3822 C C . SER B 1 236 ? -11.43 -8.969 1.073 1 95.81 236 SER B C 1
ATOM 3824 O O . SER B 1 236 ? -11.266 -10.07 0.554 1 95.81 236 SER B O 1
ATOM 3826 N N . SER B 1 237 ? -12.57 -8.289 1.012 1 94.81 237 SER B N 1
ATOM 3827 C CA . SER B 1 237 ? -13.758 -8.836 0.363 1 94.81 237 SER B CA 1
ATOM 3828 C C . SER B 1 237 ? -13.523 -9.047 -1.13 1 94.81 237 SER B C 1
ATOM 3830 O O . SER B 1 237 ? -13.938 -10.062 -1.69 1 94.81 237 SER B O 1
ATOM 3832 N N . LEU B 1 238 ? -12.852 -8.125 -1.734 1 92.94 238 LEU B N 1
ATOM 3833 C CA . LEU B 1 238 ? -12.656 -8.211 -3.178 1 92.94 238 LEU B CA 1
ATOM 3834 C C . LEU B 1 238 ? -11.688 -9.336 -3.529 1 92.94 238 LEU B C 1
ATOM 3836 O O . LEU B 1 238 ? -11.828 -9.977 -4.574 1 92.94 238 LEU B O 1
ATOM 3840 N N . ALA B 1 239 ? -10.711 -9.562 -2.672 1 94.56 239 ALA B N 1
ATOM 3841 C CA . ALA B 1 239 ? -9.828 -10.711 -2.867 1 94.56 239 ALA B CA 1
ATOM 3842 C C . ALA B 1 239 ? -10.609 -12.016 -2.818 1 94.56 239 ALA B C 1
ATOM 3844 O O . ALA B 1 239 ? -10.375 -12.914 -3.633 1 94.56 239 ALA B O 1
ATOM 3845 N N . ILE B 1 240 ? -11.531 -12.109 -1.899 1 96.31 240 ILE B N 1
ATOM 3846 C CA . ILE B 1 240 ? -12.344 -13.312 -1.764 1 96.31 240 ILE B CA 1
ATOM 3847 C C . ILE B 1 240 ? -13.203 -13.492 -3.014 1 96.31 240 ILE B C 1
ATOM 3849 O O . ILE B 1 240 ? -13.281 -14.594 -3.564 1 96.31 240 ILE B O 1
ATOM 3853 N N . GLN B 1 241 ? -13.773 -12.461 -3.453 1 93.06 241 GLN B N 1
ATOM 3854 C CA . GLN B 1 241 ? -14.625 -12.523 -4.641 1 93.06 241 GLN B CA 1
ATOM 3855 C C . GLN B 1 241 ? -13.836 -12.977 -5.859 1 93.06 241 GLN B C 1
ATOM 3857 O O . GLN B 1 241 ? -14.297 -13.828 -6.625 1 93.06 241 GLN B O 1
ATOM 3862 N N . LEU B 1 242 ? -12.672 -12.422 -6 1 92.12 242 LEU B N 1
ATOM 3863 C CA . LEU B 1 242 ? -11.812 -12.812 -7.109 1 92.12 242 LEU B CA 1
ATOM 3864 C C . LEU B 1 242 ? -11.453 -14.297 -7.016 1 92.12 242 LEU B C 1
ATOM 3866 O O . LEU B 1 242 ? -11.508 -15.016 -8.016 1 92.12 242 LEU B O 1
ATOM 3870 N N . ALA B 1 243 ? -11.094 -14.688 -5.883 1 94.88 243 ALA B N 1
ATOM 3871 C CA . ALA B 1 243 ? -10.711 -16.078 -5.66 1 94.88 243 ALA B CA 1
ATOM 3872 C C . ALA B 1 243 ? -11.852 -17.031 -5.992 1 94.88 243 ALA B C 1
ATOM 3874 O O . ALA B 1 243 ? -11.656 -18.031 -6.676 1 94.88 243 ALA B O 1
ATOM 3875 N N . GLU B 1 244 ? -13 -16.703 -5.535 1 93.88 244 GLU B N 1
ATOM 3876 C CA . GLU B 1 244 ? -14.18 -17.531 -5.773 1 93.88 244 GLU B CA 1
ATOM 3877 C C . GLU B 1 244 ? -14.461 -17.672 -7.266 1 93.88 244 GLU B C 1
ATOM 3879 O O . GLU B 1 244 ? -14.703 -18.781 -7.758 1 93.88 244 GLU B O 1
ATOM 3884 N N . SER B 1 245 ? -14.336 -16.609 -7.969 1 92 245 SER B N 1
ATOM 3885 C CA . SER B 1 245 ? -14.719 -16.594 -9.375 1 92 245 SER B CA 1
ATOM 3886 C C . SER B 1 245 ? -13.633 -17.188 -10.25 1 92 245 SER B C 1
ATOM 3888 O O . SER B 1 245 ? -13.891 -17.609 -11.383 1 92 245 SER B O 1
ATOM 3890 N N . HIS B 1 246 ? -12.359 -17.266 -9.711 1 93.5 246 HIS B N 1
ATOM 3891 C CA . HIS B 1 246 ? -11.273 -17.641 -10.602 1 93.5 246 HIS B CA 1
ATOM 3892 C C . HIS B 1 246 ? -10.57 -18.906 -10.117 1 93.5 246 HIS B C 1
ATOM 3894 O O . HIS B 1 246 ? -9.531 -19.281 -10.648 1 93.5 246 HIS B O 1
ATOM 3900 N N . GLY B 1 247 ? -11.07 -19.469 -9.078 1 94.06 247 GLY B N 1
ATOM 3901 C CA . GLY B 1 247 ? -10.594 -20.781 -8.656 1 94.06 247 GLY B CA 1
ATOM 3902 C C . GLY B 1 247 ? -9.32 -20.703 -7.832 1 94.06 247 GLY B C 1
ATOM 3903 O O . GLY B 1 247 ? -8.484 -21.609 -7.883 1 94.06 247 GLY B O 1
ATOM 3904 N N . LEU B 1 248 ? -9.133 -19.672 -7.16 1 95.56 248 LEU B N 1
ATOM 3905 C CA . LEU B 1 248 ? -7.969 -19.469 -6.305 1 95.56 248 LEU B CA 1
ATOM 3906 C C . LEU B 1 248 ? -8.273 -19.859 -4.863 1 95.56 248 LEU B C 1
ATOM 3908 O O . LEU B 1 248 ? -9.289 -19.438 -4.305 1 95.56 248 LEU B O 1
ATOM 3912 N N . THR B 1 249 ? -7.492 -20.719 -4.297 1 97.31 249 THR B N 1
ATOM 3913 C CA . THR B 1 249 ? -7.617 -20.984 -2.867 1 97.31 249 THR B CA 1
ATOM 3914 C C . THR B 1 249 ? -7.043 -19.828 -2.059 1 97.31 249 THR B C 1
ATOM 3916 O O . THR B 1 249 ? -5.887 -19.438 -2.25 1 97.31 249 THR B O 1
ATOM 3919 N N . LEU B 1 250 ? -7.867 -19.344 -1.177 1 97.81 250 LEU B N 1
ATOM 3920 C CA . LEU B 1 250 ? -7.504 -18.125 -0.441 1 97.81 250 LEU B CA 1
ATOM 3921 C C . LEU B 1 250 ? -7.504 -18.391 1.062 1 97.81 250 LEU B C 1
ATOM 3923 O O . LEU B 1 250 ? -8.531 -18.766 1.631 1 97.81 250 LEU B O 1
ATOM 3927 N N . ILE B 1 251 ? -6.309 -18.125 1.695 1 98.5 251 ILE B N 1
ATOM 3928 C CA . ILE B 1 251 ? -6.133 -18.422 3.113 1 98.5 251 ILE B CA 1
ATOM 3929 C C . ILE B 1 251 ? -5.66 -17.172 3.846 1 98.5 251 ILE B C 1
ATOM 3931 O O . ILE B 1 251 ? -4.734 -16.484 3.395 1 98.5 251 ILE B O 1
ATOM 3935 N N . GLY B 1 252 ? -6.348 -16.844 4.961 1 98.12 252 GLY B N 1
ATOM 3936 C CA . GLY B 1 252 ? -5.957 -15.734 5.812 1 98.12 252 GLY B CA 1
ATOM 3937 C C . GLY B 1 252 ? -5.656 -16.156 7.238 1 98.12 252 GLY B C 1
ATOM 3938 O O . GLY B 1 252 ? -5.926 -17.297 7.625 1 98.12 252 GLY B O 1
ATOM 3939 N N . TYR B 1 253 ? -4.996 -15.234 7.945 1 97.44 253 TYR B N 1
ATOM 3940 C CA . TYR B 1 253 ? -4.691 -15.422 9.359 1 97.44 253 TYR B CA 1
ATOM 3941 C C . TYR B 1 253 ? -3.934 -16.734 9.586 1 97.44 253 TYR B C 1
ATOM 3943 O O . TYR B 1 253 ? -4.238 -17.469 10.516 1 97.44 253 TYR B O 1
ATOM 3951 N N . ALA B 1 254 ? -3.066 -17 8.664 1 97.88 254 ALA B N 1
ATOM 3952 C CA . ALA B 1 254 ? -2.264 -18.219 8.773 1 97.88 254 ALA B CA 1
ATOM 3953 C C . ALA B 1 254 ? -1.06 -18 9.688 1 97.88 254 ALA B C 1
ATOM 3955 O O . ALA B 1 254 ? 0.026 -17.656 9.219 1 97.88 254 ALA B O 1
ATOM 3956 N N . ARG B 1 255 ? -1.221 -18.188 10.898 1 95.44 255 ARG B N 1
ATOM 3957 C CA . ARG B 1 255 ? -0.188 -18.031 11.914 1 95.44 255 ARG B CA 1
ATOM 3958 C C . ARG B 1 255 ? -0.531 -18.812 13.172 1 95.44 255 ARG B C 1
ATOM 3960 O O . ARG B 1 255 ? -1.698 -19.141 13.414 1 95.44 255 ARG B O 1
ATOM 3967 N N . ASP B 1 256 ? 0.481 -19.219 13.914 1 93.44 256 ASP B N 1
ATOM 3968 C CA . ASP B 1 256 ? 0.347 -19.859 15.219 1 93.44 256 ASP B CA 1
ATOM 3969 C C . ASP B 1 256 ? -0.461 -21.141 15.117 1 93.44 256 ASP B C 1
ATOM 3971 O O . ASP B 1 256 ? -1.314 -21.422 15.969 1 93.44 256 ASP B O 1
ATOM 3975 N N . GLY B 1 257 ? -0.277 -21.828 14.062 1 93.75 257 GLY B N 1
ATOM 3976 C CA . GLY B 1 257 ? -0.899 -23.141 13.883 1 93.75 257 GLY B CA 1
ATOM 3977 C C . GLY B 1 257 ? -2.357 -23.047 13.477 1 93.75 257 GLY B C 1
ATOM 3978 O O . GLY B 1 257 ? -3.08 -24.047 13.516 1 93.75 257 GLY B O 1
ATOM 3979 N N . ARG B 1 258 ? -2.766 -21.891 13.172 1 96.56 258 ARG B N 1
ATOM 3980 C CA . ARG B 1 258 ? -4.145 -21.656 12.766 1 96.56 258 ARG B CA 1
ATOM 3981 C C . ARG B 1 258 ? -4.207 -20.984 11.398 1 96.56 258 ARG B C 1
ATOM 3983 O O . ARG B 1 258 ? -3.311 -20.219 11.039 1 96.56 258 ARG B O 1
ATOM 3990 N N . MET B 1 259 ? -5.211 -21.344 10.672 1 97.81 259 MET B N 1
ATOM 3991 C CA . MET B 1 259 ? -5.457 -20.641 9.422 1 97.81 259 MET B CA 1
ATOM 3992 C C . MET B 1 259 ? -6.934 -20.688 9.047 1 97.81 259 MET B C 1
ATOM 3994 O O . MET B 1 259 ? -7.672 -21.562 9.516 1 97.81 259 MET B O 1
ATOM 3998 N N . THR B 1 260 ? -7.352 -19.75 8.273 1 98 260 THR B N 1
ATOM 3999 C CA . THR B 1 260 ? -8.742 -19.672 7.84 1 98 260 THR B CA 1
ATOM 4000 C C . THR B 1 260 ? -8.836 -19.703 6.316 1 98 260 THR B C 1
ATOM 4002 O O . THR B 1 260 ? -8.211 -18.891 5.633 1 98 260 THR B O 1
ATOM 4005 N N . VAL B 1 261 ? -9.625 -20.625 5.816 1 98.06 261 VAL B N 1
ATOM 4006 C CA . VAL B 1 261 ? -9.836 -20.75 4.379 1 98.06 261 VAL B CA 1
ATOM 4007 C C . VAL B 1 261 ? -11.109 -20.016 3.979 1 98.06 261 VAL B C 1
ATOM 4009 O O . VAL B 1 261 ? -12.188 -20.266 4.535 1 98.06 261 VAL B O 1
ATOM 4012 N N . TYR B 1 262 ? -10.977 -19.188 2.949 1 97.75 262 TYR B N 1
ATOM 4013 C CA . TYR B 1 262 ? -12.109 -18.344 2.58 1 97.75 262 TYR B CA 1
ATOM 4014 C C . TYR B 1 262 ? -12.672 -18.75 1.225 1 97.75 262 TYR B C 1
ATOM 4016 O O . TYR B 1 262 ? -13.82 -18.438 0.899 1 97.75 262 TYR B O 1
ATOM 4024 N N . ALA B 1 263 ? -11.844 -19.359 0.427 1 96.44 263 ALA B N 1
ATOM 4025 C CA . ALA B 1 263 ? -12.289 -19.75 -0.908 1 96.44 263 ALA B CA 1
ATOM 4026 C C . ALA B 1 263 ? -11.562 -21.016 -1.381 1 96.44 263 ALA B C 1
ATOM 4028 O O . ALA B 1 263 ? -10.375 -21.188 -1.101 1 96.44 263 ALA B O 1
ATOM 4029 N N . HIS B 1 264 ? -12.305 -21.891 -1.999 1 95 264 HIS B N 1
ATOM 4030 C CA . HIS B 1 264 ? -11.805 -23.062 -2.705 1 95 264 HIS B CA 1
ATOM 4031 C C . HIS B 1 264 ? -10.898 -23.906 -1.81 1 95 264 HIS B C 1
ATOM 4033 O O . HIS B 1 264 ? -9.758 -24.203 -2.178 1 95 264 HIS B O 1
ATOM 4039 N N . GLY B 1 265 ? -11.5 -24.406 -0.801 1 94.81 265 GLY B N 1
ATOM 4040 C CA . GLY B 1 265 ? -10.773 -25.203 0.179 1 94.81 265 GLY B CA 1
ATOM 4041 C C . GLY B 1 265 ? -10.516 -26.625 -0.28 1 94.81 265 GLY B C 1
ATOM 4042 O O . GLY B 1 265 ? -9.852 -27.391 0.416 1 94.81 265 GLY B O 1
ATOM 4043 N N . GLU B 1 266 ? -10.867 -26.969 -1.54 1 92.69 266 GLU B N 1
ATOM 4044 C CA . GLU B 1 266 ? -10.773 -28.344 -2.025 1 92.69 266 GLU B CA 1
ATOM 4045 C C . GLU B 1 266 ? -9.312 -28.766 -2.184 1 92.69 266 GLU B C 1
ATOM 4047 O O . GLU B 1 266 ? -9.016 -29.969 -2.197 1 92.69 266 GLU B O 1
ATOM 4052 N N . ARG B 1 267 ? -8.453 -27.781 -2.283 1 94.06 267 ARG B N 1
ATOM 4053 C CA . ARG B 1 267 ? -7.039 -28.078 -2.473 1 94.06 267 ARG B CA 1
ATOM 4054 C C . ARG B 1 267 ? -6.352 -28.344 -1.138 1 94.06 267 ARG B C 1
ATOM 4056 O O . ARG B 1 267 ? -5.191 -28.75 -1.103 1 94.06 267 ARG B O 1
ATOM 4063 N N . ILE B 1 268 ? -7.039 -28.094 -0.068 1 95.19 268 ILE B N 1
ATOM 4064 C CA . ILE B 1 268 ? -6.453 -28.234 1.261 1 95.19 268 ILE B CA 1
ATOM 4065 C C . ILE B 1 268 ? -6.973 -29.516 1.909 1 95.19 268 ILE B C 1
ATOM 4067 O O . ILE B 1 268 ? -8.148 -29.609 2.258 1 95.19 268 ILE B O 1
ATOM 4071 N N . ARG B 1 269 ? -6.09 -30.359 2.107 1 92.12 269 ARG B N 1
ATOM 4072 C CA . ARG B 1 269 ? -6.473 -31.594 2.777 1 92.12 269 ARG B CA 1
ATOM 4073 C C . ARG B 1 269 ? -7.004 -31.328 4.18 1 92.12 269 ARG B C 1
ATOM 4075 O O . ARG B 1 269 ? -6.391 -30.578 4.941 1 92.12 269 ARG B O 1
ATOM 4082 N N . GLY B 1 270 ? -8.156 -31.828 4.453 1 86.25 270 GLY B N 1
ATOM 4083 C CA . GLY B 1 270 ? -8.758 -31.656 5.762 1 86.25 270 GLY B CA 1
ATOM 4084 C C . GLY B 1 270 ? -9.797 -30.547 5.789 1 86.25 270 GLY B C 1
ATOM 4085 O O . GLY B 1 270 ? -10.508 -30.375 6.785 1 86.25 270 GLY B O 1
ATOM 4086 N N . CYS B 1 271 ? -9.812 -29.703 4.828 1 85.75 271 CYS B N 1
ATOM 4087 C CA . CYS B 1 271 ? -10.781 -28.609 4.793 1 85.75 271 CYS B CA 1
ATOM 4088 C C . CYS B 1 271 ? -12.156 -29.109 4.379 1 85.75 271 CYS B C 1
ATOM 4090 O O . CYS B 1 271 ? -13.172 -28.609 4.871 1 85.75 271 CYS B O 1
ATOM 4092 N N . SER B 1 272 ? -12.438 -29.875 3.186 1 67 272 SER B N 1
ATOM 4093 C CA . SER B 1 272 ? -13.727 -30.328 2.674 1 67 272 SER B CA 1
ATOM 4094 C C . SER B 1 272 ? -14.367 -31.344 3.615 1 67 272 SER B C 1
ATOM 4096 O O . SER B 1 272 ? -13.734 -32.344 3.998 1 67 272 SER B O 1
ATOM 4098 N N . GLY B 1 273 ? -14.906 -30.984 4.672 1 51.91 273 GLY B N 1
ATOM 4099 C CA . GLY B 1 273 ? -15.781 -32 5.223 1 51.91 273 GLY B CA 1
ATOM 4100 C C . GLY B 1 273 ? -16.578 -32.75 4.168 1 51.91 273 GLY B C 1
ATOM 4101 O O . GLY B 1 273 ? -17.203 -32.125 3.307 1 51.91 273 GLY B O 1
ATOM 4102 N N . SER B 1 274 ? -16.156 -33.75 3.619 1 41 274 SER B N 1
ATOM 4103 C CA . SER B 1 274 ? -16.984 -34.625 2.814 1 41 274 SER B CA 1
ATOM 4104 C C . SER B 1 274 ? -18.438 -34.625 3.301 1 41 274 SER B C 1
ATOM 4106 O O . SER B 1 274 ? -18.734 -35.219 4.352 1 41 274 SER B O 1
ATOM 4108 N N . ILE B 1 275 ? -19.156 -33.594 3.314 1 38.44 275 ILE B N 1
ATOM 4109 C CA . ILE B 1 275 ? -20.562 -34 3.383 1 38.44 275 ILE B CA 1
ATOM 4110 C C . ILE B 1 275 ? -20.859 -35 2.277 1 38.44 275 ILE B C 1
ATOM 4112 O O . ILE B 1 275 ? -20.609 -34.719 1.1 1 38.44 275 ILE B O 1
ATOM 4116 N N . PRO B 1 276 ? -20.922 -36.219 2.596 1 34.78 276 PRO B N 1
ATOM 4117 C CA . PRO B 1 276 ? -21.438 -37.188 1.64 1 34.78 276 PRO B CA 1
ATOM 4118 C C . PRO B 1 276 ? -22.609 -36.656 0.821 1 34.78 276 PRO B C 1
ATOM 4120 O O . PRO B 1 276 ? -23.578 -36.125 1.385 1 34.78 276 PRO B O 1
ATOM 4123 N N . MET B 1 277 ? -22.391 -36.031 -0.248 1 30.33 277 MET B N 1
ATOM 4124 C CA . MET B 1 277 ? -23.562 -35.906 -1.105 1 30.33 277 MET B CA 1
ATOM 4125 C C . MET B 1 277 ? -24.375 -37.188 -1.111 1 30.33 277 MET B C 1
ATOM 4127 O O . MET B 1 277 ? -23.844 -38.281 -1.396 1 30.33 277 MET B O 1
ATOM 4131 N N . ASP B 1 278 ? -25.25 -37.281 -0.276 1 28.72 278 ASP B N 1
ATOM 4132 C CA . ASP B 1 278 ? -26.234 -38.312 -0.628 1 28.72 278 ASP B CA 1
ATOM 4133 C C . ASP B 1 278 ? -26.516 -38.312 -2.129 1 28.72 278 ASP B C 1
ATOM 4135 O O . ASP B 1 278 ? -26.891 -37.281 -2.688 1 28.72 278 ASP B O 1
ATOM 4139 N N . CYS B 1 279 ? -25.938 -39.25 -2.793 1 23.34 279 CYS B N 1
ATOM 4140 C CA . CYS B 1 279 ? -26.547 -39.688 -4.039 1 23.34 279 CYS B CA 1
ATOM 4141 C C . CYS B 1 279 ? -28.016 -40.062 -3.828 1 23.34 279 CYS B C 1
ATOM 4143 O O . CYS B 1 279 ? -28.359 -40.719 -2.84 1 23.34 279 CYS B O 1
#

pLDDT: mean 86.99, std 18.88, range [23.34, 98.81]

Nearest PDB structures (foldseek):
  4pde-assembly1_A-2  TM=8.942E-01  e=4.529E-27  Escherichia coli
  2pw9-assembly1_B  TM=8.734E-01  e=6.666E-21  Desulfotalea psychrophila LSv54
  2pw9-assembly1_A  TM=8.684E-01  e=2.464E-20  Desulfotalea psychrophila LSv54
  2pw9-assembly2_C  TM=8.783E-01  e=3.519E-20  Desulfotalea psychrophila LSv54
  2pw9-assembly2_D  TM=8.519E-01  e=1.360E-20  Desulfotalea psychrophila LSv54

InterPro domains:
  IPR003786 Sulfur carrier protein FdhD [MF_00187] (13-269)
  IPR003786 Sulfur carrier protein FdhD [PF02634] (33-268)
  IPR003786 Sulfur carrier protein FdhD [PIRSF015626] (22-269)
  IPR003786 Sulfur carrier protein FdhD [PTHR30592] (28-269)
  IPR003786 Sulfur carrier protein FdhD [TIGR00129] (28-269)
  IPR016193 Cytidine deaminase-like [SSF53927] (25-268)

Radius of gyration: 23.35 Å; Cα contacts (8 Å, |Δi|>4): 1306; chains: 2; bounding box: 55×70×63 Å

Foldseek 3Di:
DDDPPDLPQWDKDWDWDDDPPDDIDIDIAIAGDWFWEWEAEPNHTQDIDIKRRHLVQLQVQLVCLLVVLDPAPVQWPDWDWDADPRGIYIYTYGHPSSVVVSVVVVCCVVVVPCVPPVDDPPCCVVQVFAFFDDDPAADALVVVLVQVVVQVVPCVSCVRHVQKKKKWWQFPVGIFMAIMNDQLSRLSSRLSVCSVVVNQQQGTAEMEIADEAELSNLSSCRSSNHQEYEYCAYYDPNSLVVCAVRRHWYWHNSDPSDIDTRHNCSRYPPPPPCPPPPD/DDDPPDLPQWDKDWDWDDDPPDDIDIDIAIAGDWFWEWEAEPNHTQDIDIKRRHLVQLQVQLVCLLLVLDQAPVQWPDWDWDADPRGIYIYTYGHPSSVVVSVVVVCCVVVVPPVPVVPPPPCCVVQVFAFFDDDPAADALVVVLVQVVVQVVPCVSCVRHVQKKKKWWQFPVGIFMAIMNDQLSRLSSRLSVCSVVVNQQQGTAEMEIADEAELSNLSSCRSSNHQEYEYCAYYDPNSLVVCAVRRHWYWHNSDDSDIDTRHNCSRYPPPPPCPPPPD